Protein AF-A0A6P8HTB5-F1 (afdb_monomer)

pLDDT: mean 75.71, std 20.83, range [28.34, 97.19]

Radius of gyration: 64.55 Å; Cα contacts (8 Å, |Δi|>4): 66; chains: 1; bounding box: 137×114×209 Å

Foldseek 3Di:
DVVVVVVVVVVVVVVVVVVVVVVVVVVVVVVVVVVVVVVVVVVVVVVVVVVVVVVVVVVVVVVVVVVVVVVVVVVVVVVVPDDPDDDDDPPQDPVNVVVVVVVVVVVVVVVVCVQCDDPVRDGPVVVVVVVVVVVVVVVVVVVVVVVVVVVVVVLVVCVVVVVVPVVVVSVVVVVVVVVVVVVVVVVVVVVVVVVVVVVVVVVVVVVVVVVVVVVVVVVLVVVCVVDVVSVVVCCCVPPNDPDDDDDPSVVVVVVVVVVVVVVVVVVVVVVVVVVVVVVVVVVVVVVVVVVVVVVVVVVVVVVVVVVVVVVVVVVVVVVVVVVVVVVVVVVVVVVVVVVVVVVVVVVVVVVVVVVVVVVVVVVVVVVVVVVVVVVVVVVVVVVVVVVVVVVVVVVVVVVVVPDDDDDDDDDDDDDDDDDDDDDDDDDDDDDDDDDDDDDDDDDDDDDDDDDDDDDDDDDDDDDDDDDDDDDPPAWDAQPAPRDTDGPVCNVVCNVVPDHD

Mean predicted aligned error: 24.78 Å

Structure (mmCIF, N/CA/C/O backbone):
data_AF-A0A6P8HTB5-F1
#
_entry.id   AF-A0A6P8HTB5-F1
#
loop_
_atom_site.group_PDB
_atom_site.id
_atom_site.type_symbol
_atom_site.label_atom_id
_atom_site.label_alt_id
_atom_site.label_comp_id
_atom_site.label_asym_id
_atom_site.label_entity_id
_atom_site.label_seq_id
_atom_site.pdbx_PDB_ins_code
_atom_site.Cartn_x
_atom_site.Cartn_y
_atom_site.Cartn_z
_atom_site.occupancy
_atom_site.B_iso_or_equiv
_atom_site.auth_seq_id
_atom_site.auth_comp_id
_atom_site.auth_asym_id
_atom_site.auth_atom_id
_atom_site.pdbx_PDB_model_num
ATOM 1 N N . MET A 1 1 ? -8.796 -58.895 24.365 1.00 49.88 1 MET A N 1
ATOM 2 C CA . MET A 1 1 ? -9.941 -58.092 23.856 1.00 49.88 1 MET A CA 1
ATOM 3 C C . MET A 1 1 ? -9.930 -56.651 24.366 1.00 49.88 1 MET A C 1
ATOM 5 O O . MET A 1 1 ? -10.328 -55.785 23.601 1.00 49.88 1 MET A O 1
ATOM 9 N N . ALA A 1 2 ? -9.498 -56.367 25.604 1.00 51.06 2 ALA A N 1
ATOM 10 C CA . ALA A 1 2 ? -9.446 -54.993 26.121 1.00 51.06 2 ALA A CA 1
ATOM 11 C C . ALA A 1 2 ? -8.513 -54.073 25.302 1.00 51.06 2 ALA A C 1
ATOM 13 O O . ALA A 1 2 ? -8.910 -52.976 24.918 1.00 51.06 2 ALA A O 1
ATOM 14 N N . ASP A 1 3 ? -7.327 -54.565 24.939 1.00 49.94 3 ASP A N 1
ATOM 15 C CA . ASP A 1 3 ? -6.252 -53.774 24.310 1.00 49.94 3 ASP A CA 1
ATOM 16 C C . ASP A 1 3 ? -6.638 -53.219 22.930 1.00 49.94 3 ASP A C 1
ATOM 18 O O . ASP A 1 3 ? -6.261 -52.109 22.559 1.00 49.94 3 ASP A O 1
ATOM 22 N N . SER A 1 4 ? -7.476 -53.954 22.192 1.00 54.59 4 SER A N 1
ATOM 23 C CA . SER A 1 4 ? -7.986 -53.528 20.885 1.00 54.59 4 SER A CA 1
ATOM 24 C C . SER A 1 4 ? -8.902 -52.302 20.985 1.00 54.59 4 SER A C 1
ATOM 26 O O . SER A 1 4 ? -8.835 -51.436 20.116 1.00 54.59 4 SER A O 1
ATOM 28 N N . LYS A 1 5 ? -9.701 -52.165 22.056 1.00 54.41 5 LYS A N 1
ATOM 29 C CA . LYS A 1 5 ? -10.539 -50.969 22.264 1.00 54.41 5 LYS A CA 1
ATOM 30 C C . LYS A 1 5 ? -9.710 -49.741 22.651 1.00 54.41 5 LYS A C 1
ATOM 32 O O . LYS A 1 5 ? -10.044 -48.633 22.249 1.00 54.41 5 LYS A O 1
ATOM 37 N N . ILE A 1 6 ? -8.613 -49.939 23.383 1.00 58.75 6 ILE A N 1
ATOM 38 C CA . ILE A 1 6 ? -7.694 -48.858 23.772 1.00 58.75 6 ILE A CA 1
ATOM 39 C C . ILE A 1 6 ? -6.962 -48.308 22.535 1.00 58.75 6 ILE A C 1
ATOM 41 O O . ILE A 1 6 ? -6.887 -47.094 22.355 1.00 58.75 6 ILE A O 1
ATOM 45 N N . LEU A 1 7 ? -6.500 -49.189 21.639 1.00 56.78 7 LEU A N 1
ATOM 46 C CA . LEU A 1 7 ? -5.864 -48.810 20.369 1.00 56.78 7 LEU A CA 1
ATOM 47 C C . LEU A 1 7 ? -6.809 -48.075 19.402 1.00 56.78 7 LEU A C 1
ATOM 49 O O . LEU A 1 7 ? -6.389 -47.106 18.770 1.00 56.78 7 LEU A O 1
ATOM 53 N N . VAL A 1 8 ? -8.080 -48.485 19.311 1.00 61.34 8 VAL A N 1
ATOM 54 C CA . VAL A 1 8 ? -9.087 -47.782 18.491 1.00 61.34 8 VAL A CA 1
ATOM 55 C C . VAL A 1 8 ? -9.356 -46.378 19.042 1.00 61.34 8 VAL A C 1
ATOM 57 O O . VAL A 1 8 ? -9.240 -45.409 18.291 1.00 61.34 8 VAL A O 1
ATOM 60 N N . ASN A 1 9 ? -9.581 -46.238 20.355 1.00 65.88 9 ASN A N 1
ATOM 61 C CA . ASN A 1 9 ? -9.759 -44.926 20.988 1.00 65.88 9 ASN A CA 1
ATOM 62 C C . ASN A 1 9 ? -8.540 -44.006 20.786 1.00 65.88 9 ASN A C 1
ATOM 64 O O . ASN A 1 9 ? -8.706 -42.808 20.567 1.00 65.88 9 ASN A O 1
ATOM 68 N N . ALA A 1 10 ? -7.314 -44.541 20.823 1.00 68.81 10 ALA A N 1
ATOM 69 C CA . ALA A 1 10 ? -6.103 -43.760 20.566 1.00 68.81 10 ALA A CA 1
ATOM 70 C C . ALA A 1 10 ? -6.024 -43.251 19.112 1.00 68.81 10 ALA A C 1
ATOM 72 O O . ALA A 1 10 ? -5.598 -42.118 18.874 1.00 68.81 10 ALA A O 1
ATOM 73 N N . HIS A 1 11 ? -6.462 -44.051 18.134 1.00 73.25 11 HIS A N 1
ATOM 74 C CA . HIS A 1 11 ? -6.537 -43.624 16.734 1.00 73.25 11 HIS A CA 1
ATOM 75 C C . HIS A 1 11 ? -7.609 -42.554 16.501 1.00 73.25 11 HIS A C 1
ATOM 77 O O . HIS A 1 11 ? -7.339 -41.566 15.816 1.00 73.25 11 HIS A O 1
ATOM 83 N N . GLU A 1 12 ? -8.795 -42.710 17.091 1.00 77.62 12 GLU A N 1
ATOM 84 C CA . GLU A 1 12 ? -9.867 -41.711 17.004 1.00 77.62 12 GLU A CA 1
ATOM 85 C C . GLU A 1 12 ? -9.472 -40.395 17.685 1.00 77.62 12 GLU A C 1
ATOM 87 O O . GLU A 1 12 ? -9.664 -39.326 17.107 1.00 77.62 12 GLU A O 1
ATOM 92 N N . PHE A 1 13 ? -8.820 -40.460 18.851 1.00 80.00 13 PHE A N 1
ATOM 93 C CA . PHE A 1 13 ? -8.307 -39.284 19.555 1.00 80.00 13 PHE A CA 1
ATOM 94 C C . PHE A 1 13 ? -7.234 -38.538 18.747 1.00 80.00 13 PHE A C 1
ATOM 96 O O . PHE A 1 13 ? -7.299 -37.316 18.612 1.00 80.00 13 PHE A O 1
ATOM 103 N N . ASN A 1 14 ? -6.277 -39.256 18.148 1.00 78.56 14 ASN A N 1
ATOM 104 C CA . ASN A 1 14 ? -5.261 -38.648 17.281 1.00 78.56 14 ASN A CA 1
ATOM 105 C C . ASN A 1 14 ? -5.871 -38.029 16.014 1.00 78.56 14 ASN A C 1
ATOM 107 O O . ASN A 1 14 ? -5.457 -36.944 15.601 1.00 78.56 14 ASN A O 1
ATOM 111 N N . ARG A 1 15 ? -6.882 -38.675 15.421 1.00 83.00 15 ARG A N 1
ATOM 112 C CA . ARG A 1 15 ? -7.617 -38.143 14.267 1.00 83.00 15 ARG A CA 1
ATOM 113 C C . ARG A 1 15 ? -8.370 -36.861 14.632 1.00 83.00 15 ARG A C 1
ATOM 115 O O . ARG A 1 15 ? -8.203 -35.862 13.940 1.00 83.00 15 ARG A O 1
ATOM 122 N N . LEU A 1 16 ? -9.112 -36.861 15.743 1.00 85.38 16 LEU A N 1
ATOM 123 C CA . LEU A 1 16 ? -9.828 -35.686 16.247 1.00 85.38 16 LEU A CA 1
ATOM 124 C C . LEU A 1 16 ? -8.866 -34.527 16.549 1.00 85.38 16 LEU A C 1
ATOM 126 O O . LEU A 1 16 ? -9.105 -33.403 16.116 1.00 85.38 16 LEU A O 1
ATOM 130 N N . ARG A 1 17 ? -7.741 -34.808 17.220 1.00 84.69 17 ARG A N 1
ATOM 131 C CA . ARG A 1 17 ? -6.677 -33.828 17.485 1.00 84.69 17 ARG A CA 1
ATOM 132 C C . ARG A 1 17 ? -6.125 -33.218 16.192 1.00 84.69 17 ARG A C 1
ATOM 134 O O . ARG A 1 17 ? -5.922 -32.009 16.147 1.00 84.69 17 ARG A O 1
ATOM 141 N N . SER A 1 18 ? -5.898 -34.027 15.156 1.00 83.38 18 SER A N 1
ATOM 142 C CA . SER A 1 18 ? -5.412 -33.544 13.856 1.00 83.38 18 SER A CA 1
ATOM 143 C C . SER A 1 18 ? -6.437 -32.632 13.165 1.00 83.38 18 SER A C 1
ATOM 145 O O . SER A 1 18 ? -6.086 -31.554 12.691 1.00 83.38 18 SER A O 1
ATOM 147 N N . THR A 1 19 ? -7.724 -33.000 13.192 1.00 88.38 19 THR A N 1
ATOM 148 C CA . THR A 1 19 ? -8.816 -32.164 12.663 1.00 88.38 19 THR A CA 1
ATOM 149 C C . THR A 1 19 ? -8.955 -30.841 13.422 1.00 88.38 19 THR A C 1
ATOM 151 O O . THR A 1 19 ? -9.080 -29.795 12.795 1.00 88.38 19 THR A O 1
ATOM 154 N N . VAL A 1 20 ? -8.876 -30.851 14.757 1.00 86.69 20 VAL A N 1
ATOM 155 C CA . VAL A 1 20 ? -8.917 -29.620 15.572 1.00 86.69 20 VAL A CA 1
ATOM 156 C C . VAL A 1 20 ? -7.721 -28.711 15.273 1.00 86.69 20 VAL A C 1
ATOM 158 O O . VAL A 1 20 ? -7.890 -27.498 15.181 1.00 86.69 20 VAL A O 1
ATOM 161 N N . TYR A 1 21 ? -6.528 -29.278 15.070 1.00 89.56 21 TYR A N 1
ATOM 162 C CA . TYR A 1 21 ? -5.336 -28.505 14.710 1.00 89.56 21 TYR A CA 1
ATOM 163 C C . TYR A 1 21 ? -5.472 -27.843 13.328 1.00 89.56 21 TYR A C 1
ATOM 165 O O . TYR A 1 21 ? -5.152 -26.666 13.178 1.00 89.56 21 TYR A O 1
ATOM 173 N N . PHE A 1 22 ? -6.019 -28.566 12.345 1.00 91.06 22 PHE A N 1
ATOM 174 C CA . PHE A 1 22 ? -6.317 -28.024 11.016 1.00 91.06 22 PHE A CA 1
ATOM 175 C C . PHE A 1 22 ? -7.330 -26.868 11.080 1.00 91.06 22 PHE A C 1
ATOM 177 O O . PHE A 1 22 ? -7.068 -25.797 10.540 1.00 91.06 22 PHE A O 1
ATOM 184 N N . LEU A 1 23 ? -8.438 -27.039 11.811 1.00 87.31 23 LEU A N 1
ATOM 185 C CA . LEU A 1 23 ? -9.464 -25.999 11.976 1.00 87.31 23 LEU A CA 1
ATOM 186 C C . LEU A 1 23 ? -8.935 -24.750 12.706 1.00 87.31 23 LEU A C 1
ATOM 188 O O . LEU A 1 23 ? -9.328 -23.631 12.379 1.00 87.31 23 LEU A O 1
ATOM 192 N N . LEU A 1 24 ? -8.021 -24.914 13.669 1.00 87.12 24 LEU A N 1
ATOM 193 C CA . LEU A 1 24 ? -7.330 -23.792 14.316 1.00 87.12 24 LEU A CA 1
ATOM 194 C C . LEU A 1 24 ? -6.431 -23.031 13.332 1.00 87.12 24 LEU A C 1
ATOM 196 O O . LEU A 1 24 ? -6.457 -21.801 13.310 1.00 87.12 24 LEU A O 1
ATOM 200 N N . GLN A 1 25 ? -5.679 -23.746 12.493 1.00 88.38 25 GLN A N 1
ATOM 201 C CA . GLN A 1 25 ? -4.820 -23.146 11.472 1.00 88.38 25 GLN A CA 1
ATOM 202 C C . GLN A 1 25 ? -5.636 -22.419 10.386 1.00 88.38 25 GLN A C 1
ATOM 204 O O . GLN A 1 25 ? -5.267 -21.324 9.959 1.00 88.38 25 GLN A O 1
ATOM 209 N N . GLU A 1 26 ? -6.770 -22.990 9.975 1.00 88.75 26 GLU A N 1
ATOM 210 C CA . GLU A 1 26 ? -7.710 -22.374 9.034 1.00 88.75 26 GLU A CA 1
ATOM 211 C C . GLU A 1 26 ? -8.347 -21.104 9.619 1.00 88.75 26 GLU A C 1
ATOM 213 O O . GLU A 1 26 ? -8.333 -20.055 8.970 1.00 88.75 26 GLU A O 1
ATOM 218 N N . LYS A 1 27 ? -8.808 -21.147 10.880 1.00 88.56 27 LYS A N 1
ATOM 219 C CA . LYS A 1 27 ? -9.298 -19.963 11.605 1.00 88.56 27 LYS A CA 1
ATOM 220 C C . LYS A 1 27 ? -8.243 -18.854 11.642 1.00 88.56 27 LYS A C 1
ATOM 222 O O . LYS A 1 27 ? -8.558 -17.712 11.320 1.00 88.56 27 LYS A O 1
ATOM 227 N N . GLN A 1 28 ? -6.993 -19.188 11.963 1.00 87.38 28 GLN A N 1
ATOM 228 C CA . GLN A 1 28 ? -5.903 -18.213 12.037 1.00 87.38 28 GLN A CA 1
ATOM 229 C C . GLN A 1 28 ? -5.576 -17.597 10.661 1.00 87.38 28 GLN A C 1
ATOM 231 O O . GLN A 1 28 ? -5.303 -16.398 10.567 1.00 87.38 28 GLN A O 1
ATOM 236 N N . GLN A 1 29 ? -5.673 -18.367 9.567 1.00 86.69 29 GLN A N 1
ATOM 237 C CA . GLN A 1 29 ? -5.592 -17.814 8.207 1.00 86.69 29 GLN A CA 1
ATOM 238 C C . GLN A 1 29 ? -6.768 -16.888 7.868 1.00 86.69 29 GLN A C 1
ATOM 240 O O . GLN A 1 29 ? -6.566 -15.886 7.182 1.00 86.69 29 GLN A O 1
ATOM 245 N N . LEU A 1 30 ? -7.989 -17.210 8.303 1.00 88.06 30 LEU A N 1
ATOM 246 C CA . LEU A 1 30 ? -9.165 -16.365 8.076 1.00 88.06 30 LEU A CA 1
ATOM 247 C C . LEU A 1 30 ? -9.078 -15.051 8.864 1.00 88.06 30 LEU A C 1
ATOM 249 O O . LEU A 1 30 ? -9.349 -13.998 8.296 1.00 88.06 30 LEU A O 1
ATOM 253 N N . GLU A 1 31 ? -8.609 -15.088 10.112 1.00 86.50 31 GLU A N 1
ATOM 254 C CA . GLU A 1 31 ? -8.319 -13.891 10.916 1.00 86.50 31 GLU A CA 1
ATOM 255 C C . GLU A 1 31 ? -7.233 -13.024 10.257 1.00 86.50 31 GLU A C 1
ATOM 257 O O . GLU A 1 31 ? -7.410 -11.817 10.114 1.00 86.50 31 GLU A O 1
ATOM 262 N N . SER A 1 32 ? -6.166 -13.642 9.739 1.00 84.06 32 SER A N 1
ATOM 263 C CA . SER A 1 32 ? -5.114 -12.936 8.987 1.00 84.06 32 SER A CA 1
ATOM 264 C C . SER A 1 32 ? -5.655 -12.256 7.718 1.00 84.06 32 SER A C 1
ATOM 266 O O . SER A 1 32 ? -5.299 -11.117 7.414 1.00 84.06 32 SER A O 1
ATOM 268 N N . LYS A 1 33 ? -6.547 -12.932 6.978 1.00 86.44 33 LYS A N 1
ATOM 269 C CA . LYS A 1 33 ? -7.219 -12.370 5.792 1.00 86.44 33 LYS A CA 1
ATOM 270 C C . LYS A 1 33 ? -8.163 -11.225 6.165 1.00 86.44 33 LYS A C 1
ATOM 272 O O . LYS A 1 33 ? -8.203 -10.235 5.441 1.00 86.44 33 LYS A O 1
ATOM 277 N N . LEU A 1 34 ? -8.888 -11.340 7.280 1.00 89.94 34 LEU A N 1
ATOM 278 C CA . LEU A 1 34 ? -9.788 -10.296 7.773 1.00 89.94 34 LEU A CA 1
ATOM 279 C C . LEU A 1 34 ? -9.015 -9.018 8.123 1.00 89.94 34 LEU A C 1
ATOM 281 O O . LEU A 1 34 ? -9.394 -7.951 7.653 1.00 89.94 34 LEU A O 1
ATOM 285 N N . ILE A 1 35 ? -7.889 -9.139 8.838 1.00 88.75 35 ILE A N 1
ATOM 286 C CA . ILE A 1 35 ? -6.984 -8.014 9.132 1.00 88.75 35 ILE A CA 1
ATOM 287 C C . ILE A 1 35 ? -6.494 -7.360 7.831 1.00 88.75 35 ILE A C 1
ATOM 289 O O . ILE A 1 35 ? -6.536 -6.139 7.702 1.00 88.75 35 ILE A O 1
ATOM 293 N N . GLY A 1 36 ? -6.092 -8.157 6.833 1.00 86.50 36 GLY A N 1
ATOM 294 C CA . GLY A 1 36 ? -5.683 -7.642 5.521 1.00 86.50 36 GLY A CA 1
ATOM 295 C C . GLY A 1 36 ? -6.788 -6.866 4.791 1.00 86.50 36 GLY A C 1
ATOM 296 O O . GLY A 1 36 ? -6.518 -5.814 4.217 1.00 86.50 36 GLY A O 1
ATOM 297 N N . VAL A 1 37 ? -8.038 -7.340 4.850 1.00 87.75 37 VAL A N 1
ATOM 298 C CA . VAL A 1 37 ? -9.202 -6.608 4.314 1.00 87.75 37 VAL A CA 1
ATOM 299 C C . VAL A 1 37 ? -9.423 -5.301 5.076 1.00 87.75 37 VAL A C 1
ATOM 301 O O . VAL A 1 37 ? -9.649 -4.277 4.442 1.00 87.75 37 VAL A O 1
ATOM 304 N N . GLN A 1 38 ? -9.289 -5.310 6.402 1.00 85.56 38 GLN A N 1
ATOM 305 C CA . GLN A 1 38 ? -9.463 -4.125 7.246 1.00 85.56 38 GLN A CA 1
ATOM 306 C C . GLN A 1 38 ? -8.421 -3.038 6.937 1.00 85.56 38 GLN A C 1
ATOM 308 O O . GLN A 1 38 ? -8.785 -1.887 6.723 1.00 85.56 38 GLN A O 1
ATOM 313 N N . VAL A 1 39 ? -7.146 -3.412 6.776 1.00 91.81 39 VAL A N 1
ATOM 314 C CA . VAL A 1 39 ? -6.078 -2.487 6.349 1.00 91.81 39 VAL A CA 1
ATOM 315 C C . VAL A 1 39 ? -6.355 -1.898 4.960 1.00 91.81 39 VAL A C 1
ATOM 317 O O . VAL A 1 39 ? -6.102 -0.715 4.734 1.00 91.81 39 VAL A O 1
ATOM 320 N N . LEU A 1 40 ? -6.893 -2.688 4.024 1.00 87.19 40 LEU A N 1
ATOM 321 C CA . LEU A 1 40 ? -7.284 -2.189 2.700 1.00 87.19 40 LEU A CA 1
ATOM 322 C C . LEU A 1 40 ? -8.493 -1.240 2.765 1.00 87.19 40 LEU A C 1
ATOM 324 O O . LEU A 1 40 ? -8.536 -0.275 2.003 1.00 87.19 40 LEU A O 1
ATOM 328 N N . THR A 1 41 ? -9.444 -1.470 3.676 1.00 89.75 41 THR A N 1
ATOM 329 C CA . THR A 1 41 ? -10.557 -0.544 3.942 1.00 89.75 41 THR A CA 1
ATOM 330 C C . THR A 1 41 ? -10.044 0.782 4.507 1.00 89.75 41 THR A C 1
ATOM 332 O O . THR A 1 41 ? -10.338 1.827 3.936 1.00 89.75 41 THR A O 1
ATOM 335 N N . ASP A 1 42 ? -9.177 0.754 5.523 1.00 89.81 42 ASP A N 1
ATOM 336 C CA . ASP A 1 42 ? -8.569 1.963 6.098 1.00 89.81 42 ASP A CA 1
ATOM 337 C C . ASP A 1 42 ? -7.759 2.769 5.064 1.00 89.81 42 ASP A C 1
ATOM 339 O O . ASP A 1 42 ? -7.715 4.000 5.110 1.00 89.81 42 ASP A O 1
ATOM 343 N N . GLN A 1 43 ? -7.080 2.091 4.131 1.00 87.06 43 GLN A N 1
ATOM 344 C CA . GLN A 1 43 ? -6.361 2.745 3.032 1.00 87.06 43 GLN A CA 1
ATOM 345 C C . GLN A 1 43 ? -7.315 3.379 2.013 1.00 87.06 43 GLN A C 1
ATOM 347 O O . GLN A 1 43 ? -7.029 4.474 1.519 1.00 87.06 43 GLN A O 1
ATOM 352 N N . LEU A 1 44 ? -8.440 2.722 1.711 1.00 88.94 44 LEU A N 1
ATOM 353 C CA . LEU A 1 44 ? -9.472 3.257 0.826 1.00 88.94 44 LEU A CA 1
ATOM 354 C C . LEU A 1 44 ? -10.115 4.512 1.430 1.00 88.94 44 LEU A C 1
ATOM 356 O O . LEU A 1 44 ? -10.162 5.535 0.753 1.00 88.94 44 LEU A O 1
ATOM 360 N N . ASP A 1 45 ? -10.504 4.476 2.706 1.00 91.44 45 ASP A N 1
ATOM 361 C CA . ASP A 1 45 ? -11.127 5.609 3.404 1.00 91.44 45 ASP A CA 1
ATOM 362 C C . ASP A 1 45 ? -10.207 6.843 3.436 1.00 91.44 45 ASP A C 1
ATOM 364 O O . ASP A 1 45 ? -10.642 7.963 3.152 1.00 91.44 45 ASP A O 1
ATOM 368 N N . ARG A 1 46 ? -8.901 6.649 3.687 1.00 91.25 46 ARG A N 1
ATOM 369 C CA . ARG A 1 46 ? -7.898 7.729 3.588 1.00 91.25 46 ARG A CA 1
ATOM 370 C C . ARG A 1 46 ? -7.816 8.303 2.172 1.00 91.25 46 ARG A C 1
ATOM 372 O O . ARG A 1 46 ? -7.733 9.518 2.010 1.00 91.25 46 ARG A O 1
ATOM 379 N N . LYS A 1 47 ? -7.853 7.450 1.141 1.00 90.12 47 LYS A N 1
ATOM 380 C CA . LYS A 1 47 ? -7.806 7.889 -0.263 1.00 90.12 47 LYS A CA 1
ATOM 381 C C . LYS A 1 47 ? -9.090 8.580 -0.711 1.00 90.12 47 LYS A C 1
ATOM 383 O O . LYS A 1 47 ? -9.018 9.508 -1.516 1.00 90.12 47 LYS A O 1
ATOM 388 N N . GLU A 1 48 ? -10.245 8.202 -0.173 1.00 90.94 48 GLU A N 1
ATOM 389 C CA . GLU A 1 48 ? -11.477 8.955 -0.385 1.00 90.94 48 GLU A CA 1
ATOM 390 C C . GLU A 1 48 ? -11.397 10.362 0.213 1.00 90.94 48 GLU A C 1
ATOM 392 O O . GLU A 1 48 ? -11.810 11.317 -0.448 1.00 90.94 48 GLU A O 1
ATOM 397 N N . GLU A 1 49 ? -10.852 10.511 1.424 1.00 92.38 49 GLU A N 1
ATOM 398 C CA . GLU A 1 49 ? -10.695 11.822 2.062 1.00 92.38 49 GLU A CA 1
ATOM 399 C C . GLU A 1 49 ? -9.685 12.707 1.309 1.00 92.38 49 GLU A C 1
ATOM 401 O O . GLU A 1 49 ? -10.009 13.853 0.989 1.00 92.38 49 GLU A O 1
ATOM 406 N N . ASP A 1 50 ? -8.535 12.160 0.884 1.00 88.75 50 ASP A N 1
ATOM 407 C CA . ASP A 1 50 ? -7.601 12.833 -0.039 1.00 88.75 50 ASP A CA 1
ATOM 408 C C . ASP A 1 50 ? -8.343 13.365 -1.285 1.00 88.75 50 ASP A C 1
ATOM 410 O O . ASP A 1 50 ? -8.183 14.522 -1.690 1.00 88.75 50 ASP A O 1
ATOM 414 N N . CYS A 1 51 ? -9.206 12.539 -1.890 1.00 88.38 51 CYS A N 1
ATOM 415 C CA . CYS A 1 51 ? -10.006 12.924 -3.051 1.00 88.38 51 CYS A CA 1
ATOM 416 C C . CYS A 1 51 ? -11.068 13.995 -2.743 1.00 88.38 51 CYS A C 1
ATOM 418 O O . CYS A 1 51 ? -11.353 14.819 -3.619 1.00 88.38 51 CYS A O 1
ATOM 420 N N . ARG A 1 52 ? -11.657 14.024 -1.540 1.00 92.69 52 ARG A N 1
ATOM 421 C CA . ARG A 1 52 ? -12.583 15.093 -1.111 1.00 92.69 52 ARG A CA 1
ATOM 422 C C . ARG A 1 52 ? -11.840 16.420 -0.952 1.00 92.69 52 ARG A C 1
ATOM 424 O O . ARG A 1 52 ? -12.283 17.426 -1.507 1.00 92.69 52 ARG A O 1
ATOM 431 N N . ILE A 1 53 ? -10.678 16.407 -0.296 1.00 92.19 53 ILE A N 1
ATOM 432 C CA . ILE A 1 53 ? -9.818 17.587 -0.110 1.00 92.19 53 ILE A CA 1
ATOM 433 C C . ILE A 1 53 ? -9.357 18.144 -1.465 1.00 92.19 53 ILE A C 1
ATOM 435 O O . ILE A 1 53 ? -9.426 19.352 -1.698 1.00 92.19 53 ILE A O 1
ATOM 439 N N . LEU A 1 54 ? -8.929 17.279 -2.392 1.00 89.38 54 LEU A N 1
ATOM 440 C CA . LEU A 1 54 ? -8.533 17.698 -3.740 1.00 89.38 54 LEU A CA 1
ATOM 441 C C . LEU A 1 54 ? -9.707 18.290 -4.534 1.00 89.38 54 LEU A C 1
ATOM 443 O O . LEU A 1 54 ? -9.535 19.333 -5.163 1.00 89.38 54 LEU A O 1
ATOM 447 N N . LYS A 1 55 ? -10.909 17.700 -4.462 1.00 90.50 55 LYS A N 1
ATOM 448 C CA . LYS A 1 55 ? -12.118 18.273 -5.085 1.00 90.50 55 LYS A CA 1
ATOM 449 C C . LYS A 1 55 ? -12.456 19.658 -4.530 1.00 90.50 55 LYS A C 1
ATOM 451 O O . LYS A 1 55 ? -12.792 20.543 -5.312 1.00 90.50 55 LYS A O 1
ATOM 456 N N . PHE A 1 56 ? -12.324 19.865 -3.219 1.00 90.00 56 PHE A N 1
ATOM 457 C CA . PHE A 1 56 ? -12.539 21.176 -2.604 1.00 90.00 56 PHE A CA 1
ATOM 458 C C . PHE A 1 56 ? -11.532 22.219 -3.120 1.00 90.00 56 PHE A C 1
ATOM 460 O O . PHE A 1 56 ? -11.932 23.302 -3.540 1.00 90.00 56 PHE A O 1
ATOM 467 N N . LYS A 1 57 ? -10.239 21.868 -3.191 1.00 90.00 57 LYS A N 1
ATOM 468 C CA . LYS A 1 57 ? -9.196 22.748 -3.755 1.00 90.00 57 LYS A CA 1
ATOM 469 C C . LYS A 1 57 ? -9.439 23.088 -5.229 1.00 90.00 57 LYS A C 1
ATOM 471 O O . LYS A 1 57 ? -9.224 24.227 -5.629 1.00 90.00 57 LYS A O 1
ATOM 476 N N . VAL A 1 58 ? -9.912 22.135 -6.037 1.00 91.31 58 VAL A N 1
ATOM 477 C CA . VAL A 1 58 ? -10.287 22.396 -7.441 1.00 91.31 58 VAL A CA 1
ATOM 478 C C . VAL A 1 58 ? -11.426 23.416 -7.520 1.00 91.31 58 VAL A C 1
ATOM 480 O O . VAL A 1 58 ? -11.289 24.401 -8.239 1.00 91.31 58 VAL A O 1
ATOM 483 N N . GLN A 1 59 ? -12.490 23.253 -6.727 1.00 89.62 59 GLN A N 1
ATOM 484 C CA . GLN A 1 59 ? -13.600 24.217 -6.673 1.00 89.62 59 GLN A CA 1
ATOM 485 C C . GLN A 1 59 ? -13.146 25.611 -6.206 1.00 89.62 59 GLN A C 1
ATOM 487 O O . GLN A 1 59 ? -13.592 26.628 -6.739 1.00 89.62 59 GLN A O 1
ATOM 492 N N . GLU A 1 60 ? -12.227 25.684 -5.240 1.00 90.25 60 GLU A N 1
ATOM 493 C CA . GLU A 1 60 ? -11.631 26.947 -4.800 1.00 90.25 60 GLU A CA 1
ATOM 494 C C . GLU A 1 60 ? -10.845 27.630 -5.934 1.00 90.25 60 GLU A C 1
ATOM 496 O O . GLU A 1 60 ? -11.033 28.825 -6.189 1.00 90.25 60 GLU A O 1
ATOM 501 N N . PHE A 1 61 ? -10.030 26.877 -6.681 1.00 90.75 61 PHE A N 1
ATOM 502 C CA . PHE A 1 61 ? -9.310 27.402 -7.842 1.00 90.75 61 PHE A CA 1
ATOM 503 C C . PHE A 1 61 ? -10.238 27.814 -8.994 1.00 90.75 61 PHE A C 1
ATOM 505 O O . PHE A 1 61 ? -9.987 28.850 -9.605 1.00 90.75 61 PHE A O 1
ATOM 512 N N . GLU A 1 62 ? -11.332 27.094 -9.259 1.00 89.62 62 GLU A N 1
ATOM 513 C CA . GLU A 1 62 ? -12.357 27.486 -10.244 1.00 89.62 62 GLU A CA 1
ATOM 514 C C . GLU A 1 62 ? -13.013 28.832 -9.884 1.00 89.62 62 GLU A C 1
ATOM 516 O O . GLU A 1 62 ? -13.208 29.693 -10.750 1.00 89.62 62 GLU A O 1
ATOM 521 N N . VAL A 1 63 ? -13.296 29.068 -8.597 1.00 87.81 63 VAL A N 1
ATOM 522 C CA . VAL A 1 63 ? -13.817 30.355 -8.103 1.00 87.81 63 VAL A CA 1
ATOM 523 C C . VAL A 1 63 ? -12.773 31.470 -8.234 1.00 87.81 63 VAL A C 1
ATOM 525 O O . VAL A 1 63 ? -13.120 32.593 -8.616 1.00 87.81 63 VAL A O 1
ATOM 528 N N . LEU A 1 64 ? -11.499 31.193 -7.945 1.00 87.31 64 LEU A N 1
ATOM 529 C CA . LEU A 1 64 ? -10.410 32.164 -8.101 1.00 87.31 64 LEU A CA 1
ATOM 530 C C . LEU A 1 64 ? -10.148 32.511 -9.575 1.00 87.31 64 LEU A C 1
ATOM 532 O O . LEU A 1 64 ? -10.016 33.695 -9.894 1.00 87.31 64 LEU A O 1
ATOM 536 N N . LEU A 1 65 ? -10.165 31.523 -10.475 1.00 88.19 65 LEU A N 1
ATOM 537 C CA . LEU A 1 65 ? -10.108 31.710 -11.929 1.00 88.19 65 LEU A CA 1
ATOM 538 C C . LEU A 1 65 ? -11.273 32.572 -12.415 1.00 88.19 65 LEU A C 1
ATOM 540 O O . LEU A 1 65 ? -11.043 33.626 -13.002 1.00 88.19 65 LEU A O 1
ATOM 544 N N . SER A 1 66 ? -12.507 32.211 -12.056 1.00 86.50 66 SER A N 1
ATOM 545 C CA . SER A 1 66 ? -13.708 32.978 -12.416 1.00 86.50 66 SER A CA 1
ATOM 546 C C . SER A 1 66 ? -13.630 34.437 -11.942 1.00 86.50 66 SER A C 1
ATOM 548 O O . SER A 1 66 ? -14.080 35.355 -12.633 1.00 86.50 66 SER A O 1
ATOM 550 N N . ARG A 1 67 ? -13.040 34.697 -10.766 1.00 85.38 67 ARG A N 1
ATOM 551 C CA . ARG A 1 67 ? -12.792 36.061 -10.262 1.00 85.38 67 ARG A CA 1
ATOM 552 C C . ARG A 1 67 ? -11.698 36.783 -11.051 1.00 85.38 67 ARG A C 1
ATOM 554 O O . ARG A 1 67 ? -11.868 37.965 -11.352 1.00 85.38 67 ARG A O 1
ATOM 561 N N . ALA A 1 68 ? -10.605 36.102 -11.392 1.00 82.81 68 ALA A N 1
ATOM 562 C CA . ALA A 1 68 ? -9.519 36.659 -12.194 1.00 82.81 68 ALA A CA 1
ATOM 563 C C . ALA A 1 68 ? -9.992 37.020 -13.612 1.00 82.81 68 ALA A C 1
ATOM 565 O O . ALA A 1 68 ? -9.749 38.135 -14.069 1.00 82.81 68 ALA A O 1
ATOM 566 N N . GLU A 1 69 ? -10.750 36.141 -14.268 1.00 83.44 69 GLU A N 1
ATOM 567 C CA . GLU A 1 69 ? -11.357 36.374 -15.583 1.00 83.44 69 GLU A CA 1
ATOM 568 C C . GLU A 1 69 ? -12.332 37.554 -15.563 1.00 83.44 69 GLU A C 1
ATOM 570 O O . GLU A 1 69 ? -12.218 38.464 -16.387 1.00 83.44 69 GLU A O 1
ATOM 575 N N . ASN A 1 70 ? -13.232 37.617 -14.572 1.00 80.00 70 ASN A N 1
ATOM 576 C CA . ASN A 1 70 ? -14.113 38.773 -14.386 1.00 80.00 70 ASN A CA 1
ATOM 577 C C . ASN A 1 70 ? -13.320 40.069 -14.155 1.00 80.00 70 ASN A C 1
ATOM 579 O O . ASN A 1 70 ? -13.693 41.126 -14.671 1.00 80.00 70 ASN A O 1
ATOM 583 N N . ARG A 1 71 ? -12.208 40.013 -13.411 1.00 79.06 71 ARG A N 1
ATOM 584 C CA . ARG A 1 71 ? -11.353 41.181 -13.178 1.00 79.06 71 ARG A CA 1
ATOM 585 C C . ARG A 1 71 ? -10.634 41.628 -14.451 1.00 79.06 71 ARG A C 1
ATOM 587 O O . ARG A 1 71 ? -10.580 42.829 -14.710 1.00 79.06 71 ARG A O 1
ATOM 594 N N . ILE A 1 72 ? -10.141 40.690 -15.259 1.00 75.81 72 ILE A N 1
ATOM 595 C CA . ILE A 1 72 ? -9.559 40.960 -16.580 1.00 75.81 72 ILE A CA 1
ATOM 596 C C . ILE A 1 72 ? -10.616 41.598 -17.489 1.00 75.81 72 ILE A C 1
ATOM 598 O O . ILE A 1 72 ? -10.373 42.674 -18.028 1.00 75.81 72 ILE A O 1
ATOM 602 N N . ALA A 1 73 ? -11.817 41.021 -17.584 1.00 73.88 73 ALA A N 1
ATOM 603 C CA . ALA A 1 73 ? -12.910 41.559 -18.395 1.00 73.88 73 ALA A CA 1
ATOM 604 C C . ALA A 1 73 ? -13.305 42.994 -17.990 1.00 73.88 73 ALA A C 1
ATOM 606 O O . ALA A 1 73 ? -13.494 43.847 -18.859 1.00 73.88 73 ALA A O 1
ATOM 607 N N . GLN A 1 74 ? -13.361 43.296 -16.686 1.00 71.75 74 GLN A N 1
ATOM 608 C CA . GLN A 1 74 ? -13.592 44.658 -16.182 1.00 71.75 74 GLN A CA 1
ATOM 609 C C . GLN A 1 74 ? -12.481 45.634 -16.593 1.00 71.75 74 GLN A C 1
ATOM 611 O O . GLN A 1 74 ? -12.781 46.741 -17.041 1.00 71.75 74 GLN A O 1
ATOM 616 N N . LEU A 1 75 ? -11.210 45.239 -16.470 1.00 66.19 75 LEU A N 1
ATOM 617 C CA . LEU A 1 75 ? -10.067 46.072 -16.863 1.00 66.19 75 LEU A CA 1
ATOM 618 C C . LEU A 1 75 ? -10.040 46.306 -18.385 1.00 66.19 75 LEU A C 1
ATOM 620 O O . LEU A 1 75 ? -9.816 47.430 -18.837 1.00 66.19 75 LEU A O 1
ATOM 624 N N . THR A 1 76 ? -10.366 45.286 -19.182 1.00 66.31 76 THR A N 1
ATOM 625 C CA . THR A 1 76 ? -10.518 45.403 -20.639 1.00 66.31 76 THR A CA 1
ATOM 626 C C . THR A 1 76 ? -11.676 46.332 -21.019 1.00 66.31 76 THR A C 1
ATOM 628 O O . THR A 1 76 ? -11.525 47.149 -21.927 1.00 66.31 76 THR A O 1
ATOM 631 N N . GLN A 1 77 ? -12.809 46.290 -20.307 1.00 60.06 77 GLN A N 1
ATOM 632 C CA . GLN A 1 77 ? -13.921 47.225 -20.531 1.00 60.06 77 GLN A CA 1
ATOM 633 C C . GLN A 1 77 ? -13.604 48.663 -20.090 1.00 60.06 77 GLN A C 1
ATOM 635 O O . GLN A 1 77 ? -14.012 49.601 -20.778 1.00 60.06 77 GLN A O 1
ATOM 640 N N . GLN A 1 78 ? -12.856 48.861 -18.998 1.00 56.53 78 GLN A N 1
ATOM 641 C CA . GLN A 1 78 ? -12.390 50.193 -18.585 1.00 56.53 78 GLN A CA 1
ATOM 642 C C . GLN A 1 78 ? -11.452 50.812 -19.632 1.00 56.53 78 GLN A C 1
ATOM 644 O O . GLN A 1 78 ? -11.620 51.980 -19.974 1.00 56.53 78 GLN A O 1
ATOM 649 N N . ASN A 1 79 ? -10.562 50.017 -20.235 1.00 50.31 79 ASN A N 1
ATOM 650 C CA . ASN A 1 79 ? -9.723 50.455 -21.358 1.00 50.31 79 ASN A CA 1
ATOM 651 C C . ASN A 1 79 ? -10.510 50.668 -22.673 1.00 50.31 79 ASN A C 1
ATOM 653 O O . ASN A 1 79 ? -10.019 51.328 -23.587 1.00 50.31 79 ASN A O 1
ATOM 657 N N . GLY A 1 80 ? -11.732 50.134 -22.785 1.00 47.34 80 GLY A N 1
ATOM 658 C CA . GLY A 1 80 ? -12.571 50.238 -23.983 1.00 47.34 80 GLY A CA 1
ATOM 659 C C . GLY A 1 80 ? -13.307 51.574 -24.146 1.00 47.34 80 GLY A C 1
ATOM 660 O O . GLY A 1 80 ? -13.670 51.937 -25.265 1.00 47.34 80 GLY A O 1
ATOM 661 N N . LYS A 1 81 ? -13.517 52.342 -23.067 1.00 41.78 81 LYS A N 1
ATOM 662 C CA . LYS A 1 81 ? -14.214 53.645 -23.115 1.00 41.78 81 LYS A CA 1
ATOM 663 C C . LYS A 1 81 ? -13.247 54.824 -23.201 1.00 41.78 81 LYS A C 1
ATOM 665 O O . LYS A 1 81 ? -13.275 55.740 -22.387 1.00 41.78 81 LYS A O 1
ATOM 670 N N . GLY A 1 82 ? -12.467 54.805 -24.279 1.00 45.06 82 GLY A N 1
ATOM 671 C CA . GLY A 1 82 ? -11.711 55.951 -24.769 1.00 45.06 82 GLY A CA 1
ATOM 672 C C . GLY A 1 82 ? -10.241 55.956 -24.373 1.00 45.06 82 GLY A C 1
ATOM 673 O O . GLY A 1 82 ? -9.876 56.606 -23.408 1.00 45.06 82 GLY A O 1
ATOM 674 N N . PHE A 1 83 ? -9.396 55.357 -25.216 1.00 37.12 83 PHE A N 1
ATOM 675 C CA . PHE A 1 83 ? -8.203 56.035 -25.739 1.00 37.12 83 PHE A CA 1
ATOM 676 C C . PHE A 1 83 ? -7.777 55.393 -27.070 1.00 37.12 83 PHE A C 1
ATOM 678 O O . PHE A 1 83 ? -7.310 54.259 -27.121 1.00 37.12 83 PHE A O 1
ATOM 685 N N . GLN A 1 84 ? -7.953 56.128 -28.173 1.00 43.00 84 GLN A N 1
ATOM 686 C CA . GLN A 1 84 ? -7.263 55.825 -29.429 1.00 43.00 84 GLN A CA 1
ATOM 687 C C . GLN A 1 84 ? -5.816 56.339 -29.361 1.00 43.00 84 GLN A C 1
ATOM 689 O O . GLN A 1 84 ? -5.548 57.342 -28.702 1.00 43.00 84 GLN A O 1
ATOM 694 N N . LYS A 1 85 ? -4.934 55.699 -30.144 1.00 37.78 85 LYS A N 1
ATOM 695 C CA . LYS A 1 85 ? -3.461 55.821 -30.156 1.00 37.78 85 LYS A CA 1
ATOM 696 C C . LYS A 1 85 ? -2.778 55.219 -28.926 1.00 37.78 85 LYS A C 1
ATOM 698 O O . LYS A 1 85 ? -3.114 55.513 -27.787 1.00 37.78 85 LYS A O 1
ATOM 703 N N . GLY A 1 86 ? -1.782 54.374 -29.198 1.00 50.44 86 GLY A N 1
ATOM 704 C CA . GLY A 1 86 ? -1.015 53.679 -28.172 1.00 50.44 86 GLY A CA 1
ATOM 705 C C . GLY A 1 86 ? -0.260 54.654 -27.276 1.00 50.44 86 GLY A C 1
ATOM 706 O O . GLY A 1 86 ? 0.584 55.414 -27.750 1.00 50.44 86 GLY A O 1
ATOM 707 N N . VAL A 1 87 ? -0.548 54.591 -25.979 1.00 36.28 87 VAL A N 1
ATOM 708 C CA . VAL A 1 87 ? 0.201 55.273 -24.927 1.00 36.28 87 VAL A CA 1
ATOM 709 C C . VAL A 1 87 ? 0.466 54.267 -23.815 1.00 36.28 87 VAL A C 1
ATOM 711 O O . VAL A 1 87 ? -0.425 53.544 -23.377 1.00 36.28 87 VAL A O 1
ATOM 714 N N . VAL A 1 88 ? 1.730 54.226 -23.399 1.00 44.03 88 VAL A N 1
ATOM 715 C CA . VAL A 1 88 ? 2.251 53.492 -22.242 1.00 44.03 88 VAL A CA 1
ATOM 716 C C . VAL A 1 88 ? 1.371 53.730 -21.011 1.00 44.03 88 VAL A C 1
ATOM 718 O O . VAL A 1 88 ? 1.045 54.877 -20.710 1.00 44.03 88 VAL A O 1
ATOM 721 N N . THR A 1 89 ? 1.038 52.666 -20.275 1.00 42.88 89 THR A N 1
ATOM 722 C CA . THR A 1 89 ? 0.286 52.734 -19.013 1.00 42.88 89 THR A CA 1
ATOM 723 C C . THR A 1 89 ? 0.886 53.794 -18.074 1.00 42.88 89 THR A C 1
ATOM 725 O O . THR A 1 89 ? 2.057 53.658 -17.695 1.00 42.88 89 THR A O 1
ATOM 728 N N . PRO A 1 90 ? 0.140 54.845 -17.677 1.00 44.56 90 PRO A N 1
ATOM 729 C CA . PRO A 1 90 ? 0.682 55.897 -16.823 1.00 44.56 90 PRO A CA 1
ATOM 730 C C . PRO A 1 90 ? 1.139 55.325 -15.476 1.00 44.56 90 PRO A C 1
ATOM 732 O O . PRO A 1 90 ? 0.361 54.680 -14.779 1.00 44.56 90 PRO A O 1
ATOM 735 N N . GLY A 1 91 ? 2.405 55.554 -15.121 1.00 51.00 91 GLY A N 1
ATOM 736 C CA . GLY A 1 91 ? 3.021 55.076 -13.874 1.00 51.00 91 GLY A CA 1
ATOM 737 C C . GLY A 1 91 ? 4.111 54.014 -14.056 1.00 51.00 91 GLY A C 1
ATOM 738 O O . GLY A 1 91 ? 4.976 53.889 -13.194 1.00 51.00 91 GLY A O 1
ATOM 739 N N . VAL A 1 92 ? 4.156 53.305 -15.190 1.00 50.62 92 VAL A N 1
ATOM 740 C CA . VAL A 1 92 ? 5.233 52.341 -15.483 1.00 50.62 92 VAL A CA 1
ATOM 741 C C . VAL A 1 92 ? 6.301 53.029 -16.331 1.00 50.62 92 VAL A C 1
ATOM 743 O O . VAL A 1 92 ? 6.052 53.405 -17.476 1.00 50.62 92 VAL A O 1
ATOM 746 N N . SER A 1 93 ? 7.508 53.216 -15.785 1.00 59.03 93 SER A N 1
ATOM 747 C CA . SER A 1 93 ? 8.600 53.818 -16.564 1.00 59.03 93 SER A CA 1
ATOM 748 C C . SER A 1 93 ? 8.922 52.958 -17.792 1.00 59.03 93 SER A C 1
ATOM 750 O O . SER A 1 93 ? 8.903 51.729 -17.714 1.00 59.03 93 SER A O 1
ATOM 752 N N . LYS A 1 94 ? 9.284 53.581 -18.923 1.00 63.97 94 LYS A N 1
ATOM 753 C CA . LYS A 1 94 ? 9.658 52.836 -20.140 1.00 63.97 94 LYS A CA 1
ATOM 754 C C . LYS A 1 94 ? 10.770 51.809 -19.867 1.00 63.97 94 LYS A C 1
ATOM 756 O O . LYS A 1 94 ? 10.698 50.696 -20.366 1.00 63.97 94 LYS A O 1
ATOM 761 N N . LYS A 1 95 ? 11.734 52.137 -18.995 1.00 69.31 95 LYS A N 1
ATOM 762 C CA . LYS A 1 95 ? 12.774 51.198 -18.538 1.00 69.31 95 LYS A CA 1
ATOM 763 C C . LYS A 1 95 ? 12.197 49.966 -17.835 1.00 69.31 95 LYS A C 1
ATOM 765 O O . LYS A 1 95 ? 12.683 48.870 -18.082 1.00 69.31 95 LYS A O 1
ATOM 770 N N . LEU A 1 96 ? 11.183 50.136 -16.983 1.00 70.50 96 LEU A N 1
ATOM 771 C CA . LEU A 1 96 ? 10.518 49.032 -16.288 1.00 70.50 96 LEU A CA 1
ATOM 772 C C . LEU A 1 96 ? 9.709 48.169 -17.268 1.00 70.50 96 LEU A C 1
ATOM 774 O O . LEU A 1 96 ? 9.803 46.950 -17.202 1.00 70.50 96 LEU A O 1
ATOM 778 N N . LEU A 1 97 ? 9.011 48.775 -18.235 1.00 73.69 97 LEU A N 1
ATOM 779 C CA . LEU A 1 97 ? 8.322 48.037 -19.300 1.00 73.69 97 LEU A CA 1
ATOM 780 C C . LEU A 1 97 ? 9.307 47.253 -20.189 1.00 73.69 97 LEU A C 1
ATOM 782 O O . LEU A 1 97 ? 9.097 46.068 -20.441 1.00 73.69 97 LEU A O 1
ATOM 786 N N . ASP A 1 98 ? 10.411 47.876 -20.605 1.00 72.62 98 ASP A N 1
ATOM 787 C CA . ASP A 1 98 ? 11.477 47.240 -21.391 1.00 72.62 98 ASP A CA 1
ATOM 788 C C . ASP A 1 98 ? 12.240 46.170 -20.574 1.00 72.62 98 ASP A C 1
ATOM 790 O O . ASP A 1 98 ? 12.861 45.279 -21.157 1.00 72.62 98 ASP A O 1
ATOM 794 N N . SER A 1 99 ? 12.238 46.251 -19.237 1.00 76.88 99 SER A N 1
ATOM 795 C CA . SER A 1 99 ? 12.801 45.230 -18.337 1.00 76.88 99 SER A CA 1
ATOM 796 C C . SER A 1 99 ? 11.855 44.040 -18.215 1.00 76.88 99 SER A C 1
ATOM 798 O O . SER A 1 99 ? 12.230 42.932 -18.586 1.00 76.88 99 SER A O 1
ATOM 800 N N . LEU A 1 100 ? 10.598 44.288 -17.831 1.00 76.12 100 LEU A N 1
ATOM 801 C CA . LEU A 1 100 ? 9.553 43.270 -17.710 1.00 76.12 100 LEU A CA 1
ATOM 802 C C . LEU A 1 100 ? 9.313 42.537 -19.033 1.00 76.12 100 LEU A C 1
ATOM 804 O O . LEU A 1 100 ? 9.102 41.332 -19.034 1.00 76.12 100 LEU A O 1
ATOM 808 N N . THR A 1 101 ? 9.401 43.224 -20.175 1.00 76.94 101 THR A N 1
ATOM 809 C CA . THR A 1 101 ? 9.281 42.582 -21.496 1.00 76.94 101 THR A CA 1
ATOM 810 C C . THR A 1 101 ? 10.441 41.617 -21.756 1.00 76.94 101 THR A C 1
ATOM 812 O O . THR A 1 101 ? 10.217 40.518 -22.266 1.00 76.94 101 THR A O 1
ATOM 815 N N . ARG A 1 102 ? 11.672 41.989 -21.366 1.00 84.00 102 ARG A N 1
ATOM 816 C CA . ARG A 1 102 ? 12.870 41.136 -21.473 1.00 84.00 102 ARG A CA 1
ATOM 817 C C . ARG A 1 102 ? 12.854 39.970 -20.488 1.00 84.00 102 ARG A C 1
ATOM 819 O O . ARG A 1 102 ? 13.256 38.870 -20.854 1.00 84.00 102 ARG A O 1
ATOM 826 N N . GLU A 1 103 ? 12.359 40.174 -19.274 1.00 81.19 103 GLU A N 1
ATOM 827 C CA . GLU A 1 103 ? 12.136 39.093 -18.310 1.00 81.19 103 GLU A CA 1
ATOM 828 C C . GLU A 1 103 ? 11.034 38.149 -18.784 1.00 81.19 103 GLU A C 1
ATOM 830 O O . GLU A 1 103 ? 11.231 36.943 -18.757 1.00 81.19 103 GLU A O 1
ATOM 835 N N . ASN A 1 104 ? 9.926 38.660 -19.327 1.00 80.00 104 ASN A N 1
ATOM 836 C CA . ASN A 1 104 ? 8.860 37.828 -19.884 1.00 80.00 104 ASN A CA 1
ATOM 837 C C . ASN A 1 104 ? 9.336 37.025 -21.110 1.00 80.00 104 ASN A C 1
ATOM 839 O O . ASN A 1 104 ? 8.962 35.866 -21.252 1.00 80.00 104 ASN A O 1
ATOM 843 N N . THR A 1 105 ? 10.215 37.577 -21.962 1.00 81.56 105 THR A N 1
ATOM 844 C CA . THR A 1 105 ? 10.849 36.789 -23.042 1.00 81.56 105 THR A CA 1
ATOM 845 C C . THR A 1 105 ? 11.833 35.754 -22.504 1.00 81.56 105 THR A C 1
ATOM 847 O O . THR A 1 105 ? 11.789 34.616 -22.959 1.00 81.56 105 THR A O 1
ATOM 850 N N . LYS A 1 106 ? 12.665 36.088 -21.507 1.00 79.25 106 LYS A N 1
ATOM 851 C CA . LYS A 1 106 ? 13.525 35.100 -20.829 1.00 79.25 106 LYS A CA 1
ATOM 852 C C . LYS A 1 106 ? 12.717 33.980 -20.174 1.00 79.25 106 LYS A C 1
ATOM 854 O O . LYS A 1 106 ? 13.084 32.825 -20.324 1.00 79.25 106 LYS A O 1
ATOM 859 N N . LEU A 1 107 ? 11.624 34.307 -19.488 1.00 77.06 107 LEU A N 1
ATOM 860 C CA . LEU A 1 107 ? 10.738 33.342 -18.840 1.00 77.06 107 LEU A CA 1
ATOM 861 C C . LEU A 1 107 ? 9.995 32.483 -19.861 1.00 77.06 107 LEU A C 1
ATOM 863 O O . LEU A 1 107 ? 9.872 31.289 -19.637 1.00 77.06 107 LEU A O 1
ATOM 867 N N . LYS A 1 108 ? 9.563 33.037 -21.002 1.00 79.62 108 LYS A N 1
ATOM 868 C CA . LYS A 1 108 ? 8.999 32.237 -22.101 1.00 79.62 108 LYS A CA 1
ATOM 869 C C . LYS A 1 108 ? 10.022 31.276 -22.695 1.00 79.62 108 LYS A C 1
ATOM 871 O O . LYS A 1 108 ? 9.705 30.105 -22.826 1.00 79.62 108 LYS A O 1
ATOM 876 N N . LEU A 1 109 ? 11.242 31.737 -22.972 1.00 73.94 109 LEU A N 1
ATOM 877 C CA . LEU A 1 109 ? 12.324 30.878 -23.470 1.00 73.94 109 LEU A CA 1
ATOM 878 C C . LEU A 1 109 ? 12.744 29.821 -22.436 1.00 73.94 109 LEU A C 1
ATOM 880 O O . LEU A 1 109 ? 13.036 28.692 -22.807 1.00 73.94 109 LEU A O 1
ATOM 884 N N . ALA A 1 110 ? 12.743 30.154 -21.142 1.00 69.25 110 ALA A N 1
ATOM 885 C CA . ALA A 1 110 ? 13.006 29.200 -20.067 1.00 69.25 110 ALA A CA 1
ATOM 886 C C . ALA A 1 110 ? 11.863 28.186 -19.905 1.00 69.25 110 ALA A C 1
ATOM 888 O O . ALA A 1 110 ? 12.129 27.005 -19.725 1.00 69.25 110 ALA A O 1
ATOM 889 N N . LEU A 1 111 ? 10.602 28.615 -20.018 1.00 69.88 111 LEU A N 1
ATOM 890 C CA . LEU A 1 111 ? 9.430 27.740 -19.975 1.00 69.88 111 LEU A CA 1
ATOM 891 C C . LEU A 1 111 ? 9.392 26.807 -21.192 1.00 69.88 111 LEU A C 1
ATOM 893 O O . LEU A 1 111 ? 9.148 25.620 -21.039 1.00 69.88 111 LEU A O 1
ATOM 897 N N . GLU A 1 112 ? 9.688 27.320 -22.385 1.00 68.44 112 GLU A N 1
ATOM 898 C CA . GLU A 1 112 ? 9.815 26.543 -23.622 1.00 68.44 112 GLU A CA 1
ATOM 899 C C . GLU A 1 112 ? 11.000 25.569 -23.555 1.00 68.44 112 GLU A C 1
ATOM 901 O O . GLU A 1 112 ? 10.883 24.425 -23.989 1.00 68.44 112 GLU A O 1
ATOM 906 N N . HIS A 1 113 ? 12.115 25.969 -22.934 1.00 63.25 113 HIS A N 1
ATOM 907 C CA . HIS A 1 113 ? 13.221 25.061 -22.641 1.00 63.25 113 HIS A CA 1
ATOM 908 C C . HIS A 1 113 ? 12.812 23.977 -21.637 1.00 63.25 113 HIS A C 1
ATOM 910 O O . HIS A 1 113 ? 13.143 22.825 -21.866 1.00 63.25 113 HIS A O 1
ATOM 916 N N . VAL A 1 114 ? 12.088 24.302 -20.561 1.00 60.69 114 VAL A N 1
ATOM 917 C CA . VAL A 1 114 ? 11.633 23.334 -19.540 1.00 60.69 114 VAL A CA 1
ATOM 918 C C . VAL A 1 114 ? 10.573 22.371 -20.086 1.00 60.69 114 VAL A C 1
ATOM 920 O O . VAL A 1 114 ? 10.624 21.185 -19.777 1.00 60.69 114 VAL A O 1
ATOM 923 N N . LEU A 1 115 ? 9.643 22.855 -20.915 1.00 60.22 115 LEU A N 1
ATOM 924 C CA . LEU A 1 115 ? 8.592 22.040 -21.535 1.00 60.22 115 LEU A CA 1
ATOM 925 C C . LEU A 1 115 ? 9.137 21.093 -22.609 1.00 60.22 115 LEU A C 1
ATOM 927 O O . LEU A 1 115 ? 8.648 19.976 -22.725 1.00 60.22 115 LEU A O 1
ATOM 931 N N . ASN A 1 116 ? 10.148 21.519 -23.374 1.00 55.91 116 ASN A N 1
ATOM 932 C CA . ASN A 1 116 ? 10.757 20.681 -24.409 1.00 55.91 116 ASN A CA 1
ATOM 933 C C . ASN A 1 116 ? 11.954 19.859 -23.899 1.00 55.91 116 ASN A C 1
ATOM 935 O O . ASN A 1 116 ? 12.349 18.904 -24.563 1.00 55.91 116 ASN A O 1
ATOM 939 N N . LYS A 1 117 ? 12.575 20.247 -22.773 1.00 53.88 117 LYS A N 1
ATOM 940 C CA . LYS A 1 117 ? 13.754 19.600 -22.173 1.00 53.88 117 LYS A CA 1
ATOM 941 C C . LYS A 1 117 ? 13.793 19.777 -20.649 1.00 53.88 117 LYS A C 1
ATOM 943 O O . LYS A 1 117 ? 14.161 20.832 -20.125 1.00 53.88 117 LYS A O 1
ATOM 948 N N . THR A 1 118 ? 13.586 18.678 -19.927 1.00 50.66 118 THR A N 1
ATOM 949 C CA . THR A 1 118 ? 14.142 18.523 -18.571 1.00 50.66 118 THR A CA 1
ATOM 950 C C . THR A 1 118 ? 15.679 18.670 -18.608 1.00 50.66 118 THR A C 1
ATOM 952 O O . THR A 1 118 ? 16.274 18.615 -19.691 1.00 50.66 118 THR A O 1
ATOM 955 N N . PRO A 1 119 ? 16.383 18.830 -17.465 1.00 52.12 119 PRO A N 1
ATOM 956 C CA . PRO A 1 119 ? 17.832 19.095 -17.441 1.00 52.12 119 PRO A CA 1
ATOM 957 C C . PRO A 1 119 ? 18.744 18.060 -18.131 1.00 52.12 119 PRO A C 1
ATOM 959 O O . PRO A 1 119 ? 19.943 18.300 -18.238 1.00 52.12 119 PRO A O 1
ATOM 962 N N . LYS A 1 120 ? 18.201 16.927 -18.603 1.00 52.03 120 LYS A N 1
ATOM 963 C CA . LYS A 1 120 ? 18.916 15.886 -19.363 1.00 52.03 120 LYS A CA 1
ATOM 964 C C . LYS A 1 120 ? 18.557 15.828 -20.856 1.00 52.03 120 LYS A C 1
ATOM 966 O O . LYS A 1 120 ? 19.088 14.989 -21.572 1.00 52.03 120 LYS A O 1
ATOM 971 N N . GLY A 1 121 ? 17.710 16.736 -21.348 1.00 52.34 121 GLY A N 1
ATOM 972 C CA . GLY A 1 121 ? 17.423 16.886 -22.780 1.00 52.34 121 GLY A CA 1
ATOM 973 C C . GLY A 1 121 ? 16.603 15.758 -23.412 1.00 52.34 121 GLY A C 1
ATOM 974 O O . GLY A 1 121 ? 16.640 15.623 -24.633 1.00 52.34 121 GLY A O 1
ATOM 975 N N . ILE A 1 122 ? 15.894 14.976 -22.595 1.00 56.12 122 ILE A N 1
ATOM 976 C CA . ILE A 1 122 ? 15.026 13.875 -23.025 1.00 56.12 122 ILE A CA 1
ATOM 977 C C . ILE A 1 122 ? 13.725 14.457 -23.587 1.00 56.12 122 ILE A C 1
ATOM 979 O O . ILE A 1 122 ? 13.118 15.338 -22.974 1.00 56.12 122 ILE A O 1
ATOM 983 N N . ASP A 1 123 ? 13.322 13.974 -24.762 1.00 57.06 123 ASP A N 1
ATOM 984 C CA . ASP A 1 123 ? 12.056 14.334 -25.396 1.00 57.06 123 ASP A CA 1
ATOM 985 C C . ASP A 1 123 ? 10.907 13.592 -24.702 1.00 57.06 123 ASP A C 1
ATOM 987 O O . ASP A 1 123 ? 10.746 12.376 -24.843 1.00 57.06 123 ASP A O 1
ATOM 991 N N . LEU A 1 124 ? 10.101 14.344 -23.951 1.00 58.56 124 LEU A N 1
ATOM 992 C CA . LEU A 1 124 ? 8.960 13.819 -23.204 1.00 58.56 124 LEU A CA 1
ATOM 993 C C . LEU A 1 124 ? 7.920 13.143 -24.112 1.00 58.56 124 LEU A C 1
ATOM 995 O O . LEU A 1 124 ? 7.156 12.318 -23.618 1.00 58.56 124 LEU A O 1
ATOM 999 N N . ALA A 1 125 ? 7.860 13.447 -25.413 1.00 56.72 125 ALA A N 1
ATOM 1000 C CA . ALA A 1 125 ? 6.954 12.753 -26.328 1.00 56.72 125 ALA A CA 1
ATOM 1001 C C . ALA A 1 125 ? 7.396 11.303 -26.593 1.00 56.72 125 ALA A C 1
ATOM 1003 O O . ALA A 1 125 ? 6.546 10.420 -26.707 1.00 56.72 125 ALA A O 1
ATOM 1004 N N . VAL A 1 126 ? 8.709 11.054 -26.648 1.00 61.66 126 VAL A N 1
ATOM 1005 C CA . VAL A 1 126 ? 9.283 9.713 -26.842 1.00 61.66 126 VAL A CA 1
ATOM 1006 C C . VAL A 1 126 ? 9.196 8.911 -25.547 1.00 61.66 126 VAL A C 1
ATOM 1008 O O . VAL A 1 126 ? 8.676 7.802 -25.557 1.00 61.66 126 VAL A O 1
ATOM 1011 N N . GLU A 1 127 ? 9.587 9.502 -24.414 1.00 63.94 127 GLU A N 1
ATOM 1012 C CA . GLU A 1 127 ? 9.518 8.821 -23.113 1.00 63.94 127 GLU A CA 1
ATOM 1013 C C . GLU A 1 127 ? 8.072 8.449 -22.736 1.00 63.94 127 GLU A C 1
ATOM 1015 O O . GLU A 1 127 ? 7.831 7.343 -22.262 1.00 63.94 127 GLU A O 1
ATOM 1020 N N . ASN A 1 128 ? 7.080 9.305 -23.021 1.00 66.31 128 ASN A N 1
ATOM 1021 C CA . ASN A 1 128 ? 5.670 8.943 -22.829 1.00 66.31 128 ASN A CA 1
ATOM 1022 C C . ASN A 1 128 ? 5.194 7.828 -23.777 1.00 66.31 128 ASN A C 1
ATOM 1024 O O . ASN A 1 128 ? 4.295 7.081 -23.395 1.00 66.31 128 ASN A O 1
ATOM 1028 N N . HIS A 1 129 ? 5.759 7.693 -24.982 1.00 72.06 129 HIS A N 1
ATOM 1029 C CA . HIS A 1 129 ? 5.425 6.589 -25.886 1.00 72.06 129 HIS A CA 1
ATOM 1030 C C . HIS A 1 129 ? 6.038 5.270 -25.401 1.00 72.06 129 HIS A C 1
ATOM 1032 O O . HIS A 1 129 ? 5.311 4.287 -25.277 1.00 72.06 129 HIS A O 1
ATOM 1038 N N . ASP A 1 130 ? 7.322 5.268 -25.036 1.00 73.94 130 ASP A N 1
ATOM 1039 C CA . ASP A 1 130 ? 8.012 4.089 -24.502 1.00 73.94 130 ASP A CA 1
ATOM 1040 C C . ASP A 1 130 ? 7.384 3.631 -23.171 1.00 73.94 130 ASP A C 1
ATOM 1042 O O . ASP A 1 130 ? 7.150 2.439 -22.957 1.00 73.94 130 ASP A O 1
ATOM 1046 N N . LEU A 1 131 ? 7.033 4.574 -22.284 1.00 75.75 131 LEU A N 1
ATOM 1047 C CA . LEU A 1 131 ? 6.276 4.292 -21.059 1.00 75.75 131 LEU A CA 1
ATOM 1048 C C . LEU A 1 131 ? 4.877 3.743 -21.365 1.00 75.75 131 LEU A C 1
ATOM 1050 O O . LEU A 1 131 ? 4.434 2.824 -20.679 1.00 75.75 131 LEU A O 1
ATOM 1054 N N . HIS A 1 132 ? 4.178 4.267 -22.377 1.00 77.06 132 HIS A N 1
ATOM 1055 C CA . HIS A 1 132 ? 2.865 3.754 -22.769 1.00 77.06 132 HIS A CA 1
ATOM 1056 C C . HIS A 1 132 ? 2.949 2.311 -23.278 1.00 77.06 132 HIS A C 1
ATOM 1058 O O . HIS A 1 132 ? 2.165 1.468 -22.843 1.00 77.06 132 HIS A O 1
ATOM 1064 N N . ASP A 1 133 ? 3.929 2.009 -24.128 1.00 83.81 133 ASP A N 1
ATOM 1065 C CA . ASP A 1 133 ? 4.135 0.675 -24.690 1.00 83.81 133 ASP A CA 1
ATOM 1066 C C . ASP A 1 133 ? 4.553 -0.330 -23.600 1.00 83.81 133 ASP A C 1
ATOM 1068 O O . ASP A 1 133 ? 4.018 -1.440 -23.547 1.00 83.81 133 ASP A O 1
ATOM 1072 N N . MET A 1 134 ? 5.412 0.073 -22.652 1.00 85.12 134 MET A N 1
ATOM 1073 C CA . MET A 1 134 ? 5.735 -0.738 -21.469 1.00 85.12 134 MET A CA 1
ATOM 1074 C C . MET A 1 134 ? 4.519 -0.971 -20.560 1.00 85.12 134 MET A C 1
ATOM 1076 O O . MET A 1 134 ? 4.301 -2.097 -20.113 1.00 85.12 134 MET A O 1
ATOM 1080 N N . VAL A 1 135 ? 3.697 0.053 -20.303 1.00 78.12 135 VAL A N 1
ATOM 1081 C CA . VAL A 1 135 ? 2.464 -0.078 -19.503 1.00 78.12 135 VAL A CA 1
ATOM 1082 C C . VAL A 1 135 ? 1.443 -0.983 -20.199 1.00 78.12 135 VAL A C 1
ATOM 1084 O O . VAL A 1 135 ? 0.778 -1.777 -19.533 1.00 78.12 135 VAL A O 1
ATOM 1087 N N . MET A 1 136 ? 1.330 -0.913 -21.526 1.00 86.62 136 MET A N 1
ATOM 1088 C CA . MET A 1 136 ? 0.469 -1.803 -22.306 1.00 86.62 136 MET A CA 1
ATOM 1089 C C . MET A 1 136 ? 0.969 -3.253 -22.266 1.00 86.62 136 MET A C 1
ATOM 1091 O O . MET A 1 136 ? 0.170 -4.148 -21.996 1.00 86.62 136 MET A O 1
ATOM 1095 N N . ALA A 1 137 ? 2.276 -3.490 -22.414 1.00 86.50 137 ALA A N 1
ATOM 1096 C CA . ALA A 1 137 ? 2.863 -4.823 -22.268 1.00 86.50 137 ALA A CA 1
ATOM 1097 C C . ALA A 1 137 ? 2.638 -5.408 -20.859 1.00 86.50 137 ALA A C 1
ATOM 1099 O O . ALA A 1 137 ? 2.142 -6.527 -20.726 1.00 86.50 137 ALA A O 1
ATOM 1100 N N . GLN A 1 138 ? 2.901 -4.632 -19.801 1.00 83.44 138 GLN A N 1
ATOM 1101 C CA . GLN A 1 138 ? 2.658 -5.050 -18.412 1.00 83.44 138 GLN A CA 1
ATOM 1102 C C . GLN A 1 138 ? 1.176 -5.329 -18.130 1.00 83.44 138 GLN A C 1
ATOM 1104 O O . GLN A 1 138 ? 0.841 -6.245 -17.379 1.00 83.44 138 GLN A O 1
ATOM 1109 N N . LYS A 1 139 ? 0.265 -4.561 -18.736 1.00 87.19 139 LYS A N 1
ATOM 1110 C CA . LYS A 1 139 ? -1.180 -4.783 -18.631 1.00 87.19 139 LYS A CA 1
ATOM 1111 C C . LYS A 1 139 ? -1.606 -6.090 -19.306 1.00 87.19 139 LYS A C 1
ATOM 1113 O O . LYS A 1 139 ? -2.416 -6.819 -18.732 1.00 87.19 139 LYS A O 1
ATOM 1118 N N . ASP A 1 140 ? -1.060 -6.398 -20.479 1.00 89.38 140 ASP A N 1
ATOM 1119 C CA . ASP A 1 140 ? -1.339 -7.649 -21.188 1.00 89.38 140 ASP A CA 1
ATOM 1120 C C . ASP A 1 140 ? -0.760 -8.866 -20.441 1.00 89.38 140 ASP A C 1
ATOM 1122 O O . ASP A 1 140 ? -1.426 -9.901 -20.346 1.00 89.38 140 ASP A O 1
ATOM 1126 N N . GLU A 1 141 ? 0.422 -8.738 -19.828 1.00 89.12 141 GLU A N 1
ATOM 1127 C CA . GLU A 1 141 ? 0.989 -9.751 -18.923 1.00 89.12 141 GLU A CA 1
ATOM 1128 C C . GLU A 1 141 ? 0.115 -9.964 -17.675 1.00 89.12 141 GLU A C 1
ATOM 1130 O O . GLU A 1 141 ? -0.227 -11.104 -17.347 1.00 89.12 141 GLU A O 1
ATOM 1135 N N . LEU A 1 142 ? -0.318 -8.889 -17.005 1.00 89.62 142 LEU A N 1
ATOM 1136 C CA . LEU A 1 142 ? -1.216 -8.962 -15.844 1.00 89.62 142 LEU A CA 1
ATOM 1137 C C . LEU A 1 142 ? -2.548 -9.646 -16.181 1.00 89.62 142 LEU A C 1
ATOM 1139 O O . LEU A 1 142 ? -3.049 -10.448 -15.391 1.00 89.62 142 LEU A O 1
ATOM 1143 N N . GLU A 1 143 ? -3.116 -9.366 -17.352 1.00 92.12 143 GLU A N 1
ATOM 1144 C CA . GLU A 1 143 ? -4.358 -9.981 -17.821 1.00 92.12 143 GLU A CA 1
ATOM 1145 C C . GLU A 1 143 ? -4.176 -11.475 -18.163 1.00 92.12 143 GLU A C 1
ATOM 1147 O O . GLU A 1 143 ? -5.065 -12.285 -17.883 1.00 92.12 143 GLU A O 1
ATOM 1152 N N . GLN A 1 144 ? -3.018 -11.882 -18.700 1.00 89.62 144 GLN A N 1
ATOM 1153 C CA . GLN A 1 144 ? -2.678 -13.303 -18.878 1.00 89.62 144 GLN A CA 1
ATOM 1154 C C . GLN A 1 144 ? -2.521 -14.026 -17.532 1.00 89.62 144 GLN A C 1
ATOM 1156 O O . GLN A 1 144 ? -3.122 -15.085 -17.328 1.00 89.62 144 GLN A O 1
ATOM 1161 N N . VAL A 1 145 ? -1.779 -13.441 -16.585 1.00 89.38 145 VAL A 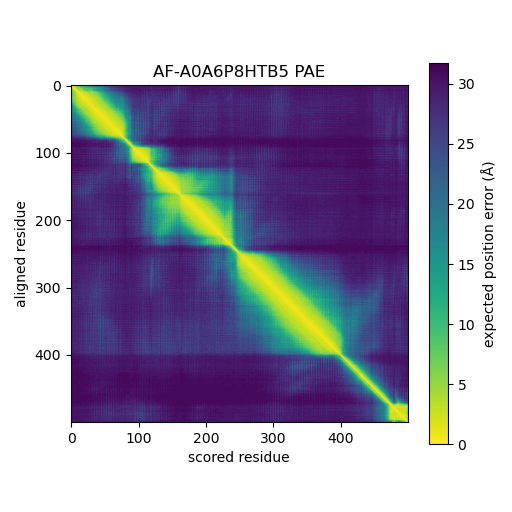N 1
ATOM 1162 C CA . VAL A 1 145 ? -1.596 -13.998 -15.231 1.00 89.38 145 VAL A CA 1
ATOM 1163 C C . VAL A 1 145 ? -2.935 -14.110 -14.497 1.00 89.38 145 VAL A C 1
ATOM 1165 O O . VAL A 1 145 ? -3.197 -15.115 -13.832 1.00 89.38 145 VAL A O 1
ATOM 1168 N N . ARG A 1 146 ? -3.823 -13.121 -14.654 1.00 92.94 146 ARG A N 1
ATOM 1169 C CA . ARG A 1 146 ? -5.173 -13.151 -14.084 1.00 92.94 146 ARG A CA 1
ATOM 1170 C C . ARG A 1 146 ? -5.993 -14.329 -14.612 1.00 92.94 146 ARG A C 1
ATOM 1172 O O . ARG A 1 146 ? -6.579 -15.050 -13.803 1.00 92.94 146 ARG A O 1
ATOM 1179 N N . LYS A 1 147 ? -6.007 -14.549 -15.931 1.00 90.25 147 LYS A N 1
ATOM 1180 C CA . LYS A 1 147 ? -6.710 -15.685 -16.556 1.00 90.25 147 LYS A CA 1
ATOM 1181 C C . LYS A 1 147 ? -6.176 -17.021 -16.049 1.00 90.25 147 LYS A C 1
ATOM 1183 O O . LYS A 1 147 ? -6.961 -17.835 -15.571 1.00 90.25 147 LYS A O 1
ATOM 1188 N N . ALA A 1 148 ? -4.855 -17.197 -16.026 1.00 85.75 148 ALA A N 1
ATOM 1189 C CA . ALA A 1 148 ? -4.227 -18.399 -15.474 1.00 85.75 148 ALA A CA 1
ATOM 1190 C C . ALA A 1 148 ? -4.609 -18.634 -13.995 1.00 85.75 148 ALA A C 1
ATOM 1192 O O . ALA A 1 148 ? -4.898 -19.761 -13.590 1.00 85.75 148 ALA A O 1
ATOM 1193 N N . ALA A 1 149 ? -4.687 -17.576 -13.180 1.00 87.94 149 ALA A N 1
ATOM 1194 C CA . ALA A 1 149 ? -5.124 -17.676 -11.787 1.00 87.94 149 ALA A CA 1
ATOM 1195 C C . ALA A 1 149 ? -6.621 -18.024 -11.639 1.00 87.94 149 ALA A C 1
ATOM 1197 O O . ALA A 1 149 ? -6.999 -18.746 -10.713 1.00 87.94 149 ALA A O 1
ATOM 1198 N N . GLU A 1 150 ? -7.492 -17.532 -12.523 1.00 89.75 150 GLU A N 1
ATOM 1199 C CA . GLU A 1 150 ? -8.923 -17.872 -12.542 1.00 89.75 150 GLU A CA 1
ATOM 1200 C C . GLU A 1 150 ? -9.165 -19.321 -13.011 1.00 89.75 150 GLU A C 1
ATOM 1202 O O . GLU A 1 150 ? -10.012 -20.021 -12.440 1.00 89.75 150 GLU A O 1
ATOM 1207 N N . GLU A 1 151 ? -8.358 -19.825 -13.947 1.00 83.56 151 GLU A N 1
ATOM 1208 C CA . GLU A 1 151 ? -8.342 -21.237 -14.342 1.00 83.56 151 GLU A CA 1
ATOM 1209 C C . GLU A 1 151 ? -7.845 -22.146 -13.210 1.00 83.56 151 GLU A C 1
ATOM 1211 O O . GLU A 1 151 ? -8.528 -23.111 -12.867 1.00 83.56 151 GLU A O 1
ATOM 1216 N N . LEU A 1 152 ? -6.737 -21.801 -12.541 1.00 84.56 152 LEU A N 1
ATOM 1217 C CA . LEU A 1 152 ? -6.223 -22.542 -11.378 1.00 84.56 152 LEU A CA 1
ATOM 1218 C C . LEU A 1 152 ? -7.216 -22.574 -10.204 1.00 84.56 152 LEU A C 1
ATOM 1220 O O . LEU A 1 152 ? -7.395 -23.616 -9.575 1.00 84.56 152 LEU A O 1
ATOM 1224 N N . ARG A 1 153 ? -7.928 -21.473 -9.924 1.00 87.38 153 ARG A N 1
ATOM 1225 C CA . ARG A 1 153 ? -9.018 -21.456 -8.921 1.00 87.38 153 ARG A CA 1
ATOM 1226 C C . ARG A 1 153 ? -10.205 -22.330 -9.321 1.00 87.38 153 ARG A C 1
ATOM 1228 O O . ARG A 1 153 ? -10.937 -22.813 -8.459 1.00 87.38 153 ARG A O 1
ATOM 1235 N N . SER A 1 154 ? -10.439 -22.505 -10.615 1.00 83.62 154 SER A N 1
ATOM 1236 C CA . SER A 1 154 ? -11.495 -23.387 -11.121 1.00 83.62 154 SER A CA 1
ATOM 1237 C C . SER A 1 154 ? -11.048 -24.853 -11.080 1.00 83.62 154 SER A C 1
ATOM 1239 O O . SER A 1 154 ? -11.844 -25.720 -10.738 1.00 83.62 154 SER A O 1
ATOM 1241 N N . ALA A 1 155 ? -9.759 -25.130 -11.303 1.00 78.88 155 ALA A N 1
ATOM 1242 C CA . ALA A 1 155 ? -9.139 -26.433 -11.060 1.00 78.88 155 ALA A CA 1
ATOM 1243 C C . ALA A 1 155 ? -9.227 -26.857 -9.590 1.00 78.88 155 ALA A C 1
ATOM 1245 O O . ALA A 1 155 ? -9.709 -27.948 -9.299 1.00 78.88 155 ALA A O 1
ATOM 1246 N N . LEU A 1 156 ? -8.839 -25.976 -8.663 1.00 82.88 156 LEU A N 1
ATOM 1247 C CA . LEU A 1 156 ? -8.924 -26.233 -7.222 1.00 82.88 156 LEU A CA 1
ATOM 1248 C C . LEU A 1 156 ? -10.359 -26.557 -6.786 1.00 82.88 156 LEU A C 1
ATOM 1250 O O . LEU A 1 156 ? -10.578 -27.594 -6.169 1.00 82.88 156 LEU A O 1
ATOM 1254 N N . ARG A 1 157 ? -11.351 -25.763 -7.212 1.00 85.06 157 ARG A N 1
ATOM 1255 C CA . ARG A 1 157 ? -12.769 -26.043 -6.919 1.00 85.06 157 ARG A CA 1
ATOM 1256 C C . ARG A 1 157 ? -13.263 -27.364 -7.518 1.00 85.06 157 ARG A C 1
ATOM 1258 O O . ARG A 1 157 ? -14.080 -28.040 -6.895 1.00 85.06 157 ARG A O 1
ATOM 1265 N N . ALA A 1 158 ? -12.762 -27.772 -8.686 1.00 80.62 158 ALA A N 1
ATOM 1266 C CA . ALA A 1 158 ? -13.065 -29.084 -9.265 1.00 80.62 158 ALA A CA 1
ATOM 1267 C C . ALA A 1 158 ? -12.426 -30.247 -8.476 1.00 80.62 158 ALA A C 1
ATOM 1269 O O . ALA A 1 158 ? -13.017 -31.322 -8.408 1.00 80.62 158 ALA A O 1
ATOM 1270 N N . VAL A 1 159 ? -11.261 -30.043 -7.844 1.00 81.00 159 VAL A N 1
ATOM 1271 C CA . VAL A 1 159 ? -10.656 -31.015 -6.910 1.00 81.00 159 VAL A CA 1
ATOM 1272 C C . VAL A 1 159 ? -11.451 -31.086 -5.604 1.00 81.00 159 VAL A C 1
ATOM 1274 O O . VAL A 1 159 ? -11.821 -32.177 -5.183 1.00 81.00 159 VAL A O 1
ATOM 1277 N N . GLU A 1 160 ? -11.760 -29.939 -4.994 1.00 80.75 160 GLU A N 1
ATOM 1278 C CA . GLU A 1 160 ? -12.506 -29.826 -3.726 1.00 80.75 160 GLU A CA 1
ATOM 1279 C C . GLU A 1 160 ? -13.922 -30.424 -3.803 1.00 80.75 160 GLU A C 1
ATOM 1281 O O . GLU A 1 160 ? -14.442 -30.915 -2.805 1.00 80.75 160 GLU A O 1
ATOM 1286 N N . SER A 1 161 ? -14.539 -30.405 -4.988 1.00 86.81 161 SER A N 1
ATOM 1287 C CA . SER A 1 161 ? -15.862 -30.991 -5.259 1.00 86.81 161 SER A CA 1
ATOM 1288 C C . SER A 1 161 ? -15.822 -32.413 -5.839 1.00 86.81 161 SER A C 1
ATOM 1290 O O . SER A 1 161 ? -16.856 -32.924 -6.267 1.00 86.81 161 SER A O 1
ATOM 1292 N N . GLU A 1 162 ? -14.643 -33.046 -5.894 1.00 85.00 162 GLU A N 1
ATOM 1293 C CA . GLU A 1 162 ? -14.404 -34.368 -6.504 1.00 85.00 162 GLU A CA 1
ATOM 1294 C C . GLU A 1 162 ? -14.908 -34.494 -7.968 1.00 85.00 162 GLU A C 1
ATOM 1296 O O . GLU A 1 162 ? -15.169 -35.589 -8.478 1.00 85.00 162 GLU A O 1
ATOM 1301 N N . ASN A 1 163 ? -15.012 -33.376 -8.699 1.00 83.12 163 ASN A N 1
ATOM 1302 C CA . ASN A 1 163 ? -15.552 -33.309 -10.060 1.00 83.12 163 ASN A CA 1
ATOM 1303 C C . ASN A 1 163 ? -14.544 -33.822 -11.112 1.00 83.12 163 ASN A C 1
ATOM 1305 O O . ASN A 1 163 ? -13.951 -33.072 -11.895 1.00 83.12 163 ASN A O 1
ATOM 1309 N N . THR A 1 164 ? -14.372 -35.148 -11.168 1.00 83.38 164 THR A N 1
ATOM 1310 C CA . THR A 1 164 ? -13.410 -35.825 -12.067 1.00 83.38 164 THR A CA 1
ATOM 1311 C C . THR A 1 164 ? -13.645 -35.581 -13.565 1.00 83.38 164 THR A C 1
ATOM 1313 O O . THR A 1 164 ? -12.765 -35.871 -14.383 1.00 83.38 164 THR A O 1
ATOM 1316 N N . THR A 1 165 ? -14.828 -35.100 -13.950 1.00 84.69 165 THR A N 1
ATOM 1317 C CA . THR A 1 165 ? -15.187 -34.727 -15.326 1.00 84.69 165 THR A CA 1
ATOM 1318 C C . THR A 1 165 ? -14.572 -33.393 -15.729 1.00 84.69 165 THR A C 1
ATOM 1320 O O . THR A 1 165 ? -13.937 -33.302 -16.780 1.00 84.69 165 THR A O 1
ATOM 1323 N N . GLU A 1 166 ? -14.699 -32.375 -14.880 1.00 80.31 166 GLU A N 1
ATOM 1324 C CA . GLU A 1 166 ? -14.136 -31.046 -15.126 1.00 80.31 166 GLU A CA 1
ATOM 1325 C C . GLU A 1 166 ? -12.604 -31.067 -15.058 1.00 80.31 166 GLU A C 1
ATOM 1327 O O . GLU A 1 166 ? -11.936 -30.511 -15.935 1.00 80.31 166 GLU A O 1
ATOM 1332 N N . LEU A 1 167 ? -12.048 -31.831 -14.108 1.00 82.25 167 LEU A N 1
ATOM 1333 C CA . LEU A 1 167 ? -10.606 -32.040 -13.982 1.00 82.25 167 LEU A CA 1
ATOM 1334 C C . LEU A 1 167 ? -10.002 -32.712 -15.230 1.00 82.25 167 LEU A C 1
ATOM 1336 O O . LEU A 1 167 ? -8.985 -32.258 -15.754 1.00 82.25 167 LEU A O 1
ATOM 1340 N N . ARG A 1 168 ? -10.657 -33.750 -15.777 1.00 83.75 168 ARG A N 1
ATOM 1341 C CA . ARG A 1 168 ? -10.239 -34.373 -17.050 1.00 83.75 168 ARG A CA 1
ATOM 1342 C C . ARG A 1 168 ? -10.325 -33.405 -18.229 1.00 83.75 168 ARG A C 1
ATOM 1344 O O . ARG A 1 168 ? -9.444 -33.426 -19.085 1.00 83.75 168 ARG A O 1
ATOM 1351 N N . GLY A 1 169 ? -11.345 -32.547 -18.260 1.00 86.62 169 GLY A N 1
ATOM 1352 C CA . GLY A 1 169 ? -11.476 -31.494 -19.267 1.00 86.62 169 GLY A CA 1
ATOM 1353 C C . GLY A 1 169 ? -10.318 -30.491 -19.230 1.00 86.62 169 GLY A C 1
ATOM 1354 O O . GLY A 1 169 ? -9.785 -30.138 -20.280 1.00 86.62 169 GLY A O 1
ATOM 1355 N N . GLN A 1 170 ? -9.889 -30.069 -18.039 1.00 83.69 170 GLN A N 1
ATOM 1356 C CA . GLN A 1 170 ? -8.734 -29.178 -17.866 1.00 83.69 170 GLN A CA 1
ATOM 1357 C C . GLN A 1 170 ? -7.416 -29.851 -18.261 1.00 83.69 170 GLN A C 1
ATOM 1359 O O . GLN A 1 170 ? -6.663 -29.278 -19.044 1.00 83.69 170 GLN A O 1
ATOM 1364 N N . VAL A 1 171 ? -7.165 -31.085 -17.804 1.00 84.50 171 VAL A N 1
ATOM 1365 C CA . VAL A 1 171 ? -5.963 -31.852 -18.184 1.00 84.50 171 VAL A CA 1
ATOM 1366 C C . VAL A 1 171 ? -5.874 -32.015 -19.706 1.00 84.50 171 VAL A C 1
ATOM 1368 O O . VAL A 1 171 ? -4.801 -31.823 -20.277 1.00 84.50 171 VAL A O 1
ATOM 1371 N N . ALA A 1 172 ? -6.990 -32.295 -20.387 1.00 86.38 172 ALA A N 1
ATOM 1372 C CA . ALA A 1 172 ? -7.025 -32.388 -21.846 1.00 86.38 172 ALA A CA 1
ATOM 1373 C C . ALA A 1 172 ? -6.695 -31.051 -22.541 1.00 86.38 172 ALA A C 1
ATOM 1375 O O . ALA A 1 172 ? -5.937 -31.054 -23.513 1.00 86.38 172 ALA A O 1
ATOM 1376 N N . ARG A 1 173 ? -7.206 -29.913 -22.040 1.00 87.81 173 ARG A N 1
ATOM 1377 C CA . ARG A 1 173 ? -6.882 -28.577 -22.583 1.00 87.81 173 ARG A CA 1
ATOM 1378 C C . ARG A 1 173 ? -5.411 -28.217 -22.388 1.00 87.81 173 ARG A C 1
ATOM 1380 O O . ARG A 1 173 ? -4.740 -27.927 -23.372 1.00 87.81 173 ARG A O 1
ATOM 1387 N N . LEU A 1 174 ? -4.891 -28.339 -21.166 1.00 86.25 174 LEU A N 1
ATOM 1388 C CA . LEU A 1 174 ? -3.484 -28.057 -20.857 1.00 86.25 174 LEU A CA 1
ATOM 1389 C C . LEU A 1 174 ? -2.529 -28.961 -21.656 1.00 86.25 174 LEU A C 1
ATOM 1391 O O . LEU A 1 174 ? -1.491 -28.508 -22.129 1.00 86.25 174 LEU A O 1
ATOM 1395 N N . THR A 1 175 ? -2.903 -30.225 -21.887 1.00 88.44 175 THR A N 1
ATOM 1396 C CA . THR A 1 175 ? -2.146 -31.132 -22.769 1.00 88.44 175 THR A CA 1
ATOM 1397 C C . THR A 1 175 ? -2.165 -30.648 -24.225 1.00 88.44 175 THR A C 1
ATOM 1399 O O . THR A 1 175 ? -1.135 -30.658 -24.901 1.00 88.44 175 THR A O 1
ATOM 1402 N N . ALA A 1 176 ? -3.316 -30.192 -24.730 1.00 90.62 176 ALA A N 1
ATOM 1403 C CA . ALA A 1 176 ? -3.422 -29.648 -26.084 1.00 90.62 176 ALA A CA 1
ATOM 1404 C C . ALA A 1 176 ? -2.582 -28.368 -26.256 1.00 90.62 176 ALA A C 1
ATOM 1406 O O . ALA A 1 176 ? -1.880 -28.235 -27.259 1.00 90.62 176 ALA A O 1
ATOM 1407 N N . GLU A 1 177 ? -2.589 -27.474 -25.267 1.00 89.94 177 GLU A N 1
ATOM 1408 C CA . GLU A 1 177 ? -1.764 -26.262 -25.251 1.00 89.94 177 GLU A CA 1
ATOM 1409 C C . GLU A 1 177 ? -0.272 -26.585 -25.197 1.00 89.94 177 GLU A C 1
ATOM 1411 O O . GLU A 1 177 ? 0.473 -26.087 -26.041 1.00 89.94 177 GLU A O 1
ATOM 1416 N N . LEU A 1 178 ? 0.156 -27.488 -24.306 1.00 89.62 178 LEU A N 1
ATOM 1417 C CA . LEU A 1 178 ? 1.546 -27.943 -24.210 1.00 89.62 178 LEU A CA 1
ATOM 1418 C C . LEU A 1 178 ? 2.045 -28.526 -25.541 1.00 89.62 178 LEU A C 1
ATOM 1420 O O . LEU A 1 178 ? 3.082 -28.116 -26.054 1.00 89.62 178 LEU A O 1
ATOM 1424 N N . THR A 1 179 ? 1.277 -29.415 -26.179 1.00 91.44 179 THR A N 1
ATOM 1425 C CA . THR A 1 179 ? 1.678 -29.957 -27.494 1.00 91.44 179 THR A CA 1
ATOM 1426 C C . THR A 1 179 ? 1.689 -28.900 -28.603 1.00 91.44 179 THR A C 1
ATOM 1428 O O . THR A 1 179 ? 2.325 -29.104 -29.639 1.00 91.44 179 THR A O 1
ATOM 1431 N N . ASN A 1 180 ? 0.969 -27.784 -28.449 1.00 92.69 180 ASN A N 1
ATOM 1432 C CA . ASN A 1 180 ? 0.965 -26.685 -29.411 1.00 92.69 180 ASN A CA 1
ATOM 1433 C C . ASN A 1 180 ? 2.162 -25.743 -29.199 1.00 92.69 180 ASN A C 1
ATOM 1435 O O . ASN A 1 180 ? 2.826 -25.370 -30.169 1.00 92.69 180 ASN A O 1
ATOM 1439 N N . THR A 1 181 ? 2.495 -25.417 -27.947 1.00 89.88 181 THR A N 1
ATOM 1440 C CA . THR A 1 181 ? 3.689 -24.631 -27.606 1.00 89.88 181 THR A CA 1
ATOM 1441 C C . THR A 1 181 ? 4.969 -25.398 -27.937 1.00 89.88 181 THR A C 1
ATOM 1443 O O . THR A 1 181 ? 5.857 -24.819 -28.555 1.00 89.88 181 THR A O 1
ATOM 1446 N N . GLU A 1 182 ? 5.035 -26.709 -27.681 1.00 90.19 182 GLU A N 1
ATOM 1447 C CA . GLU A 1 182 ? 6.145 -27.571 -28.114 1.00 90.19 182 GLU A CA 1
ATOM 1448 C C . GLU A 1 182 ? 6.336 -27.584 -29.639 1.00 90.19 182 GLU A C 1
ATOM 1450 O O . GLU A 1 182 ? 7.466 -27.510 -30.127 1.00 90.19 182 GLU A O 1
ATOM 1455 N N . ARG A 1 183 ? 5.244 -27.668 -30.416 1.00 92.56 183 ARG A N 1
ATOM 1456 C CA . ARG A 1 183 ? 5.303 -27.603 -31.889 1.00 92.56 183 ARG A CA 1
ATOM 1457 C C . ARG A 1 183 ? 5.783 -26.236 -32.374 1.00 92.56 183 ARG A C 1
ATOM 1459 O O . ARG A 1 183 ? 6.633 -26.176 -33.260 1.00 92.56 183 ARG A O 1
ATOM 1466 N N . SER A 1 184 ? 5.282 -25.157 -31.773 1.00 93.06 184 SER A N 1
ATOM 1467 C CA . SER A 1 184 ? 5.708 -23.783 -32.064 1.00 93.06 184 SER A CA 1
ATOM 1468 C C . SER A 1 184 ? 7.190 -23.564 -31.736 1.00 93.06 184 SER A C 1
ATOM 1470 O O . SER A 1 184 ? 7.932 -23.018 -32.552 1.00 93.06 184 SER A O 1
ATOM 1472 N N . LEU A 1 185 ? 7.654 -24.065 -30.586 1.00 91.88 185 LEU A N 1
ATOM 1473 C CA . LEU A 1 185 ? 9.052 -23.988 -30.163 1.00 91.88 185 LEU A CA 1
ATOM 1474 C C . LEU A 1 185 ? 9.973 -24.749 -31.125 1.00 91.88 185 LEU A C 1
ATOM 1476 O O . LEU A 1 185 ? 10.962 -24.182 -31.579 1.00 91.88 185 LEU A O 1
ATOM 1480 N N . LYS A 1 186 ? 9.615 -25.982 -31.512 1.00 94.06 186 LYS A N 1
ATOM 1481 C CA . LYS A 1 186 ? 10.366 -26.769 -32.508 1.00 94.06 186 LYS A CA 1
ATOM 1482 C C . LYS A 1 186 ? 10.431 -26.069 -33.869 1.00 94.06 186 LYS A C 1
ATOM 1484 O O . LYS A 1 186 ? 11.494 -26.030 -34.478 1.00 94.06 186 LYS A O 1
ATOM 1489 N N . ALA A 1 187 ? 9.333 -25.467 -34.331 1.00 91.44 187 ALA A N 1
ATOM 1490 C CA . ALA A 1 187 ? 9.323 -24.703 -35.580 1.00 91.44 187 ALA A CA 1
ATOM 1491 C C . ALA A 1 187 ? 10.241 -23.465 -35.515 1.00 91.44 187 ALA A C 1
ATOM 1493 O O . ALA A 1 187 ? 11.009 -23.219 -36.445 1.00 91.44 187 ALA A O 1
ATOM 1494 N N . LYS A 1 188 ? 10.214 -22.719 -34.400 1.00 92.00 188 LYS A N 1
ATOM 1495 C CA . LYS A 1 188 ? 11.122 -21.583 -34.165 1.00 92.00 188 LYS A CA 1
ATOM 1496 C C . LYS A 1 188 ? 12.585 -22.021 -34.065 1.00 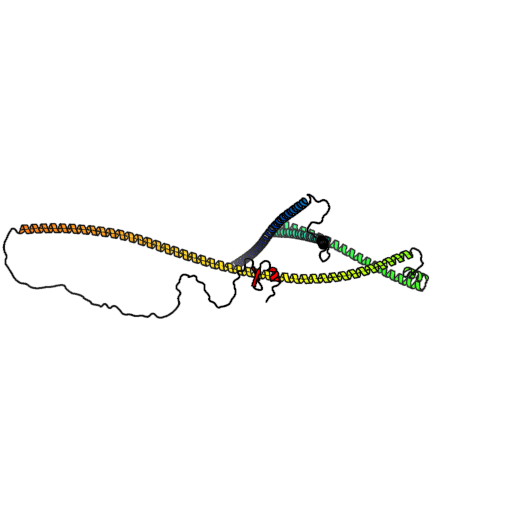92.00 188 LYS A C 1
ATOM 1498 O O . LYS A 1 188 ? 13.441 -21.348 -34.626 1.00 92.00 188 LYS A O 1
ATOM 1503 N N . GLN A 1 189 ? 12.868 -23.146 -33.410 1.00 93.38 189 GLN A N 1
ATOM 1504 C CA . GLN A 1 189 ? 14.215 -23.708 -33.315 1.00 93.38 189 GLN A CA 1
ATOM 1505 C C . GLN A 1 189 ? 14.781 -24.028 -34.707 1.00 93.38 189 GLN A C 1
ATOM 1507 O O . GLN A 1 189 ? 15.847 -23.526 -35.049 1.00 93.38 189 GLN A O 1
ATOM 1512 N N . VAL A 1 190 ? 14.038 -24.770 -35.538 1.00 94.56 190 VAL A N 1
ATOM 1513 C CA . VAL A 1 190 ? 14.451 -25.106 -36.915 1.00 94.56 190 VAL A CA 1
ATOM 1514 C C . VAL A 1 190 ? 14.666 -23.846 -37.765 1.00 94.56 190 VAL A C 1
ATOM 1516 O O . VAL A 1 190 ? 15.603 -23.789 -38.560 1.00 94.56 190 VAL A O 1
ATOM 1519 N N . TYR A 1 191 ? 13.843 -22.807 -37.583 1.00 93.88 191 TYR A N 1
ATOM 1520 C CA . TYR A 1 191 ? 14.047 -21.519 -38.252 1.00 93.88 191 TYR A CA 1
ATOM 1521 C C . TYR A 1 191 ? 15.347 -20.828 -37.805 1.00 93.88 191 TYR A C 1
ATOM 1523 O O . TYR A 1 191 ? 16.121 -20.379 -38.650 1.00 93.88 191 TYR A O 1
ATOM 1531 N N . CYS A 1 192 ? 15.626 -20.776 -36.500 1.00 90.44 192 CYS A N 1
ATOM 1532 C CA . CYS A 1 192 ? 16.876 -20.218 -35.977 1.00 90.44 192 CYS A CA 1
ATOM 1533 C C . CYS A 1 192 ? 18.105 -20.995 -36.475 1.00 90.44 192 CYS A C 1
ATOM 1535 O O . CYS A 1 192 ? 19.071 -20.376 -36.912 1.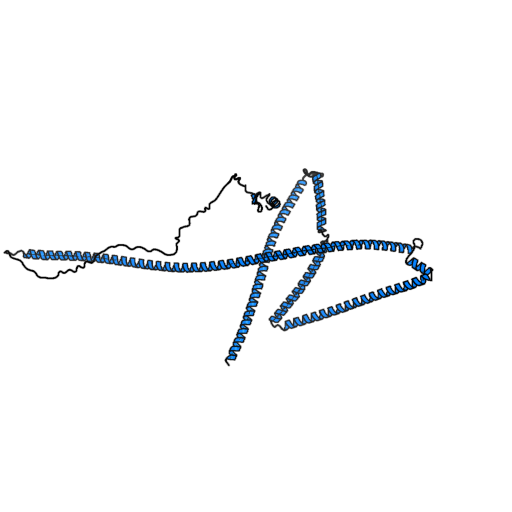00 90.44 192 CYS A O 1
ATOM 1537 N N . GLU A 1 193 ? 18.055 -22.330 -36.476 1.00 93.31 193 GLU A N 1
ATOM 1538 C CA . GLU A 1 193 ? 19.112 -23.192 -37.024 1.00 93.31 193 GLU A CA 1
ATOM 1539 C C . GLU A 1 193 ? 19.350 -22.907 -38.518 1.00 93.31 193 GLU A C 1
ATOM 1541 O O . GLU A 1 193 ? 20.495 -22.743 -38.940 1.00 93.31 193 GLU A O 1
ATOM 1546 N N . ALA A 1 194 ? 18.289 -22.752 -39.318 1.00 93.56 194 ALA A N 1
ATOM 1547 C CA . ALA A 1 194 ? 18.404 -22.387 -40.731 1.00 93.56 194 ALA A CA 1
ATOM 1548 C C . ALA A 1 194 ? 19.052 -21.002 -40.942 1.00 93.56 194 ALA A C 1
ATOM 1550 O O . ALA A 1 194 ? 19.916 -20.855 -41.808 1.00 93.56 194 ALA A O 1
ATOM 1551 N N . VAL A 1 195 ? 18.684 -20.000 -40.134 1.00 91.25 195 VAL A N 1
ATOM 1552 C CA . VAL A 1 195 ? 19.271 -18.648 -40.195 1.00 91.25 195 VAL A CA 1
ATOM 1553 C C . VAL A 1 195 ? 20.746 -18.650 -39.777 1.00 91.25 195 VAL A C 1
ATOM 1555 O O . VAL A 1 195 ? 21.555 -17.974 -40.414 1.00 91.25 195 VAL A O 1
ATOM 1558 N N . VAL A 1 196 ? 21.122 -19.419 -38.749 1.00 93.19 196 VAL A N 1
ATOM 1559 C CA . VAL A 1 196 ? 22.525 -19.575 -38.322 1.00 93.19 196 VAL A CA 1
ATOM 1560 C C . VAL A 1 196 ? 23.352 -20.241 -39.423 1.00 93.19 196 VAL A C 1
ATOM 1562 O O . VAL A 1 196 ? 24.375 -19.684 -39.822 1.00 93.19 196 VAL A O 1
ATOM 1565 N N . ASN A 1 197 ? 22.873 -21.354 -39.986 1.00 94.00 197 ASN A N 1
ATOM 1566 C CA . ASN A 1 197 ? 23.551 -22.066 -41.074 1.00 94.00 197 ASN A CA 1
ATOM 1567 C C . ASN A 1 197 ? 23.764 -21.170 -42.309 1.00 94.00 197 ASN A C 1
ATOM 1569 O O . ASN A 1 197 ? 24.844 -21.169 -42.902 1.00 94.00 197 ASN A O 1
ATOM 1573 N N . GLU A 1 198 ? 22.769 -20.361 -42.687 1.00 92.31 198 GLU A N 1
ATOM 1574 C CA . GLU A 1 198 ? 22.906 -19.416 -43.802 1.00 92.31 198 GLU A CA 1
ATOM 1575 C C . GLU A 1 198 ? 23.891 -18.278 -43.477 1.00 92.31 198 GLU A C 1
ATOM 1577 O O . GLU A 1 198 ? 24.679 -17.872 -44.333 1.00 92.31 198 GLU A O 1
ATOM 1582 N N . ASN A 1 199 ? 23.928 -17.801 -42.228 1.00 91.69 199 ASN A N 1
ATOM 1583 C CA . ASN A 1 199 ? 24.906 -16.807 -41.779 1.00 91.69 199 ASN A CA 1
ATOM 1584 C C . ASN A 1 199 ? 26.349 -17.345 -41.854 1.00 91.69 199 ASN A C 1
ATOM 1586 O O . ASN A 1 199 ? 27.249 -16.647 -42.326 1.00 91.69 199 ASN A O 1
ATOM 1590 N N . GLU A 1 200 ? 26.574 -18.595 -41.442 1.00 94.62 200 GLU A N 1
ATOM 1591 C CA . GLU A 1 200 ? 27.869 -19.279 -41.552 1.00 94.62 200 GLU A CA 1
ATOM 1592 C C . GLU A 1 200 ? 28.275 -19.532 -43.010 1.00 94.62 200 GLU A C 1
ATOM 1594 O O . GLU A 1 200 ? 29.432 -19.298 -43.386 1.00 94.62 200 GLU A O 1
ATOM 1599 N N . ARG A 1 201 ? 27.318 -19.920 -43.865 1.00 96.12 201 ARG A N 1
ATOM 1600 C CA . ARG A 1 201 ? 27.528 -20.076 -45.311 1.00 96.12 201 ARG A CA 1
ATOM 1601 C C . ARG A 1 201 ? 27.950 -18.756 -45.960 1.00 96.12 201 ARG A C 1
ATOM 1603 O O . ARG A 1 201 ? 28.909 -18.732 -46.734 1.00 96.12 201 ARG A O 1
ATOM 1610 N N . LEU A 1 202 ? 27.279 -17.652 -45.624 1.00 92.19 202 LEU A N 1
ATOM 1611 C CA . LEU A 1 202 ? 27.610 -16.316 -46.127 1.00 92.19 202 LEU A CA 1
ATOM 1612 C C . LEU A 1 202 ? 28.977 -15.832 -45.621 1.00 92.19 202 LEU A C 1
ATOM 1614 O O . LEU A 1 202 ? 29.764 -15.327 -46.421 1.00 92.19 202 LEU A O 1
ATOM 1618 N N . LYS A 1 203 ? 29.311 -16.047 -44.341 1.00 93.38 203 LYS A N 1
ATOM 1619 C CA . LYS A 1 203 ? 30.654 -15.768 -43.795 1.00 93.38 203 LYS A CA 1
ATOM 1620 C C . LYS A 1 203 ? 31.744 -16.529 -44.552 1.00 93.38 203 LYS A C 1
ATOM 1622 O O . LYS A 1 203 ? 32.700 -15.911 -45.016 1.00 93.38 203 LYS A O 1
ATOM 1627 N N . SER A 1 204 ? 31.569 -17.836 -44.747 1.00 94.75 204 SER A N 1
ATOM 1628 C CA . SER A 1 204 ? 32.512 -18.672 -45.505 1.00 94.75 204 SER A CA 1
ATOM 1629 C C . SER A 1 204 ? 32.653 -18.200 -46.956 1.00 94.75 204 SER A C 1
ATOM 1631 O O . SER A 1 204 ? 33.763 -18.119 -47.477 1.00 94.75 204 SER A O 1
ATOM 1633 N N . SER A 1 205 ? 31.543 -17.815 -47.598 1.00 93.56 205 SER A N 1
ATOM 1634 C CA . SER A 1 205 ? 31.544 -17.262 -48.957 1.00 93.56 205 SER A CA 1
ATOM 1635 C C . SER A 1 205 ? 32.301 -15.933 -49.052 1.00 93.56 205 SER A C 1
ATOM 1637 O O . SER A 1 205 ? 33.038 -15.718 -50.013 1.00 93.56 205 SER A O 1
ATOM 1639 N N . ILE A 1 206 ? 32.138 -15.036 -48.075 1.00 91.12 206 ILE A N 1
ATOM 1640 C CA . ILE A 1 206 ? 32.865 -13.760 -48.015 1.00 91.12 206 ILE A CA 1
ATOM 1641 C C . ILE A 1 206 ? 34.365 -14.007 -47.831 1.00 91.12 206 ILE A C 1
ATOM 1643 O O . ILE A 1 206 ? 35.177 -13.377 -48.511 1.00 91.12 206 ILE A O 1
ATOM 1647 N N . GLU A 1 207 ? 34.748 -14.932 -46.949 1.00 91.44 207 GLU A N 1
ATOM 1648 C CA . GLU A 1 207 ? 36.160 -15.221 -46.688 1.00 91.44 207 GLU A CA 1
ATOM 1649 C C . GLU A 1 207 ? 36.839 -15.911 -47.881 1.00 91.44 207 GLU A C 1
ATOM 1651 O O . GLU A 1 207 ? 37.971 -15.566 -48.228 1.00 91.44 207 GLU A O 1
ATOM 1656 N N . ALA A 1 208 ? 36.117 -16.781 -48.597 1.00 92.31 208 ALA A N 1
ATOM 1657 C CA . ALA A 1 208 ? 36.569 -17.346 -49.866 1.00 92.31 208 ALA A CA 1
ATOM 1658 C C . ALA A 1 208 ? 36.868 -16.239 -50.895 1.00 92.31 208 ALA A C 1
ATOM 1660 O O . ALA A 1 208 ? 37.995 -16.163 -51.389 1.00 92.31 208 ALA A O 1
ATOM 1661 N N . VAL A 1 209 ? 35.922 -15.319 -51.136 1.00 89.25 209 VAL A N 1
ATOM 1662 C CA . VAL A 1 209 ? 36.091 -14.188 -52.073 1.00 89.25 209 VAL A CA 1
ATOM 1663 C C . VAL A 1 209 ? 37.254 -13.271 -51.670 1.00 89.25 209 VAL A C 1
ATOM 1665 O O . VAL A 1 209 ? 38.018 -12.832 -52.533 1.00 89.25 209 VAL A O 1
ATOM 1668 N N . LYS A 1 210 ? 37.454 -13.000 -50.371 1.00 90.06 210 LYS A N 1
ATOM 1669 C CA . LYS A 1 210 ? 38.640 -12.264 -49.892 1.00 90.06 210 LYS A CA 1
ATOM 1670 C C . LYS A 1 210 ? 39.935 -13.009 -50.218 1.00 90.06 210 LYS A C 1
ATOM 1672 O O . LYS A 1 210 ? 40.865 -12.394 -50.737 1.00 90.06 210 LYS A O 1
ATOM 1677 N N . SER A 1 211 ? 40.004 -14.309 -49.927 1.00 88.00 211 SER A N 1
ATOM 1678 C CA . SER A 1 211 ? 41.209 -15.124 -50.138 1.00 88.00 211 SER A CA 1
ATOM 1679 C C . SER A 1 211 ? 41.571 -15.255 -51.623 1.00 88.00 211 SER A C 1
ATOM 1681 O O . SER A 1 211 ? 42.744 -15.141 -51.997 1.00 88.00 211 SER A O 1
ATOM 1683 N N . GLU A 1 212 ? 40.561 -15.379 -52.488 1.00 90.00 212 GLU A N 1
ATOM 1684 C CA . GLU A 1 212 ? 40.729 -15.375 -53.935 1.00 90.00 212 GLU A CA 1
ATOM 1685 C C . GLU A 1 212 ? 41.236 -14.010 -54.409 1.00 90.00 212 GLU A C 1
ATOM 1687 O O . GLU A 1 212 ? 42.257 -13.947 -55.090 1.00 90.00 212 GLU A O 1
ATOM 1692 N N . ARG A 1 213 ? 40.612 -12.905 -53.975 1.00 84.62 213 ARG A N 1
ATOM 1693 C CA . ARG A 1 213 ? 41.054 -11.542 -54.314 1.00 84.62 213 ARG A CA 1
ATOM 1694 C C . ARG A 1 213 ? 42.497 -11.277 -53.879 1.00 84.62 213 ARG A C 1
ATOM 1696 O O . ARG A 1 213 ? 43.251 -10.671 -54.636 1.00 84.62 213 ARG A O 1
ATOM 1703 N N . ILE A 1 214 ? 42.905 -11.737 -52.694 1.00 84.50 214 ILE A N 1
ATOM 1704 C CA . ILE A 1 214 ? 44.296 -11.635 -52.215 1.00 84.50 214 ILE A CA 1
ATOM 1705 C C . ILE A 1 214 ? 45.241 -12.419 -53.136 1.00 84.50 214 ILE A C 1
ATOM 1707 O O . ILE A 1 214 ? 46.296 -11.908 -53.513 1.00 84.50 214 ILE A O 1
ATOM 1711 N N . THR A 1 215 ? 44.850 -13.625 -53.551 1.00 86.69 215 THR A N 1
ATOM 1712 C CA . THR A 1 215 ? 45.649 -14.483 -54.440 1.00 86.69 215 THR A CA 1
ATOM 1713 C C . THR A 1 215 ? 45.761 -13.894 -55.849 1.00 86.69 215 THR A C 1
ATOM 1715 O O . THR A 1 215 ? 46.865 -13.784 -56.383 1.00 86.69 215 THR A O 1
ATOM 1718 N N . GLN A 1 216 ? 44.651 -13.426 -56.426 1.00 84.12 216 GLN A N 1
ATOM 1719 C CA . GLN A 1 216 ? 44.623 -12.712 -57.704 1.00 84.12 216 GLN A CA 1
ATOM 1720 C C . GLN A 1 216 ? 45.500 -11.450 -57.651 1.00 84.12 216 GLN A C 1
ATOM 1722 O O . GLN A 1 216 ? 46.329 -11.246 -58.536 1.00 84.12 216 GLN A O 1
ATOM 1727 N N . LEU A 1 217 ? 45.408 -10.642 -56.586 1.00 82.12 217 LEU A N 1
ATOM 1728 C CA . LEU A 1 217 ? 46.273 -9.472 -56.390 1.00 82.12 217 LEU A CA 1
ATOM 1729 C C . LEU A 1 217 ? 47.755 -9.847 -56.249 1.00 82.12 217 LEU A C 1
ATOM 1731 O O . LEU A 1 217 ? 48.609 -9.127 -56.761 1.00 82.12 217 LEU A O 1
ATOM 1735 N N . ALA A 1 218 ? 48.084 -10.964 -55.595 1.00 83.81 218 ALA A N 1
ATOM 1736 C CA . ALA A 1 218 ? 49.460 -11.448 -55.497 1.00 83.81 218 ALA A CA 1
ATOM 1737 C C . ALA A 1 218 ? 50.015 -11.910 -56.858 1.00 83.81 218 ALA A C 1
ATOM 1739 O O . ALA A 1 218 ? 51.174 -11.631 -57.168 1.00 83.81 218 ALA A O 1
ATOM 1740 N N . ILE A 1 219 ? 49.198 -12.566 -57.690 1.00 84.00 219 ILE A N 1
ATOM 1741 C CA . ILE A 1 219 ? 49.558 -12.951 -59.066 1.00 84.00 219 ILE A CA 1
ATOM 1742 C C . ILE A 1 219 ? 49.754 -11.703 -59.934 1.00 84.00 219 ILE A C 1
ATOM 1744 O O . ILE A 1 219 ? 50.790 -11.565 -60.580 1.00 84.00 219 ILE A O 1
ATOM 1748 N N . LEU A 1 220 ? 48.809 -10.762 -59.896 1.00 79.19 220 LEU A N 1
ATOM 1749 C CA . LEU A 1 220 ? 48.879 -9.505 -60.643 1.00 79.19 220 LEU A CA 1
ATOM 1750 C C . LEU A 1 220 ? 50.103 -8.665 -60.240 1.00 79.19 220 LEU A C 1
ATOM 1752 O O . LEU A 1 220 ? 50.799 -8.154 -61.112 1.00 79.19 220 LEU A O 1
ATOM 1756 N N . LYS A 1 221 ? 50.440 -8.593 -58.943 1.00 80.69 221 LYS A N 1
ATOM 1757 C CA . LYS A 1 221 ? 51.669 -7.935 -58.460 1.00 80.69 221 LYS A CA 1
ATOM 1758 C C . LYS A 1 221 ? 52.956 -8.625 -58.923 1.00 80.69 221 LYS A C 1
ATOM 1760 O O . LYS A 1 221 ? 53.944 -7.935 -59.143 1.00 80.69 221 LYS A O 1
ATOM 1765 N N . LYS A 1 222 ? 52.968 -9.954 -59.087 1.00 82.88 222 LYS A N 1
ATOM 1766 C CA . LYS A 1 222 ? 54.112 -10.663 -59.690 1.00 82.88 222 LYS A CA 1
ATOM 1767 C C . LYS A 1 222 ? 54.235 -10.331 -61.176 1.00 82.88 222 LYS A C 1
ATOM 1769 O O . LYS A 1 222 ? 55.289 -9.873 -61.595 1.00 82.88 222 LYS A O 1
ATOM 1774 N N . LEU A 1 223 ? 53.142 -10.453 -61.932 1.00 80.25 223 LEU A N 1
ATOM 1775 C CA . LEU A 1 223 ? 53.103 -10.117 -63.361 1.00 80.25 223 LEU A CA 1
ATOM 1776 C C . LEU A 1 223 ? 53.463 -8.648 -63.636 1.00 80.25 223 LEU A C 1
ATOM 1778 O O . LEU A 1 223 ? 54.066 -8.356 -64.659 1.00 80.25 223 LEU A O 1
ATOM 1782 N N . ALA A 1 224 ? 53.155 -7.727 -62.723 1.00 76.56 224 ALA A N 1
ATOM 1783 C CA . ALA A 1 224 ? 53.579 -6.330 -62.809 1.00 76.56 224 ALA A CA 1
ATOM 1784 C C . ALA A 1 224 ? 55.103 -6.126 -62.712 1.00 76.56 224 ALA A C 1
ATOM 1786 O O . ALA A 1 224 ? 55.620 -5.165 -63.274 1.00 76.56 224 ALA A O 1
ATOM 1787 N N . ASN A 1 225 ? 55.842 -7.010 -62.037 1.00 75.06 225 ASN A N 1
ATOM 1788 C CA . ASN A 1 225 ? 57.305 -6.921 -62.020 1.00 75.06 225 ASN A CA 1
ATOM 1789 C C . ASN A 1 225 ? 57.907 -7.310 -63.380 1.00 75.06 225 ASN A C 1
ATOM 1791 O O . ASN A 1 225 ? 58.900 -6.715 -63.792 1.00 75.06 225 ASN A O 1
ATOM 1795 N N . ASP A 1 226 ? 57.280 -8.262 -64.077 1.00 81.50 226 ASP A N 1
ATOM 1796 C CA . ASP A 1 226 ? 57.739 -8.771 -65.375 1.00 81.50 226 ASP A CA 1
ATOM 1797 C C . ASP A 1 226 ? 57.208 -7.935 -66.561 1.00 81.50 226 ASP A C 1
ATOM 1799 O O . ASP A 1 226 ? 57.860 -7.833 -67.600 1.00 81.50 226 ASP A O 1
ATOM 1803 N N . TYR A 1 227 ? 56.036 -7.305 -66.408 1.00 79.31 227 TYR A N 1
ATOM 1804 C CA . TYR A 1 227 ? 55.353 -6.526 -67.444 1.00 79.31 227 TYR A CA 1
ATOM 1805 C C . TYR A 1 227 ? 55.002 -5.113 -66.942 1.00 79.31 227 TYR A C 1
ATOM 1807 O O . TYR A 1 227 ? 53.985 -4.935 -66.259 1.00 79.31 227 TYR A O 1
ATOM 1815 N N . PRO A 1 228 ? 55.759 -4.066 -67.332 1.00 74.25 228 PRO A N 1
ATOM 1816 C CA . PRO A 1 228 ? 55.543 -2.705 -66.832 1.00 74.25 228 PRO A CA 1
ATOM 1817 C C . PRO A 1 228 ? 54.181 -2.109 -67.222 1.00 74.25 228 PRO A C 1
ATOM 1819 O O . PRO A 1 228 ? 53.679 -1.245 -66.515 1.00 74.25 228 PRO A O 1
ATOM 1822 N N . VAL A 1 229 ? 53.528 -2.606 -68.279 1.00 73.31 229 VAL A N 1
ATOM 1823 C CA . VAL A 1 229 ? 52.151 -2.210 -68.637 1.00 73.31 229 VAL A CA 1
ATOM 1824 C C . VAL A 1 229 ? 51.132 -2.723 -67.608 1.00 73.31 229 VAL A C 1
ATOM 1826 O O . VAL A 1 229 ? 50.192 -2.013 -67.263 1.00 73.31 229 VAL A O 1
ATOM 1829 N N . ILE A 1 230 ? 51.326 -3.931 -67.063 1.00 70.00 230 ILE A N 1
ATOM 1830 C CA . ILE A 1 230 ? 50.477 -4.459 -65.981 1.00 70.00 230 ILE A CA 1
ATOM 1831 C C . ILE A 1 230 ? 50.740 -3.671 -64.696 1.00 70.00 230 ILE A C 1
ATOM 1833 O O . ILE A 1 230 ? 49.798 -3.353 -63.971 1.00 70.00 230 ILE A O 1
ATOM 1837 N N . LYS A 1 231 ? 51.998 -3.282 -64.453 1.00 70.19 231 LYS A N 1
ATOM 1838 C CA . LYS A 1 231 ? 52.358 -2.376 -63.359 1.00 70.19 231 LYS A CA 1
ATOM 1839 C C . LYS A 1 231 ? 51.657 -1.028 -63.477 1.00 70.19 231 LYS A C 1
ATOM 1841 O O . LYS A 1 231 ? 50.974 -0.655 -62.536 1.00 70.19 231 LYS A O 1
ATOM 1846 N N . GLU A 1 232 ? 51.718 -0.370 -64.635 1.00 65.19 232 GLU A N 1
ATOM 1847 C CA . GLU A 1 232 ? 50.982 0.874 -64.892 1.00 65.19 232 GLU A CA 1
ATOM 1848 C C . GLU A 1 232 ? 49.469 0.718 -64.713 1.00 65.19 232 GLU A C 1
ATOM 1850 O O . GLU A 1 232 ? 48.825 1.635 -64.219 1.00 65.19 232 GLU A O 1
ATOM 1855 N N . VAL A 1 233 ? 48.866 -0.408 -65.107 1.00 68.12 233 VAL A N 1
ATOM 1856 C CA . VAL A 1 233 ? 47.417 -0.617 -64.938 1.00 68.12 233 VAL A CA 1
ATOM 1857 C C . VAL A 1 233 ? 47.049 -0.823 -63.467 1.00 68.12 233 VAL A C 1
ATOM 1859 O O . VAL A 1 233 ? 46.060 -0.255 -63.008 1.00 68.12 233 VAL A O 1
ATOM 1862 N N . ILE A 1 234 ? 47.850 -1.570 -62.698 1.00 67.00 234 ILE A N 1
ATOM 1863 C CA . ILE A 1 234 ? 47.655 -1.711 -61.247 1.00 67.00 234 ILE A CA 1
ATOM 1864 C C . ILE A 1 234 ? 47.911 -0.373 -60.544 1.00 67.00 234 ILE A C 1
ATOM 1866 O O . ILE A 1 234 ? 47.105 0.042 -59.717 1.00 67.00 234 ILE A O 1
ATOM 1870 N N . GLU A 1 235 ? 48.981 0.336 -60.890 1.00 64.00 235 GLU A N 1
ATOM 1871 C CA . GLU A 1 235 ? 49.310 1.640 -60.314 1.00 64.00 235 GLU A CA 1
ATOM 1872 C C . GLU A 1 235 ? 48.284 2.708 -60.725 1.00 64.00 235 GLU A C 1
ATOM 1874 O O . GLU A 1 235 ? 47.884 3.485 -59.874 1.00 64.00 235 GLU A O 1
ATOM 1879 N N . ARG A 1 236 ? 47.704 2.704 -61.934 1.00 59.91 236 ARG A N 1
ATOM 1880 C CA . ARG A 1 236 ? 46.567 3.592 -62.265 1.00 59.91 236 ARG A CA 1
ATOM 1881 C C . ARG A 1 236 ? 45.282 3.222 -61.524 1.00 59.91 236 ARG A C 1
ATOM 1883 O O . ARG A 1 236 ? 44.544 4.122 -61.135 1.00 59.91 236 ARG A O 1
ATOM 1890 N N . ALA A 1 237 ? 45.006 1.932 -61.322 1.00 60.97 237 ALA A N 1
ATOM 1891 C CA . ALA A 1 237 ? 43.792 1.467 -60.644 1.00 60.97 237 ALA A CA 1
ATOM 1892 C C . ALA A 1 237 ? 43.846 1.593 -59.107 1.00 60.97 237 ALA A C 1
ATOM 1894 O O . ALA A 1 237 ? 42.797 1.615 -58.469 1.00 60.97 237 ALA A O 1
ATOM 1895 N N . TRP A 1 238 ? 45.043 1.670 -58.511 1.00 55.00 238 TRP A N 1
ATOM 1896 C CA . TRP A 1 238 ? 45.239 1.705 -57.052 1.00 55.00 238 TRP A CA 1
ATOM 1897 C C . TRP A 1 238 ? 46.038 2.922 -56.539 1.00 55.00 238 TRP A C 1
ATOM 1899 O O . TRP A 1 238 ? 46.000 3.206 -55.344 1.00 55.00 238 TRP A O 1
ATOM 1909 N N . CYS A 1 239 ? 46.749 3.646 -57.409 1.00 51.09 239 CYS A N 1
ATOM 1910 C CA . CYS A 1 239 ? 47.631 4.786 -57.105 1.00 51.09 239 CYS A CA 1
ATOM 1911 C C . CYS A 1 239 ? 47.626 5.842 -58.243 1.00 51.09 239 CYS A C 1
ATOM 1913 O O . CYS A 1 239 ? 48.680 6.308 -58.676 1.00 51.09 239 CYS A O 1
ATOM 1915 N N . GLY A 1 240 ? 46.446 6.195 -58.769 1.00 46.69 240 GLY A N 1
ATOM 1916 C CA . GLY A 1 240 ? 46.303 7.118 -59.903 1.00 46.69 240 GLY A CA 1
ATOM 1917 C C . GLY A 1 240 ? 46.932 8.508 -59.661 1.00 46.69 240 GLY A C 1
ATOM 1918 O O . GLY A 1 240 ? 46.500 9.191 -58.725 1.00 46.69 240 GLY A O 1
ATOM 1919 N N . PRO A 1 241 ? 47.896 8.958 -60.496 1.00 46.41 241 PRO A N 1
ATOM 1920 C CA . PRO A 1 241 ? 48.562 10.252 -60.343 1.00 46.41 241 PRO A CA 1
ATOM 1921 C C . PRO A 1 241 ? 47.632 11.473 -60.381 1.00 46.41 241 PRO A C 1
ATOM 1923 O O . PRO A 1 241 ? 46.437 11.411 -60.690 1.00 46.41 241 PRO A O 1
ATOM 1926 N N . GLU A 1 242 ? 48.199 12.622 -60.037 1.00 48.25 242 GLU A N 1
ATOM 1927 C CA . GLU A 1 242 ? 47.639 13.918 -60.406 1.00 48.25 242 GLU A CA 1
ATOM 1928 C C . GLU A 1 242 ? 47.868 14.167 -61.904 1.00 48.25 242 GLU A C 1
ATOM 1930 O O . GLU A 1 242 ? 48.917 13.825 -62.442 1.00 48.25 242 GLU A O 1
ATOM 1935 N N . ASP A 1 243 ? 46.838 14.730 -62.535 1.00 45.53 243 ASP A N 1
ATOM 1936 C CA . ASP A 1 243 ? 46.760 15.210 -63.917 1.00 45.53 243 ASP A CA 1
ATOM 1937 C C . ASP A 1 243 ? 46.830 14.188 -65.085 1.00 45.53 243 ASP A C 1
ATOM 1939 O O . ASP A 1 243 ? 47.706 13.338 -65.197 1.00 45.53 243 ASP A O 1
ATOM 1943 N N . ASN A 1 244 ? 45.874 14.346 -66.016 1.00 51.25 244 ASN A N 1
ATOM 1944 C CA . ASN A 1 244 ? 45.751 13.696 -67.335 1.00 51.25 244 ASN A CA 1
ATOM 1945 C C . ASN A 1 244 ? 45.510 12.168 -67.425 1.00 51.25 244 ASN A C 1
ATOM 1947 O O . ASN A 1 244 ? 46.339 11.442 -67.967 1.00 51.25 244 ASN A O 1
ATOM 1951 N N . VAL A 1 245 ? 44.285 11.714 -67.103 1.00 41.28 245 VAL A N 1
ATOM 1952 C CA . VAL A 1 245 ? 43.547 10.732 -67.943 1.00 41.28 245 VAL A CA 1
ATOM 1953 C C . VAL A 1 245 ? 42.046 11.072 -67.953 1.00 41.28 245 VAL A C 1
ATOM 1955 O O . VAL A 1 245 ? 41.477 11.423 -66.921 1.00 41.28 245 VAL A O 1
ATOM 1958 N N . ASP A 1 246 ? 41.429 10.952 -69.128 1.00 41.62 246 ASP A N 1
ATOM 1959 C CA . ASP A 1 246 ? 40.060 11.318 -69.516 1.00 41.62 246 ASP A CA 1
ATOM 1960 C C . ASP A 1 246 ? 38.922 11.179 -68.477 1.00 41.62 246 ASP A C 1
ATOM 1962 O O . ASP A 1 246 ? 38.743 10.148 -67.823 1.00 41.62 246 ASP A O 1
ATOM 1966 N N . GLY A 1 247 ? 38.065 12.212 -68.450 1.00 47.03 247 GLY A N 1
ATOM 1967 C CA . GLY A 1 247 ? 36.638 12.214 -68.075 1.00 47.03 247 GLY A CA 1
ATOM 1968 C C . GLY A 1 247 ? 36.188 11.363 -66.879 1.00 47.03 247 GLY A C 1
ATOM 1969 O O . GLY A 1 247 ? 35.911 11.885 -65.800 1.00 47.03 247 GLY A O 1
ATOM 1970 N N . GLN A 1 248 ? 36.061 10.052 -67.084 1.00 46.72 248 GLN A N 1
ATOM 1971 C CA . GLN A 1 248 ? 35.522 9.104 -66.102 1.00 46.72 248 GLN A CA 1
ATOM 1972 C C . GLN A 1 248 ? 36.457 8.866 -64.906 1.00 46.72 248 GLN A C 1
ATOM 1974 O O . GLN A 1 248 ? 35.975 8.599 -63.802 1.00 46.72 248 GLN A O 1
ATOM 1979 N N . ASN A 1 249 ? 37.777 8.997 -65.089 1.00 46.94 249 ASN A N 1
ATOM 1980 C CA . ASN A 1 249 ? 38.745 8.765 -64.012 1.00 46.94 249 ASN A CA 1
ATOM 1981 C C . ASN A 1 249 ? 38.823 9.960 -63.043 1.00 46.94 249 ASN A C 1
ATOM 1983 O O . ASN A 1 249 ? 38.933 9.779 -61.831 1.00 46.94 249 ASN A O 1
ATOM 1987 N N . GLY A 1 250 ? 38.670 11.187 -63.557 1.00 51.72 250 GLY A N 1
ATOM 1988 C CA . GLY A 1 250 ? 38.516 12.390 -62.731 1.00 51.72 250 GLY A CA 1
ATOM 1989 C C . GLY A 1 250 ? 37.237 12.363 -61.887 1.00 51.72 250 GLY A C 1
ATOM 1990 O O . GLY A 1 250 ? 37.255 12.779 -60.729 1.00 51.72 250 GLY A O 1
ATOM 1991 N N . GLN A 1 251 ? 36.153 11.798 -62.428 1.00 56.81 251 GLN A N 1
ATOM 1992 C CA . GLN A 1 251 ? 34.890 11.613 -61.710 1.00 56.81 251 GLN A CA 1
ATOM 1993 C C . GLN A 1 251 ? 35.040 10.611 -60.551 1.00 56.81 251 GLN A C 1
ATOM 1995 O O . GLN A 1 251 ? 34.700 10.946 -59.417 1.00 56.81 251 GLN A O 1
ATOM 2000 N N . HIS A 1 252 ? 35.682 9.459 -60.787 1.00 55.75 252 HIS A N 1
ATOM 2001 C CA . HIS A 1 252 ? 36.026 8.507 -59.721 1.00 55.75 252 HIS A CA 1
ATOM 2002 C C . HIS A 1 252 ? 36.990 9.105 -58.682 1.00 55.75 252 HIS A C 1
ATOM 2004 O O . HIS A 1 252 ? 36.811 8.879 -57.489 1.00 55.75 252 HIS A O 1
ATOM 2010 N N . LYS A 1 253 ? 37.986 9.911 -59.081 1.00 60.94 253 LYS A N 1
ATOM 2011 C CA . LYS A 1 253 ? 38.900 10.585 -58.135 1.00 60.94 253 LYS A CA 1
ATOM 2012 C C . LYS A 1 253 ? 38.172 11.622 -57.270 1.00 60.94 253 LYS A C 1
ATOM 2014 O O . LYS A 1 253 ? 38.449 11.718 -56.074 1.00 60.94 253 LYS A O 1
ATOM 2019 N N . ALA A 1 254 ? 37.214 12.356 -57.838 1.00 67.12 254 ALA A N 1
ATOM 2020 C CA . ALA A 1 254 ? 36.355 13.276 -57.095 1.00 67.12 254 ALA A CA 1
ATOM 2021 C C . ALA A 1 254 ? 35.422 12.535 -56.119 1.00 67.12 254 ALA A C 1
ATOM 2023 O O . ALA A 1 254 ? 35.252 12.977 -54.982 1.00 67.12 254 ALA A O 1
ATOM 2024 N N . GLU A 1 255 ? 34.868 11.388 -56.520 1.00 74.12 255 GLU A N 1
ATOM 2025 C CA . GLU A 1 255 ? 34.079 10.516 -55.643 1.00 74.12 255 GLU A CA 1
ATOM 2026 C C . GLU A 1 255 ? 34.933 9.905 -54.526 1.00 74.12 255 GLU A C 1
ATOM 2028 O O . GLU A 1 255 ? 34.539 9.975 -53.366 1.00 74.12 255 GLU A O 1
ATOM 2033 N N . ILE A 1 256 ? 36.142 9.416 -54.818 1.00 75.12 256 ILE A N 1
ATOM 2034 C CA . ILE A 1 256 ? 37.088 8.919 -53.806 1.00 75.12 256 ILE A CA 1
ATOM 2035 C C . ILE A 1 256 ? 37.455 10.032 -52.816 1.00 75.12 256 ILE A C 1
ATOM 2037 O O . ILE A 1 256 ? 37.359 9.810 -51.614 1.00 75.12 256 ILE A O 1
ATOM 2041 N N . MET A 1 257 ? 37.784 11.247 -53.268 1.00 74.56 257 MET A N 1
ATOM 2042 C CA . MET A 1 257 ? 38.024 12.388 -52.367 1.00 74.56 257 MET A CA 1
ATOM 2043 C C . MET A 1 257 ? 36.792 12.757 -51.528 1.00 74.56 257 MET A C 1
ATOM 2045 O O . MET A 1 257 ? 36.924 13.108 -50.356 1.00 74.56 257 MET A O 1
ATOM 2049 N N . LYS A 1 258 ? 35.585 12.657 -52.096 1.00 81.19 258 LYS A N 1
ATOM 2050 C CA . LYS A 1 258 ? 34.325 12.853 -51.365 1.00 81.19 258 LYS A CA 1
ATOM 2051 C C . LYS A 1 258 ? 34.111 11.758 -50.313 1.00 81.19 258 LYS A C 1
ATOM 2053 O O . LYS A 1 258 ? 33.661 12.066 -49.213 1.00 81.19 258 LYS A O 1
ATOM 2058 N N . HIS A 1 259 ? 34.471 10.510 -50.613 1.00 79.44 259 HIS A N 1
ATOM 2059 C CA . HIS A 1 259 ? 34.429 9.398 -49.665 1.00 79.44 259 HIS A CA 1
ATOM 2060 C C . HIS A 1 259 ? 35.498 9.516 -48.574 1.00 79.44 259 HIS A C 1
ATOM 2062 O O . HIS A 1 259 ? 35.164 9.292 -47.418 1.00 79.44 259 HIS A O 1
ATOM 2068 N N . VAL A 1 260 ? 36.729 9.935 -48.888 1.00 83.62 260 VAL A N 1
ATOM 2069 C CA . VAL A 1 260 ? 37.789 10.191 -47.893 1.00 83.62 260 VAL A CA 1
ATOM 2070 C C . VAL A 1 260 ? 37.358 11.287 -46.921 1.00 83.62 260 VAL A C 1
ATOM 2072 O O . VAL A 1 260 ? 37.315 11.035 -45.723 1.00 83.62 260 VAL A O 1
ATOM 2075 N N . LYS A 1 261 ? 36.890 12.440 -47.420 1.00 87.75 261 LYS A N 1
ATOM 2076 C CA . LYS A 1 261 ? 36.325 13.497 -46.560 1.00 87.75 261 LYS A CA 1
ATOM 2077 C C . LYS A 1 261 ? 35.143 13.009 -45.726 1.00 87.75 261 LYS A C 1
ATOM 2079 O O . LYS A 1 261 ? 34.979 13.429 -44.584 1.00 87.75 261 LYS A O 1
ATOM 2084 N N . LYS A 1 262 ? 34.312 12.112 -46.272 1.00 91.31 262 LYS A N 1
ATOM 2085 C CA . LYS A 1 262 ? 33.204 11.526 -45.513 1.00 91.31 262 LYS A CA 1
ATOM 2086 C C . LYS A 1 262 ? 33.681 10.537 -44.447 1.00 91.31 262 LYS A C 1
ATOM 2088 O O . LYS A 1 262 ? 33.052 10.472 -43.400 1.00 91.31 262 LYS A O 1
ATOM 2093 N N . ILE A 1 263 ? 34.774 9.811 -44.678 1.00 87.00 263 ILE A N 1
ATOM 2094 C CA . ILE A 1 263 ? 35.415 8.944 -43.680 1.00 87.00 263 ILE A CA 1
ATOM 2095 C C . ILE A 1 263 ? 36.018 9.789 -42.554 1.00 87.00 263 ILE A C 1
ATOM 2097 O O . ILE A 1 263 ? 35.745 9.491 -41.400 1.00 87.00 263 ILE A O 1
ATOM 2101 N N . GLU A 1 264 ? 36.738 10.869 -42.867 1.00 91.25 264 GLU A N 1
ATOM 2102 C CA . GLU A 1 264 ? 37.279 11.812 -41.871 1.00 91.25 264 GLU A CA 1
ATOM 2103 C C . GLU A 1 264 ? 36.160 12.435 -41.014 1.00 91.25 264 GLU A C 1
ATOM 2105 O O . GLU A 1 264 ? 36.249 12.493 -39.788 1.00 91.25 264 GLU A O 1
ATOM 2110 N N . GLU A 1 265 ? 35.055 12.848 -41.643 1.00 92.62 265 GLU A N 1
ATOM 2111 C CA . GLU A 1 265 ? 33.893 13.390 -40.932 1.00 92.62 265 GLU A CA 1
ATOM 2112 C C . GLU A 1 265 ? 33.180 12.328 -40.075 1.00 92.62 265 GLU A C 1
ATOM 2114 O O . GLU A 1 265 ? 32.762 12.625 -38.957 1.00 92.62 265 GLU A O 1
ATOM 2119 N N . LEU A 1 266 ? 33.079 11.081 -40.552 1.00 90.88 266 LEU A N 1
ATOM 2120 C CA . LEU A 1 266 ? 32.545 9.959 -39.770 1.00 90.88 266 LEU A CA 1
ATOM 2121 C C . LEU A 1 266 ? 33.468 9.567 -38.607 1.00 90.88 266 LEU A C 1
ATOM 2123 O O . LEU A 1 266 ? 32.964 9.215 -37.547 1.00 90.88 266 LEU A O 1
ATOM 2127 N N . GLN A 1 267 ? 34.791 9.657 -38.768 1.00 91.50 267 GLN A N 1
ATOM 2128 C CA . GLN A 1 267 ? 35.760 9.438 -37.689 1.00 91.50 267 GLN A CA 1
ATOM 2129 C C . GLN A 1 267 ? 35.606 10.498 -36.597 1.00 91.50 267 GLN A C 1
ATOM 2131 O O . GLN A 1 267 ? 35.470 10.145 -35.430 1.00 91.50 267 GLN A O 1
ATOM 2136 N N . LYS A 1 268 ? 35.498 11.778 -36.972 1.00 94.50 268 LYS A N 1
ATOM 2137 C CA . LYS A 1 268 ? 35.226 12.866 -36.022 1.00 94.50 268 LYS A CA 1
ATOM 2138 C C . LYS A 1 268 ? 33.889 12.686 -35.292 1.00 94.50 268 LYS A C 1
ATOM 2140 O O . LYS A 1 268 ? 33.821 12.883 -34.085 1.00 94.50 268 LYS A O 1
ATOM 2145 N N . GLN A 1 269 ? 32.837 12.265 -35.999 1.00 90.69 269 GLN A N 1
ATOM 2146 C CA . GLN A 1 269 ? 31.549 11.924 -35.377 1.00 90.69 269 GLN A CA 1
ATOM 2147 C C . GLN A 1 269 ? 31.651 10.713 -34.439 1.00 90.69 269 GLN A C 1
ATOM 2149 O O . GLN A 1 269 ? 30.933 10.648 -33.444 1.00 90.69 269 GLN A O 1
ATOM 2154 N N . LEU A 1 270 ? 32.532 9.753 -34.728 1.00 92.44 270 LEU A N 1
ATOM 2155 C CA . LEU A 1 270 ? 32.767 8.591 -33.873 1.00 92.44 270 LEU A CA 1
ATOM 2156 C C . LEU A 1 270 ? 33.511 8.988 -32.588 1.00 92.44 270 LEU A C 1
ATOM 2158 O O . LEU A 1 270 ? 33.056 8.613 -31.514 1.00 92.44 270 LEU A O 1
ATOM 2162 N N . GLU A 1 271 ? 34.546 9.829 -32.672 1.00 93.88 271 GLU A N 1
ATOM 2163 C CA . GLU A 1 271 ? 35.228 10.416 -31.503 1.00 93.88 271 GLU A CA 1
ATOM 2164 C C . GLU A 1 271 ? 34.274 11.260 -30.632 1.00 93.88 271 GLU A C 1
ATOM 2166 O O . GLU A 1 271 ? 34.279 11.157 -29.403 1.00 93.88 271 GLU A O 1
ATOM 2171 N N 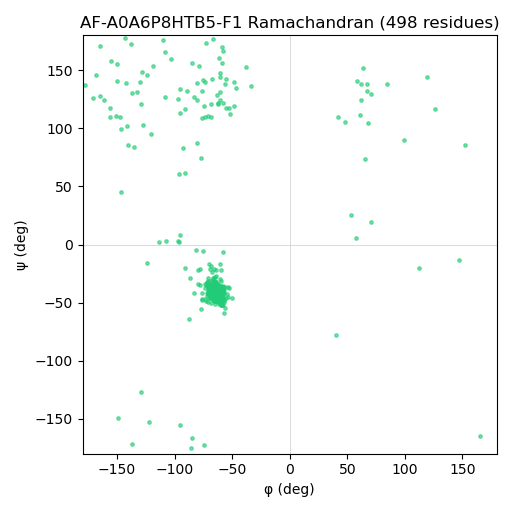. GLU A 1 272 ? 33.412 12.073 -31.254 1.00 94.38 272 GLU A N 1
ATOM 2172 C CA . GLU A 1 272 ? 32.388 12.859 -30.550 1.00 94.38 272 GLU A CA 1
ATOM 2173 C C . GLU A 1 272 ? 31.359 11.954 -29.842 1.00 94.38 272 GLU A C 1
ATOM 2175 O O . GLU A 1 272 ? 31.002 12.215 -28.690 1.00 94.38 272 GLU A O 1
ATOM 2180 N N . ASN A 1 273 ? 30.941 10.853 -30.479 1.00 91.50 273 ASN A N 1
ATOM 2181 C CA . ASN A 1 273 ? 30.045 9.857 -29.882 1.00 91.50 273 ASN A CA 1
ATOM 2182 C C . ASN A 1 273 ? 30.708 9.048 -28.755 1.00 91.50 273 ASN A C 1
ATOM 2184 O O . ASN A 1 273 ? 30.058 8.781 -27.745 1.00 91.50 273 ASN A O 1
ATOM 2188 N N . GLU A 1 274 ? 31.982 8.665 -28.883 1.00 94.75 274 GLU A N 1
ATOM 2189 C CA . GLU A 1 274 ? 32.724 7.972 -27.820 1.00 94.75 274 GLU A CA 1
ATOM 2190 C C . GLU A 1 274 ? 32.875 8.855 -26.579 1.00 94.75 274 GLU A C 1
ATOM 2192 O O . GLU A 1 274 ? 32.649 8.394 -25.457 1.00 94.75 274 GLU A O 1
ATOM 2197 N N . LYS A 1 275 ? 33.161 10.148 -26.772 1.00 94.88 275 LYS A N 1
ATOM 2198 C CA . LYS A 1 275 ? 33.189 11.118 -25.675 1.00 94.88 275 LYS A CA 1
ATOM 2199 C C . LYS A 1 275 ? 31.817 11.260 -25.008 1.00 94.88 275 LYS A C 1
ATOM 2201 O O . LYS A 1 275 ? 31.724 11.163 -23.787 1.00 94.88 275 LYS A O 1
ATOM 2206 N N . TYR A 1 276 ? 30.754 11.426 -25.799 1.00 95.25 276 TYR A N 1
ATOM 2207 C CA . TYR A 1 276 ? 29.385 11.532 -25.283 1.00 95.25 276 TYR A CA 1
ATOM 2208 C C . TYR A 1 276 ? 28.943 10.268 -24.523 1.00 95.25 276 TYR A C 1
ATOM 2210 O O . TYR A 1 276 ? 28.296 10.365 -23.480 1.00 95.25 276 TYR A O 1
ATOM 2218 N N . LYS A 1 277 ? 29.354 9.080 -24.986 1.00 94.12 277 LYS A N 1
ATOM 2219 C CA . LYS A 1 277 ? 29.153 7.806 -24.280 1.00 94.12 277 LYS A CA 1
ATOM 2220 C C . LYS A 1 277 ? 29.862 7.784 -22.922 1.00 94.12 277 LYS A C 1
ATOM 2222 O O . LYS A 1 277 ? 29.251 7.358 -21.948 1.00 94.12 277 LYS A O 1
ATOM 2227 N N . GLY A 1 278 ? 31.099 8.275 -22.836 1.00 95.25 278 GLY A N 1
ATOM 2228 C CA . GLY A 1 278 ? 31.819 8.397 -21.563 1.00 95.25 278 GLY A CA 1
ATOM 2229 C C . GLY A 1 278 ? 31.139 9.357 -20.578 1.00 95.25 278 GLY A C 1
ATOM 2230 O O . GLY A 1 278 ? 31.009 9.046 -19.395 1.00 95.25 278 GLY A O 1
ATOM 2231 N N . ASP A 1 279 ? 30.636 10.496 -21.062 1.00 95.50 279 ASP A N 1
ATOM 2232 C CA . ASP A 1 279 ? 29.866 11.443 -20.242 1.00 95.50 279 ASP A CA 1
ATOM 2233 C C . ASP A 1 279 ? 28.546 10.817 -19.734 1.00 95.50 279 ASP A C 1
ATOM 2235 O O . ASP A 1 279 ? 28.195 10.971 -18.561 1.00 95.50 279 ASP A O 1
ATOM 2239 N N . LEU A 1 280 ? 27.853 10.040 -20.578 1.00 94.50 280 LEU A N 1
ATOM 2240 C CA . LEU A 1 280 ? 26.669 9.250 -20.208 1.00 94.50 280 LEU A CA 1
ATOM 2241 C C . LEU A 1 280 ? 26.974 8.169 -19.161 1.00 94.50 280 LEU A C 1
ATOM 2243 O O . LEU A 1 280 ? 26.224 8.033 -18.196 1.00 94.50 280 LEU A O 1
ATOM 2247 N N . GLU A 1 281 ? 28.062 7.412 -19.317 1.00 95.06 281 GLU A N 1
ATOM 2248 C CA . GLU A 1 281 ? 28.474 6.370 -18.363 1.00 95.06 281 GLU A CA 1
ATOM 2249 C C . GLU A 1 281 ? 28.783 6.965 -16.979 1.00 95.06 281 GLU A C 1
ATOM 2251 O O . GLU A 1 281 ? 28.321 6.437 -15.964 1.00 95.06 281 GLU A O 1
ATOM 2256 N N . ASN A 1 282 ? 29.461 8.117 -16.933 1.00 96.25 282 ASN A N 1
ATOM 2257 C CA . ASN A 1 282 ? 29.692 8.870 -15.697 1.00 96.25 282 ASN A CA 1
ATOM 2258 C C . ASN A 1 282 ? 28.383 9.347 -15.045 1.00 96.25 282 ASN A C 1
ATOM 2260 O O . ASN A 1 282 ? 28.239 9.307 -13.823 1.00 96.25 282 ASN A O 1
ATOM 2264 N N . GLU A 1 283 ? 27.412 9.801 -15.837 1.00 95.31 283 GLU A N 1
ATOM 2265 C CA . GLU A 1 283 ? 26.128 10.281 -15.321 1.00 95.31 283 GLU A CA 1
ATOM 2266 C C . GLU A 1 283 ? 25.221 9.134 -14.833 1.00 95.31 283 GLU A C 1
ATOM 2268 O O . GLU A 1 283 ? 24.531 9.278 -13.822 1.00 95.31 283 GLU A O 1
ATOM 2273 N N . VAL A 1 284 ? 25.277 7.966 -15.482 1.00 94.44 284 VAL A N 1
ATOM 2274 C CA . VAL A 1 284 ? 24.649 6.724 -14.998 1.00 94.44 284 VAL A CA 1
ATOM 2275 C C . VAL A 1 284 ? 25.276 6.271 -13.677 1.00 94.44 284 VAL A C 1
ATOM 2277 O O . VAL A 1 284 ? 24.550 5.831 -12.785 1.00 94.44 284 VAL A O 1
ATOM 2280 N N . GLN A 1 285 ? 26.595 6.401 -13.515 1.00 95.31 285 GLN A N 1
ATOM 2281 C CA . GLN A 1 285 ? 27.273 6.043 -12.268 1.00 95.31 285 GLN A CA 1
ATOM 2282 C C . GLN A 1 285 ? 26.835 6.939 -11.096 1.00 95.31 285 GLN A C 1
ATOM 2284 O O . GLN A 1 285 ? 26.428 6.414 -10.060 1.00 95.31 285 GLN A O 1
ATOM 2289 N N . LYS A 1 286 ? 26.784 8.267 -11.282 1.00 94.44 286 LYS A N 1
ATOM 2290 C CA . LYS A 1 286 ? 26.249 9.194 -10.262 1.00 94.44 286 LYS A CA 1
ATOM 2291 C C . LYS A 1 286 ? 24.794 8.894 -9.897 1.00 94.44 286 LYS A C 1
ATOM 2293 O O . LYS A 1 286 ? 24.424 8.962 -8.728 1.00 94.44 286 LYS A O 1
ATOM 2298 N N . 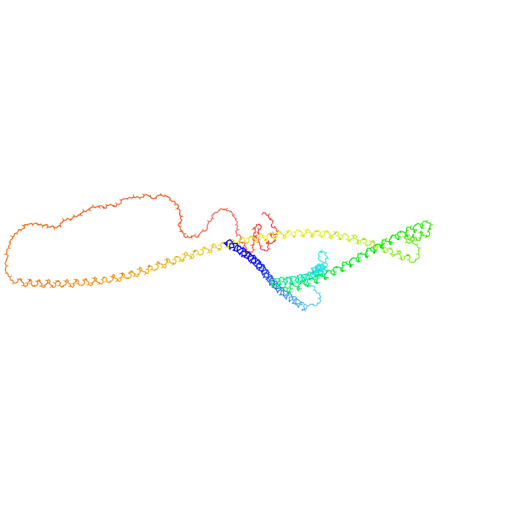LEU A 1 287 ? 23.958 8.557 -10.886 1.00 93.50 287 LEU A N 1
ATOM 2299 C CA . LEU A 1 287 ? 22.572 8.158 -10.627 1.00 93.50 287 LEU A CA 1
ATOM 2300 C C . LEU A 1 287 ? 22.510 6.892 -9.765 1.00 93.50 287 LEU A C 1
ATOM 2302 O O . LEU A 1 287 ? 21.737 6.859 -8.814 1.00 93.50 287 LEU A O 1
ATOM 2306 N N . ARG A 1 288 ? 23.333 5.872 -10.045 1.00 95.12 288 ARG A N 1
ATOM 2307 C CA . ARG A 1 288 ? 23.397 4.643 -9.231 1.00 95.12 288 ARG A CA 1
ATOM 2308 C C . ARG A 1 288 ? 23.800 4.924 -7.785 1.00 95.12 288 ARG A C 1
ATOM 2310 O O . ARG A 1 288 ? 23.192 4.365 -6.879 1.00 95.12 288 ARG A O 1
ATOM 2317 N N . GLU A 1 289 ? 24.777 5.800 -7.574 1.00 94.50 289 GLU A N 1
ATOM 2318 C CA . GLU A 1 289 ? 25.205 6.234 -6.238 1.00 94.50 289 GLU A CA 1
ATOM 2319 C C . GLU A 1 289 ? 24.078 6.980 -5.505 1.00 94.50 289 GLU A C 1
ATOM 2321 O O . GLU A 1 289 ? 23.761 6.648 -4.365 1.00 94.50 289 GLU A O 1
ATOM 2326 N N . SER A 1 290 ? 23.384 7.900 -6.185 1.00 94.56 290 SER A N 1
ATOM 2327 C CA . SER A 1 290 ? 22.211 8.591 -5.630 1.00 94.56 290 SER A CA 1
ATOM 2328 C C . SER A 1 290 ? 21.052 7.640 -5.297 1.00 94.56 290 SER A C 1
ATOM 2330 O O . SER A 1 290 ? 20.384 7.836 -4.285 1.00 94.56 290 SER A O 1
ATOM 2332 N N . TYR A 1 291 ? 20.806 6.615 -6.120 1.00 91.81 291 TYR A N 1
ATOM 2333 C CA . TYR A 1 291 ? 19.789 5.593 -5.849 1.00 91.81 291 TYR A CA 1
ATOM 2334 C C . TYR A 1 291 ? 20.164 4.696 -4.665 1.00 91.81 291 TYR A C 1
ATOM 2336 O O . TYR A 1 291 ? 19.276 4.296 -3.916 1.00 91.81 291 TYR A O 1
ATOM 2344 N N . ALA A 1 292 ? 21.452 4.392 -4.474 1.00 94.75 292 ALA A N 1
ATOM 2345 C CA . ALA A 1 292 ? 21.918 3.621 -3.324 1.00 94.75 292 ALA A CA 1
ATOM 2346 C C . ALA A 1 292 ? 21.693 4.382 -2.006 1.00 94.75 292 ALA A C 1
ATOM 2348 O O . ALA A 1 292 ? 21.155 3.805 -1.065 1.00 94.75 292 ALA A O 1
ATOM 2349 N N . ILE A 1 293 ? 22.016 5.682 -1.974 1.00 94.75 293 ILE A N 1
ATOM 2350 C CA . ILE A 1 293 ? 21.758 6.557 -0.817 1.00 94.75 293 ILE A CA 1
ATOM 2351 C C . ILE A 1 293 ? 20.253 6.616 -0.515 1.00 94.75 293 ILE A C 1
ATOM 2353 O O . ILE A 1 293 ? 19.843 6.347 0.611 1.00 94.75 293 ILE A O 1
ATOM 2357 N N . LEU A 1 294 ? 19.416 6.874 -1.527 1.00 93.31 294 LEU A N 1
ATOM 2358 C CA . LEU A 1 294 ? 17.961 6.953 -1.351 1.00 93.31 294 LEU A CA 1
ATOM 2359 C C . LEU A 1 294 ? 17.349 5.624 -0.863 1.00 93.31 294 LEU A C 1
ATOM 2361 O O . LEU A 1 294 ? 16.417 5.626 -0.060 1.00 93.31 294 LEU A O 1
ATOM 2365 N N . ALA A 1 295 ? 17.871 4.481 -1.319 1.00 93.75 295 ALA A N 1
ATOM 2366 C CA . ALA A 1 295 ? 17.440 3.170 -0.838 1.00 93.75 295 ALA A CA 1
ATOM 2367 C C . ALA A 1 295 ? 17.820 2.939 0.637 1.00 93.75 295 ALA A C 1
ATOM 2369 O O . ALA A 1 295 ? 17.031 2.370 1.392 1.00 93.75 295 ALA A O 1
ATOM 2370 N N . GLU A 1 296 ? 18.996 3.403 1.066 1.00 93.94 296 GLU A N 1
ATOM 2371 C CA . GLU A 1 296 ? 19.423 3.334 2.466 1.00 93.94 296 GLU A CA 1
ATOM 2372 C C . GLU A 1 296 ? 18.572 4.249 3.365 1.00 93.94 296 GLU A C 1
ATOM 2374 O O . GLU A 1 296 ? 18.104 3.806 4.415 1.00 93.94 296 GLU A O 1
ATOM 2379 N N . GLU A 1 297 ? 18.267 5.473 2.922 1.00 93.81 297 GLU A N 1
ATOM 2380 C CA . GLU A 1 297 ? 17.333 6.387 3.600 1.00 93.81 297 GLU A CA 1
ATOM 2381 C C . GLU A 1 297 ? 15.930 5.772 3.744 1.00 93.81 297 GLU A C 1
ATOM 2383 O O . GLU A 1 297 ? 15.347 5.805 4.831 1.00 93.81 297 GLU A O 1
ATOM 2388 N N . MET A 1 298 ? 15.400 5.139 2.688 1.00 92.12 298 MET A N 1
ATOM 2389 C CA . MET A 1 298 ? 14.121 4.420 2.752 1.00 92.12 298 MET A CA 1
ATOM 2390 C C . MET A 1 298 ? 14.142 3.272 3.770 1.00 92.12 298 MET A C 1
ATOM 2392 O O . MET A 1 298 ? 13.182 3.113 4.525 1.00 92.12 298 MET A O 1
ATOM 2396 N N . HIS A 1 299 ? 15.225 2.491 3.832 1.00 93.12 299 HIS A N 1
ATOM 2397 C CA . HIS A 1 299 ? 15.368 1.419 4.822 1.00 93.12 299 HIS A CA 1
ATOM 2398 C C . HIS A 1 299 ? 15.461 1.946 6.262 1.00 93.12 299 HIS A C 1
ATOM 2400 O O . HIS A 1 299 ? 14.894 1.336 7.171 1.00 93.12 299 HIS A O 1
ATOM 2406 N N . GLN A 1 300 ? 16.128 3.082 6.485 1.00 93.56 300 GLN A N 1
ATOM 2407 C CA . GLN A 1 300 ? 16.161 3.729 7.800 1.00 93.56 300 GLN A CA 1
ATOM 2408 C C . GLN A 1 300 ? 14.773 4.239 8.213 1.00 93.56 300 GLN A C 1
ATOM 2410 O O . GLN A 1 300 ? 14.375 4.060 9.365 1.00 93.56 300 GLN A O 1
ATOM 2415 N N . LEU A 1 301 ? 14.014 4.823 7.280 1.00 93.44 301 LEU A N 1
ATOM 2416 C CA . LEU A 1 301 ? 12.671 5.340 7.544 1.00 93.44 301 LEU A CA 1
ATOM 2417 C C . LEU A 1 301 ? 11.657 4.216 7.837 1.00 93.44 301 LEU A C 1
ATOM 2419 O O . LEU A 1 301 ? 10.840 4.353 8.747 1.00 93.44 301 LEU A O 1
ATOM 2423 N N . ASP A 1 302 ? 11.747 3.084 7.129 1.00 91.56 302 ASP A N 1
ATOM 2424 C CA . ASP A 1 302 ? 10.954 1.874 7.402 1.00 91.56 302 ASP A CA 1
ATOM 2425 C C . ASP A 1 302 ? 11.262 1.302 8.798 1.00 91.56 302 ASP A C 1
ATOM 2427 O O . ASP A 1 302 ? 10.353 1.050 9.592 1.00 91.56 302 ASP A O 1
ATOM 2431 N N . ALA A 1 303 ? 12.547 1.204 9.161 1.00 93.31 303 ALA A N 1
ATOM 2432 C CA . ALA A 1 303 ? 12.966 0.757 10.490 1.00 93.31 303 ALA A CA 1
ATOM 2433 C C . ALA A 1 303 ? 12.468 1.686 11.617 1.00 93.31 303 ALA A C 1
ATOM 2435 O O . ALA A 1 303 ? 11.999 1.202 12.650 1.00 93.31 303 ALA A O 1
ATOM 2436 N N . GLN A 1 304 ? 12.515 3.010 11.417 1.00 92.62 304 GLN A N 1
ATOM 2437 C CA . GLN A 1 304 ? 11.963 3.990 12.362 1.00 92.62 304 GLN A CA 1
ATOM 2438 C C . GLN A 1 304 ? 10.436 3.888 12.475 1.00 92.62 304 GLN A C 1
ATOM 2440 O O . GLN A 1 304 ? 9.901 3.891 13.584 1.00 92.62 304 GLN A O 1
ATOM 2445 N N . SER A 1 305 ? 9.730 3.764 11.346 1.00 90.56 305 SER A N 1
ATOM 2446 C CA . SER A 1 305 ? 8.271 3.619 11.325 1.00 90.56 305 SER A CA 1
ATOM 2447 C C . SER A 1 305 ? 7.824 2.350 12.051 1.00 90.56 305 SER A C 1
ATOM 2449 O O . SER A 1 305 ? 6.883 2.393 12.844 1.00 90.56 305 SER A O 1
ATOM 2451 N N . LYS A 1 306 ? 8.546 1.242 11.852 1.00 94.50 306 LYS A N 1
ATOM 2452 C CA . LYS A 1 306 ? 8.291 -0.021 12.541 1.00 94.50 306 LYS A CA 1
ATOM 2453 C C . LYS A 1 306 ? 8.521 0.078 14.050 1.00 94.50 306 LYS A C 1
ATOM 2455 O O . LYS A 1 306 ? 7.641 -0.309 14.808 1.00 94.50 306 LYS A O 1
ATOM 2460 N N . ALA A 1 307 ? 9.638 0.663 14.488 1.00 93.69 307 ALA A N 1
ATOM 2461 C CA . ALA A 1 307 ? 9.912 0.863 15.914 1.00 93.69 307 ALA A CA 1
ATOM 2462 C C . ALA A 1 307 ? 8.854 1.752 16.601 1.00 93.69 307 ALA A C 1
ATOM 2464 O O . ALA A 1 307 ? 8.469 1.496 17.740 1.00 93.69 307 ALA A O 1
ATOM 2465 N N . MET A 1 308 ? 8.344 2.771 15.899 1.00 93.06 308 MET A N 1
ATOM 2466 C CA . MET A 1 308 ? 7.243 3.607 16.388 1.00 93.06 308 MET A CA 1
ATOM 2467 C C . MET A 1 308 ? 5.925 2.824 16.492 1.00 93.06 308 MET A C 1
ATOM 2469 O O . MET A 1 308 ? 5.196 2.979 17.471 1.00 93.06 308 MET A O 1
ATOM 2473 N N . LEU A 1 309 ? 5.623 1.964 15.512 1.00 93.56 309 LEU A N 1
ATOM 2474 C CA . LEU A 1 309 ? 4.438 1.105 15.536 1.00 93.56 309 LEU A CA 1
ATOM 2475 C C . LEU A 1 309 ? 4.499 0.080 16.677 1.00 93.56 309 LEU A C 1
ATOM 2477 O O . LEU A 1 309 ? 3.512 -0.076 17.392 1.00 93.56 309 LEU A O 1
ATOM 2481 N N . ASP A 1 310 ? 5.649 -0.567 16.879 1.00 93.38 310 ASP A N 1
ATOM 2482 C CA . ASP A 1 310 ? 5.867 -1.517 17.975 1.00 93.38 310 ASP A CA 1
ATOM 2483 C C . ASP A 1 310 ? 5.657 -0.826 19.343 1.00 93.38 310 ASP A C 1
ATOM 2485 O O . ASP A 1 310 ? 4.937 -1.349 20.194 1.00 93.38 310 ASP A O 1
ATOM 2489 N N . GLY A 1 311 ? 6.155 0.407 19.517 1.00 94.00 311 GLY A N 1
ATOM 2490 C CA . GLY A 1 311 ? 5.901 1.218 20.717 1.00 94.00 311 GLY A CA 1
ATOM 2491 C C . GLY A 1 311 ? 4.418 1.551 20.946 1.00 94.00 311 GLY A C 1
ATOM 2492 O O . GLY A 1 311 ? 3.923 1.430 22.067 1.00 94.00 311 GLY A O 1
ATOM 2493 N N . PHE A 1 312 ? 3.669 1.900 19.892 1.00 91.50 312 PHE A N 1
ATOM 2494 C CA . PHE A 1 312 ? 2.218 2.104 20.001 1.00 91.50 312 PHE A CA 1
ATOM 2495 C C . PHE A 1 312 ? 1.452 0.811 20.318 1.00 91.50 312 PHE A C 1
ATOM 2497 O O . PHE A 1 312 ? 0.389 0.873 20.939 1.00 91.50 312 PHE A O 1
ATOM 2504 N N . ILE A 1 313 ? 1.952 -0.358 19.908 1.00 92.75 313 ILE A N 1
ATOM 2505 C CA . ILE A 1 313 ? 1.355 -1.653 20.261 1.00 92.75 313 ILE A CA 1
ATOM 2506 C C . ILE A 1 313 ? 1.555 -1.934 21.758 1.00 92.75 313 ILE A C 1
ATOM 2508 O O . ILE A 1 313 ? 0.585 -2.276 22.436 1.00 92.75 313 ILE A O 1
ATOM 2512 N N . GLU A 1 314 ? 2.762 -1.721 22.291 1.00 94.44 314 GLU A N 1
ATOM 2513 C CA . GLU A 1 314 ? 3.047 -1.872 23.727 1.00 94.44 314 GLU A CA 1
ATOM 2514 C C . GLU A 1 314 ? 2.191 -0.930 24.593 1.00 94.44 314 GLU A C 1
ATOM 2516 O O . GLU A 1 314 ? 1.603 -1.366 25.587 1.00 94.44 314 GLU A O 1
ATOM 2521 N N . GLU A 1 315 ? 2.049 0.341 24.199 1.00 93.75 315 GLU A N 1
ATOM 2522 C CA . GLU A 1 315 ? 1.203 1.307 24.913 1.00 93.75 315 GLU A CA 1
ATOM 2523 C C . GLU A 1 315 ? -0.286 0.913 24.879 1.00 93.75 315 GLU A C 1
ATOM 2525 O O . GLU A 1 315 ? -0.976 1.002 25.898 1.00 93.75 315 GLU A O 1
ATOM 2530 N N . ASN A 1 316 ? -0.783 0.396 23.748 1.00 90.44 316 ASN A N 1
ATOM 2531 C CA . ASN A 1 316 ? -2.160 -0.094 23.639 1.00 90.44 316 ASN A CA 1
ATOM 2532 C C . ASN A 1 316 ? -2.428 -1.338 24.499 1.00 90.44 316 ASN A C 1
ATOM 2534 O O . ASN A 1 316 ? -3.490 -1.422 25.116 1.00 90.44 316 ASN A O 1
ATOM 2538 N N . GLU A 1 317 ? -1.508 -2.306 24.559 1.00 94.94 317 GLU A N 1
ATOM 2539 C CA . GLU A 1 317 ? -1.668 -3.465 25.451 1.00 94.94 317 GLU A CA 1
ATOM 2540 C C . GLU A 1 317 ? -1.641 -3.039 26.924 1.00 94.94 317 GLU A C 1
ATOM 2542 O O . GLU A 1 317 ? -2.498 -3.465 27.701 1.00 94.94 317 GLU A O 1
ATOM 2547 N N . LYS A 1 318 ? -0.758 -2.103 27.295 1.00 94.38 318 LYS A N 1
ATOM 2548 C CA . LYS A 1 318 ? -0.735 -1.538 28.648 1.00 94.38 318 LYS A CA 1
ATOM 2549 C C . LYS A 1 318 ? -2.059 -0.854 29.012 1.00 94.38 318 LYS A C 1
ATOM 2551 O O . LYS A 1 318 ? -2.609 -1.124 30.078 1.00 94.38 318 LYS A O 1
ATOM 2556 N N . LEU A 1 319 ? -2.615 -0.032 28.118 1.00 92.25 319 LEU A N 1
ATOM 2557 C CA . LEU A 1 319 ? -3.919 0.613 28.321 1.00 92.25 319 LEU A CA 1
ATOM 2558 C C . LEU A 1 319 ? -5.074 -0.401 28.419 1.00 92.25 319 LEU A C 1
ATOM 2560 O O . LEU A 1 319 ? -6.007 -0.188 29.194 1.00 92.25 319 LEU A O 1
ATOM 2564 N N . LYS A 1 320 ? -5.027 -1.522 27.683 1.00 93.62 320 LYS A N 1
ATOM 2565 C CA . LYS A 1 320 ? -6.017 -2.609 27.816 1.00 93.62 320 LYS A CA 1
ATOM 2566 C C . LYS A 1 320 ? -5.947 -3.294 29.178 1.00 93.62 320 LYS A C 1
ATOM 2568 O O . LYS A 1 320 ? -6.995 -3.650 29.719 1.00 93.62 320 LYS A O 1
ATOM 2573 N N . ASP A 1 321 ? -4.749 -3.500 29.718 1.00 95.50 321 ASP A N 1
ATOM 2574 C CA . ASP A 1 321 ? -4.569 -4.094 31.043 1.00 95.50 321 ASP A CA 1
ATOM 2575 C C . ASP A 1 321 ? -4.996 -3.118 32.157 1.00 95.50 321 ASP A C 1
ATOM 2577 O O . ASP A 1 321 ? -5.764 -3.519 33.033 1.00 95.50 321 ASP A O 1
ATOM 2581 N N . GLU A 1 322 ? -4.647 -1.827 32.063 1.00 93.88 322 GLU A N 1
ATOM 2582 C CA . GLU A 1 322 ? -5.144 -0.772 32.971 1.00 93.88 322 GLU A CA 1
ATOM 2583 C C . GLU A 1 322 ? -6.688 -0.678 32.948 1.00 93.88 322 GLU A C 1
ATOM 2585 O O . GLU A 1 322 ? -7.337 -0.603 33.995 1.00 93.88 322 GLU A O 1
ATOM 2590 N N . MET A 1 323 ? -7.310 -0.773 31.765 1.00 92.75 323 MET A N 1
ATOM 2591 C CA . MET A 1 323 ? -8.772 -0.846 31.617 1.00 92.75 323 MET A CA 1
ATOM 2592 C C . MET A 1 323 ? -9.381 -2.116 32.231 1.00 92.75 323 MET A C 1
ATOM 2594 O O . MET A 1 323 ? -10.493 -2.067 32.764 1.00 92.75 323 MET A O 1
ATOM 2598 N N . ARG A 1 324 ? -8.682 -3.258 32.174 1.00 95.00 324 ARG A N 1
ATOM 2599 C CA . ARG A 1 324 ? -9.143 -4.525 32.769 1.00 95.00 324 ARG A CA 1
ATOM 2600 C C . ARG A 1 324 ? -9.091 -4.471 34.296 1.00 95.00 324 ARG A C 1
ATOM 2602 O O . ARG A 1 324 ? -10.038 -4.911 34.946 1.00 95.00 324 ARG A O 1
ATOM 2609 N N . GLU A 1 325 ? -8.027 -3.904 34.859 1.00 95.00 325 GLU A N 1
ATOM 2610 C CA . GLU A 1 325 ? -7.879 -3.689 36.302 1.00 95.00 325 GLU A CA 1
ATOM 2611 C C . GLU A 1 325 ? -8.937 -2.707 36.832 1.00 95.00 325 GLU A C 1
ATOM 2613 O O . GLU A 1 325 ? -9.621 -2.997 37.817 1.00 95.00 325 GLU A O 1
ATOM 2618 N N . MET A 1 326 ? -9.166 -1.596 36.122 1.00 93.06 326 MET A N 1
ATOM 2619 C CA . MET A 1 326 ? -10.228 -0.641 36.454 1.00 93.06 326 MET A CA 1
ATOM 2620 C C . MET A 1 326 ? -11.626 -1.280 36.389 1.00 93.06 326 MET A C 1
ATOM 2622 O O . MET A 1 326 ? -12.460 -1.025 37.260 1.00 93.06 326 MET A O 1
ATOM 2626 N N . GLY A 1 327 ? -11.875 -2.146 35.400 1.00 93.69 327 GLY A N 1
ATOM 2627 C CA . GLY A 1 327 ? -13.111 -2.926 35.292 1.00 93.69 327 GLY A CA 1
ATOM 2628 C C . GLY A 1 327 ? -13.338 -3.845 36.496 1.00 93.69 327 GLY A C 1
ATOM 2629 O O . GLY A 1 327 ? -14.405 -3.799 37.106 1.00 93.69 327 GLY A O 1
ATOM 2630 N N . ALA A 1 328 ? -12.318 -4.610 36.897 1.00 94.75 328 ALA A N 1
ATOM 2631 C CA . ALA A 1 328 ? -12.391 -5.487 38.068 1.00 94.75 328 ALA A CA 1
ATOM 2632 C C . ALA A 1 328 ? -12.638 -4.703 39.374 1.00 94.75 328 ALA A C 1
ATOM 2634 O O . ALA A 1 328 ? -13.486 -5.088 40.179 1.00 94.75 328 ALA A O 1
ATOM 2635 N N . SER A 1 329 ? -11.966 -3.560 39.555 1.00 94.12 329 SER A N 1
ATOM 2636 C CA . SER A 1 329 ? -12.185 -2.678 40.711 1.00 94.12 329 SER A CA 1
ATOM 2637 C C . SER A 1 329 ? -13.610 -2.099 40.749 1.00 94.12 329 SER A C 1
ATOM 2639 O O . SER A 1 329 ? -14.218 -1.994 41.816 1.00 94.12 329 SER A O 1
ATOM 2641 N N . PHE A 1 330 ? -14.190 -1.775 39.588 1.00 93.75 330 PHE A N 1
ATOM 2642 C CA . PHE A 1 330 ? -15.578 -1.316 39.487 1.00 93.75 330 PHE A CA 1
ATOM 2643 C C . PHE A 1 330 ? -16.599 -2.420 39.818 1.00 93.75 330 PHE A C 1
ATOM 2645 O O . PHE A 1 330 ? -17.619 -2.148 40.460 1.00 93.75 330 PHE A O 1
ATOM 2652 N N . GLU A 1 331 ? -16.336 -3.668 39.422 1.00 95.19 331 GLU A N 1
ATOM 2653 C CA . GLU A 1 331 ? -17.158 -4.825 39.805 1.00 95.19 331 GLU A CA 1
ATOM 2654 C C . GLU A 1 331 ? -17.105 -5.085 41.319 1.00 95.19 331 GLU A C 1
ATOM 2656 O O . GLU A 1 331 ? -18.156 -5.248 41.946 1.00 95.19 331 GLU A O 1
ATOM 2661 N N . GLU A 1 332 ? -15.917 -5.030 41.931 1.00 95.31 332 GLU A N 1
ATOM 2662 C CA . GLU A 1 332 ? -15.746 -5.144 43.386 1.00 95.31 332 GLU A CA 1
ATOM 2663 C C . GLU A 1 332 ? -16.493 -4.024 44.131 1.00 95.31 332 GLU A C 1
ATOM 2665 O O . GLU A 1 332 ? -17.269 -4.294 45.052 1.00 95.31 332 GLU A O 1
ATOM 2670 N N . ALA A 1 333 ? -16.348 -2.770 43.692 1.00 93.75 333 ALA A N 1
ATOM 2671 C CA . ALA A 1 333 ? -17.047 -1.630 44.283 1.00 93.75 333 ALA A CA 1
ATOM 2672 C C . ALA A 1 333 ? -18.580 -1.768 44.196 1.00 93.75 333 ALA A C 1
ATOM 2674 O O . ALA A 1 333 ? -19.286 -1.450 45.158 1.00 93.75 333 ALA A O 1
ATOM 2675 N N . ASN A 1 334 ? -19.112 -2.286 43.082 1.00 94.75 334 ASN A N 1
ATOM 2676 C CA . ASN A 1 334 ? -20.542 -2.584 42.951 1.00 94.75 334 ASN A CA 1
ATOM 2677 C C . ASN A 1 334 ? -20.992 -3.736 43.860 1.00 94.75 334 ASN A C 1
ATOM 2679 O O . ASN A 1 334 ? -22.083 -3.660 44.429 1.00 94.75 334 ASN A O 1
ATOM 2683 N N . MET A 1 335 ? -20.168 -4.772 44.041 1.00 96.06 335 MET A N 1
ATOM 2684 C CA . MET A 1 335 ? -20.460 -5.867 44.969 1.00 96.06 335 MET A CA 1
ATOM 2685 C C . MET A 1 335 ? -20.536 -5.359 46.416 1.00 96.06 335 MET A C 1
ATOM 2687 O O . MET A 1 335 ? -21.521 -5.615 47.110 1.00 96.06 335 MET A O 1
ATOM 2691 N N . VAL A 1 336 ? -19.548 -4.567 46.850 1.00 96.12 336 VAL A N 1
ATOM 2692 C CA . VAL A 1 336 ? -19.528 -3.933 48.181 1.00 96.12 336 VAL A CA 1
ATOM 2693 C C . VAL A 1 336 ? -20.739 -3.019 48.370 1.00 96.12 336 VAL A C 1
ATOM 2695 O O . VAL A 1 336 ? -21.409 -3.093 49.401 1.00 96.12 336 VAL A O 1
ATOM 2698 N N . LYS A 1 337 ? -21.081 -2.206 47.362 1.00 95.44 337 LYS A N 1
ATOM 2699 C CA . LYS A 1 337 ? -22.283 -1.362 47.380 1.00 95.44 337 LYS A CA 1
ATOM 2700 C C . LYS A 1 337 ? -23.559 -2.192 47.569 1.00 95.44 337 LYS A C 1
ATOM 2702 O O . LYS A 1 337 ? -24.380 -1.837 48.410 1.00 95.44 337 LYS A O 1
ATOM 2707 N N . GLY A 1 338 ? -23.713 -3.298 46.837 1.00 95.06 338 GLY A N 1
ATOM 2708 C CA . GLY A 1 338 ? -24.861 -4.200 46.968 1.00 95.06 338 GLY A CA 1
ATOM 2709 C C . GLY A 1 338 ? -25.000 -4.785 48.378 1.00 95.06 338 GLY A C 1
ATOM 2710 O O . GLY A 1 338 ? -26.086 -4.745 48.955 1.00 95.06 338 GLY A O 1
ATOM 2711 N N . LEU A 1 339 ? -23.888 -5.232 48.971 1.00 96.38 339 LEU A N 1
ATOM 2712 C CA . LEU A 1 339 ? -23.850 -5.729 50.352 1.00 96.38 339 LEU A CA 1
ATOM 2713 C C . LEU A 1 339 ? -24.210 -4.638 51.377 1.00 96.38 339 LEU A C 1
ATOM 2715 O O . LEU A 1 339 ? -24.942 -4.908 52.331 1.00 96.38 339 LEU A O 1
ATOM 2719 N N . MET A 1 340 ? -23.750 -3.396 51.180 1.00 95.44 340 MET A N 1
ATOM 2720 C CA . MET A 1 340 ? -24.139 -2.269 52.040 1.00 95.44 340 MET A CA 1
ATOM 2721 C C . MET A 1 340 ? -25.625 -1.915 51.896 1.00 95.44 340 MET A C 1
ATOM 2723 O O . MET A 1 340 ? -26.291 -1.679 52.902 1.00 95.44 340 MET A O 1
ATOM 2727 N N . GLU A 1 341 ? -26.178 -1.915 50.679 1.00 95.50 341 GLU A N 1
ATOM 2728 C CA . GLU A 1 341 ? -27.616 -1.705 50.456 1.00 95.50 341 GLU A CA 1
ATOM 2729 C C . GLU A 1 341 ? -28.470 -2.792 51.132 1.00 95.50 341 GLU A C 1
ATOM 2731 O O . GLU A 1 341 ? -29.550 -2.496 51.648 1.00 95.50 341 GLU A O 1
ATOM 2736 N N . GLU A 1 342 ? -28.005 -4.043 51.154 1.00 96.62 342 GLU A N 1
ATOM 2737 C CA . GLU A 1 342 ? -28.681 -5.150 51.837 1.00 96.62 342 GLU A CA 1
ATOM 2738 C C . GLU A 1 342 ? -28.608 -5.025 53.369 1.00 96.62 342 GLU A C 1
ATOM 2740 O O . GLU A 1 342 ? -29.636 -5.158 54.038 1.00 96.62 342 GLU A O 1
ATOM 2745 N N . GLN A 1 343 ? -27.452 -4.649 53.932 1.00 94.81 343 GLN A N 1
ATOM 2746 C CA . GLN A 1 343 ? -27.340 -4.326 55.363 1.00 94.81 343 GLN A CA 1
ATOM 2747 C C . GLN A 1 343 ? -28.248 -3.156 55.771 1.00 94.81 343 GLN A C 1
ATOM 2749 O O . GLN A 1 343 ? -28.947 -3.247 56.780 1.00 94.81 343 GLN A O 1
ATOM 2754 N N . CYS A 1 344 ? -28.297 -2.082 54.976 1.00 94.69 344 CYS A N 1
ATOM 2755 C CA . CYS A 1 344 ? -29.190 -0.947 55.222 1.00 94.69 344 CYS A CA 1
ATOM 2756 C C . CYS A 1 344 ? -30.668 -1.371 55.242 1.00 94.69 344 CYS A C 1
ATOM 2758 O O . CYS A 1 344 ? -31.395 -0.986 56.156 1.00 94.69 344 CYS A O 1
ATOM 2760 N N . LYS A 1 345 ? -31.106 -2.223 54.302 1.00 95.31 345 LYS A N 1
ATOM 2761 C CA . LYS A 1 345 ? -32.467 -2.799 54.305 1.00 95.31 345 LYS A CA 1
ATOM 2762 C C . LYS A 1 345 ? -32.737 -3.643 55.555 1.00 95.31 345 LYS A C 1
ATOM 2764 O O . LYS A 1 345 ? -33.857 -3.613 56.062 1.00 95.31 345 LYS A O 1
ATOM 2769 N N . GLY A 1 346 ? -31.733 -4.362 56.063 1.00 94.69 346 GLY A N 1
ATOM 2770 C CA . GLY A 1 346 ? -31.792 -5.052 57.355 1.00 94.69 346 GLY A CA 1
ATOM 2771 C C . GLY A 1 346 ? -32.115 -4.085 58.497 1.00 94.69 346 GLY A C 1
ATOM 2772 O O . GLY A 1 346 ? -33.172 -4.199 59.116 1.00 94.69 346 GLY A O 1
ATOM 2773 N N . TYR A 1 347 ? -31.278 -3.061 58.689 1.00 95.69 347 TYR A N 1
ATOM 2774 C CA . TYR A 1 347 ? -31.477 -2.053 59.737 1.00 95.69 347 TYR A CA 1
ATOM 2775 C C . TYR A 1 347 ? -32.805 -1.285 59.607 1.00 95.69 347 TYR A C 1
ATOM 2777 O O . TYR A 1 347 ? -33.454 -1.011 60.615 1.00 95.69 347 TYR A O 1
ATOM 2785 N N . GLU A 1 348 ? -33.265 -0.967 58.391 1.00 95.62 348 GLU A N 1
ATOM 2786 C CA . GLU A 1 348 ? -34.591 -0.363 58.183 1.00 95.62 348 GLU A CA 1
ATOM 2787 C C . GLU A 1 348 ? -35.745 -1.276 58.626 1.00 95.62 348 GLU A C 1
ATOM 2789 O O . GLU A 1 348 ? -36.802 -0.797 59.048 1.00 95.62 348 GLU A O 1
ATOM 2794 N N . ASN A 1 349 ? -35.595 -2.592 58.474 1.00 96.00 349 ASN A N 1
ATOM 2795 C CA . ASN A 1 349 ? -36.614 -3.557 58.873 1.00 96.00 349 ASN A CA 1
ATOM 2796 C C . ASN A 1 349 ? -36.630 -3.747 60.389 1.00 96.00 349 ASN A C 1
ATOM 2798 O O . ASN A 1 349 ? -37.715 -3.728 60.973 1.00 96.00 349 ASN A O 1
ATOM 2802 N N . ASP A 1 350 ? -35.457 -3.824 61.018 1.00 95.50 350 ASP A N 1
ATOM 2803 C CA . ASP A 1 350 ? -35.316 -3.880 62.475 1.00 95.50 350 ASP A CA 1
ATOM 2804 C C . ASP A 1 350 ? -35.882 -2.612 63.129 1.00 95.50 350 ASP A C 1
ATOM 2806 O O . ASP A 1 350 ? -36.725 -2.701 64.021 1.00 95.50 350 ASP A O 1
ATOM 2810 N N . PHE A 1 351 ? -35.544 -1.427 62.610 1.00 95.81 351 PHE A N 1
ATOM 2811 C CA . PHE A 1 351 ? -36.092 -0.156 63.094 1.00 95.81 351 PHE A CA 1
ATOM 2812 C C . PHE A 1 351 ? -37.623 -0.084 62.939 1.00 95.81 351 PHE A C 1
ATOM 2814 O O . PHE A 1 351 ? -38.332 0.358 63.846 1.00 95.81 351 PHE A O 1
ATOM 2821 N N . ARG A 1 352 ? -38.171 -0.578 61.816 1.00 96.56 352 ARG A N 1
ATOM 2822 C CA . ARG A 1 352 ? -39.630 -0.694 61.617 1.00 96.56 352 ARG A CA 1
ATOM 2823 C C . ARG A 1 352 ? -40.281 -1.708 62.564 1.00 96.56 352 ARG A C 1
ATOM 2825 O O . ARG A 1 352 ? -41.450 -1.527 62.912 1.00 96.56 352 ARG A O 1
ATOM 2832 N N . ALA A 1 353 ? -39.580 -2.767 62.964 1.00 95.69 353 ALA A N 1
ATOM 2833 C CA . ALA A 1 353 ? -40.069 -3.737 63.941 1.00 95.69 353 ALA A CA 1
ATOM 2834 C C . ALA A 1 353 ? -40.067 -3.143 65.360 1.00 95.69 353 ALA A C 1
ATOM 2836 O O . ALA A 1 353 ? -41.106 -3.167 66.022 1.00 95.69 353 ALA A O 1
ATOM 2837 N N . GLU A 1 354 ? -38.962 -2.518 65.775 1.00 95.19 354 GLU A N 1
ATOM 2838 C CA . GLU A 1 354 ? -38.826 -1.831 67.065 1.00 95.19 354 GLU A CA 1
ATOM 2839 C C . GLU A 1 354 ? -39.869 -0.712 67.216 1.00 95.19 354 GLU A C 1
ATOM 2841 O O . GLU A 1 354 ? -40.516 -0.587 68.258 1.00 95.19 354 GLU A O 1
ATOM 2846 N N . GLN A 1 355 ? -40.122 0.063 66.154 1.00 95.31 355 GLN A N 1
ATOM 2847 C CA . GLN A 1 355 ? -41.160 1.095 66.161 1.00 95.31 355 GLN A CA 1
ATOM 2848 C C . GLN A 1 355 ? -42.563 0.506 66.404 1.00 95.31 355 GLN A C 1
ATOM 2850 O O . GLN A 1 355 ? -43.306 1.026 67.241 1.00 95.31 355 GLN A O 1
ATOM 2855 N N . LYS A 1 356 ? -42.917 -0.606 65.742 1.00 95.69 356 LYS A N 1
ATOM 2856 C CA . LYS A 1 356 ? -44.199 -1.305 65.962 1.00 95.69 356 LYS A CA 1
ATOM 2857 C C . LYS A 1 356 ? -44.311 -1.878 67.375 1.00 95.69 356 LYS A C 1
ATOM 2859 O O . LYS A 1 356 ? -45.380 -1.809 67.982 1.00 95.69 356 LYS A O 1
ATOM 2864 N N . GLU A 1 357 ? -43.230 -2.436 67.914 1.00 95.56 357 GLU A N 1
ATOM 2865 C CA . GLU A 1 357 ? -43.209 -2.958 69.283 1.00 95.56 357 GLU A CA 1
ATOM 2866 C C . GLU A 1 357 ? -43.363 -1.832 70.315 1.00 95.56 357 GLU A C 1
ATOM 2868 O O . GLU A 1 357 ? -44.171 -1.939 71.238 1.00 95.56 357 GLU A O 1
ATOM 2873 N N . LYS A 1 358 ? -42.693 -0.695 70.107 1.00 95.81 358 LYS A N 1
ATOM 2874 C CA . LYS A 1 358 ? -42.849 0.516 70.921 1.00 95.81 358 LYS A CA 1
ATOM 2875 C C . LYS A 1 358 ? -44.276 1.067 70.883 1.00 95.81 358 LYS A C 1
ATOM 2877 O O . LYS A 1 358 ? -44.808 1.457 71.926 1.00 95.81 358 LYS A O 1
ATOM 2882 N N . GLU A 1 359 ? -44.918 1.095 69.716 1.00 96.00 359 GLU A N 1
ATOM 2883 C CA . GLU A 1 359 ? -46.327 1.489 69.573 1.00 96.00 359 GLU A CA 1
ATOM 2884 C C . GLU A 1 359 ? -47.258 0.535 70.341 1.00 96.00 359 GLU A C 1
ATOM 2886 O O . GLU A 1 359 ? -48.117 0.994 71.102 1.00 96.00 359 GLU A O 1
ATOM 2891 N N . LYS A 1 360 ? -47.029 -0.781 70.233 1.00 97.19 360 LYS A N 1
ATOM 2892 C CA . LYS A 1 360 ? -47.755 -1.818 70.982 1.00 97.19 360 LYS A CA 1
ATOM 2893 C C . LYS A 1 360 ? -47.596 -1.651 72.499 1.00 97.19 360 LYS A C 1
ATOM 2895 O O . LYS A 1 360 ? -48.601 -1.554 73.202 1.00 97.19 360 LYS A O 1
ATOM 2900 N N . LEU A 1 361 ? -46.365 -1.534 73.001 1.00 95.06 361 LEU A N 1
ATOM 2901 C CA . LEU A 1 361 ? -46.074 -1.309 74.424 1.00 95.06 361 LEU A CA 1
ATOM 2902 C C . LEU A 1 361 ? -46.704 -0.005 74.937 1.00 95.06 361 LEU A C 1
ATOM 2904 O O . LEU A 1 361 ? -47.236 0.042 76.045 1.00 95.06 361 LEU A O 1
ATOM 2908 N N . THR A 1 362 ? -46.717 1.050 74.117 1.00 95.88 362 THR A N 1
ATOM 2909 C CA . THR A 1 362 ? -47.378 2.322 74.453 1.00 95.88 362 THR A CA 1
ATOM 2910 C C . THR A 1 362 ? -48.899 2.160 74.567 1.00 95.88 362 THR A C 1
ATOM 2912 O O . THR A 1 362 ? -49.521 2.772 75.441 1.00 95.88 362 THR A O 1
ATOM 2915 N N . ALA A 1 363 ? -49.518 1.336 73.715 1.00 95.56 363 ALA A N 1
ATOM 2916 C CA . ALA A 1 363 ? -50.941 1.015 73.802 1.00 95.56 363 ALA A CA 1
ATOM 2917 C C . ALA A 1 363 ? -51.261 0.169 75.048 1.00 95.56 363 ALA A C 1
ATOM 2919 O O . ALA A 1 363 ? -52.169 0.523 75.801 1.00 95.56 363 ALA A O 1
ATOM 2920 N N . GLU A 1 364 ? -50.474 -0.874 75.326 1.00 95.56 364 GLU A N 1
ATOM 2921 C CA . GLU A 1 364 ? -50.609 -1.707 76.530 1.00 95.56 364 GLU A CA 1
ATOM 2922 C C . GLU A 1 364 ? -50.447 -0.882 77.818 1.00 95.56 364 GLU A C 1
ATOM 2924 O O . GLU A 1 364 ? -51.255 -1.004 78.743 1.00 95.56 364 GLU A O 1
ATOM 2929 N N . PHE A 1 365 ? -49.474 0.035 77.861 1.00 95.31 365 PHE A N 1
ATOM 2930 C CA . PHE A 1 365 ? -49.265 0.944 78.990 1.00 95.31 365 PHE A CA 1
ATOM 2931 C C . PHE A 1 365 ? -50.457 1.890 79.211 1.00 95.31 365 PHE A C 1
ATOM 2933 O O . PHE A 1 365 ? -50.906 2.063 80.346 1.00 95.31 365 PHE A O 1
ATOM 2940 N N . LYS A 1 366 ? -51.045 2.447 78.140 1.00 95.81 366 LYS A N 1
ATOM 2941 C CA . LYS A 1 366 ? -52.298 3.225 78.228 1.00 95.81 366 LYS A CA 1
ATOM 2942 C C . LYS A 1 366 ? -53.457 2.383 78.774 1.00 95.81 366 LYS A C 1
ATOM 2944 O O . LYS A 1 366 ? -54.232 2.875 79.595 1.00 95.81 366 LYS A O 1
ATOM 2949 N N . THR A 1 367 ? -53.573 1.119 78.364 1.00 95.12 367 THR A N 1
ATOM 2950 C CA . THR A 1 367 ? -54.596 0.196 78.883 1.00 95.12 367 THR A CA 1
ATOM 2951 C C . THR A 1 367 ? -54.386 -0.117 80.368 1.00 95.12 367 THR A C 1
ATOM 2953 O O . THR A 1 367 ? -55.355 -0.127 81.127 1.00 95.12 367 THR A O 1
ATOM 2956 N N . LEU A 1 368 ? -53.140 -0.320 80.809 1.00 94.75 368 LEU A N 1
ATOM 2957 C CA . LEU A 1 368 ? -52.798 -0.519 82.221 1.00 94.75 368 LEU A CA 1
ATOM 2958 C C . LEU A 1 368 ? -53.105 0.719 83.073 1.00 94.75 368 LEU A C 1
ATOM 2960 O O . LEU A 1 368 ? -53.697 0.578 84.140 1.00 94.75 368 LEU A O 1
ATOM 2964 N N . LEU A 1 369 ? -52.784 1.925 82.590 1.00 94.88 369 LEU A N 1
ATOM 2965 C CA . LEU A 1 369 ? -53.152 3.177 83.262 1.00 94.88 369 LEU A CA 1
ATOM 2966 C C . LEU A 1 369 ? -54.671 3.310 83.441 1.00 94.88 369 LEU A C 1
ATOM 2968 O O . LEU A 1 369 ? -55.118 3.688 84.522 1.00 94.88 369 LEU A O 1
ATOM 2972 N N . LYS A 1 370 ? -55.465 2.954 82.420 1.00 95.31 370 LYS A N 1
ATOM 2973 C CA . LYS A 1 370 ? -56.935 2.970 82.506 1.00 95.31 370 LYS A CA 1
ATOM 2974 C C . LYS A 1 370 ? -57.452 1.995 83.569 1.00 95.31 370 LYS A C 1
ATOM 2976 O O . LYS A 1 370 ? -58.227 2.406 84.426 1.00 95.31 370 LYS A O 1
ATOM 2981 N N . LYS A 1 371 ? -56.959 0.750 83.581 1.00 94.12 371 LYS A N 1
ATOM 2982 C CA . LYS A 1 371 ? -57.299 -0.236 84.626 1.00 94.12 371 LYS A CA 1
ATOM 2983 C C . LYS A 1 371 ? -56.924 0.254 86.025 1.00 94.12 371 LYS A C 1
ATOM 2985 O O . LYS A 1 371 ? -57.690 0.092 86.965 1.00 94.12 371 LYS A O 1
ATOM 2990 N N . LEU A 1 372 ? -55.760 0.889 86.169 1.00 93.94 372 LEU A N 1
ATOM 2991 C CA . LEU A 1 372 ? -55.305 1.416 87.454 1.00 93.94 372 LEU A CA 1
ATOM 2992 C C . LEU A 1 372 ? -56.186 2.582 87.936 1.00 93.94 372 LEU A C 1
ATOM 2994 O O . LEU A 1 372 ? -56.461 2.675 89.132 1.00 93.94 372 LEU A O 1
ATOM 2998 N N . GLN A 1 373 ? -56.686 3.427 87.028 1.00 94.06 373 GLN A N 1
ATOM 2999 C CA . GLN A 1 373 ? -57.706 4.435 87.347 1.00 94.06 373 GLN A CA 1
ATOM 3000 C C . GLN A 1 373 ? -59.031 3.792 87.784 1.00 94.06 373 GLN A C 1
ATOM 3002 O O . GLN A 1 373 ? -59.563 4.180 88.823 1.00 94.06 373 GLN A O 1
ATOM 3007 N N . GLU A 1 374 ? -59.522 2.789 87.049 1.00 93.44 374 GLU A N 1
ATOM 3008 C CA . GLU A 1 374 ? -60.747 2.037 87.369 1.00 93.44 374 GLU A CA 1
ATOM 3009 C C . GLU A 1 374 ? -60.662 1.413 88.776 1.00 93.44 374 GLU A C 1
ATOM 3011 O O . GLU A 1 374 ? -61.461 1.753 89.649 1.00 93.44 374 GLU A O 1
ATOM 3016 N N . THR A 1 375 ? -59.614 0.634 89.068 1.00 90.56 375 THR A N 1
ATOM 3017 C CA . THR A 1 375 ? -59.396 0.023 90.395 1.00 90.56 375 THR A CA 1
ATOM 3018 C C . THR A 1 375 ? -59.159 1.051 91.508 1.00 90.56 375 THR A C 1
ATOM 3020 O O . THR A 1 375 ? -59.464 0.793 92.677 1.00 90.56 375 THR A O 1
ATOM 3023 N N . THR A 1 376 ? -58.637 2.240 91.188 1.00 92.00 376 THR A N 1
ATOM 3024 C CA . THR A 1 376 ? -58.522 3.331 92.171 1.00 92.00 376 THR A CA 1
ATOM 3025 C C . THR A 1 376 ? -59.898 3.893 92.534 1.00 92.00 376 THR A C 1
ATOM 3027 O O . THR A 1 376 ? -60.135 4.191 93.705 1.00 92.00 376 THR A O 1
ATOM 3030 N N . GLU A 1 377 ? -60.812 4.015 91.570 1.00 92.81 377 GLU A N 1
ATOM 3031 C CA . GLU A 1 377 ? -62.177 4.491 91.809 1.00 92.81 377 GLU A CA 1
ATOM 3032 C C . GLU A 1 377 ? -63.024 3.446 92.550 1.00 92.81 377 GLU A C 1
ATOM 3034 O O . GLU A 1 377 ? -63.676 3.787 93.537 1.00 92.81 377 GLU A O 1
ATOM 3039 N N . GLU A 1 378 ? -62.913 2.164 92.187 1.00 91.25 378 GLU A N 1
ATOM 3040 C CA . GLU A 1 378 ? -63.486 1.038 92.946 1.00 91.25 378 GLU A CA 1
ATOM 3041 C C . GLU A 1 378 ? -63.027 1.064 94.416 1.00 91.25 378 GLU A C 1
ATOM 3043 O O . GLU A 1 378 ? -63.838 0.965 95.335 1.00 91.25 378 GLU A O 1
ATOM 3048 N N . ASN A 1 379 ? -61.732 1.295 94.671 1.00 90.19 379 ASN A N 1
ATOM 3049 C CA . ASN A 1 379 ? -61.206 1.434 96.033 1.00 90.19 379 ASN A CA 1
ATOM 3050 C C . ASN A 1 379 ? -61.765 2.655 96.786 1.00 90.19 379 ASN A C 1
ATOM 3052 O O . ASN A 1 379 ? -61.906 2.595 98.010 1.00 90.19 379 ASN A O 1
ATOM 3056 N N . LYS A 1 380 ? -62.080 3.768 96.108 1.00 92.00 380 LYS A N 1
ATOM 3057 C CA . LYS A 1 380 ? -62.764 4.910 96.746 1.00 92.00 380 LYS A CA 1
ATOM 3058 C C . LYS A 1 380 ? -64.211 4.565 97.091 1.00 92.00 380 LYS A C 1
ATOM 3060 O O . LYS A 1 380 ? -64.653 4.900 98.189 1.00 92.00 380 LYS A O 1
ATOM 3065 N N . GLN A 1 381 ? -64.925 3.886 96.191 1.00 92.12 381 GLN A N 1
ATOM 3066 C CA . GLN A 1 381 ? -66.298 3.434 96.428 1.00 92.12 381 GLN A CA 1
ATOM 3067 C C . GLN A 1 381 ? -66.351 2.468 97.616 1.00 92.12 381 GLN A C 1
ATOM 3069 O O . GLN A 1 381 ? -67.059 2.746 98.583 1.00 92.12 381 GLN A O 1
ATOM 3074 N N . LEU A 1 382 ? -65.504 1.434 97.624 1.00 91.75 382 LEU A N 1
ATOM 3075 C CA . LEU A 1 382 ? -65.381 0.487 98.737 1.00 91.75 382 LEU A CA 1
ATOM 3076 C C . LEU A 1 382 ? -65.035 1.177 100.063 1.00 91.75 382 LEU A C 1
ATOM 3078 O O . LEU A 1 382 ? -65.590 0.815 101.097 1.00 91.75 382 LEU A O 1
ATOM 3082 N N . LYS A 1 383 ? -64.166 2.201 100.062 1.00 90.25 383 LYS A N 1
ATOM 3083 C CA . LYS A 1 383 ? -63.900 3.019 101.262 1.00 90.25 383 LYS A CA 1
ATOM 3084 C C . LYS A 1 383 ? -65.139 3.786 101.727 1.00 90.25 383 LYS A C 1
ATOM 3086 O O . LYS A 1 383 ? -65.438 3.759 102.915 1.00 90.25 383 LYS A O 1
ATOM 3091 N N . SER A 1 384 ? -65.882 4.412 100.811 1.00 90.56 384 SER A N 1
ATOM 3092 C CA . SER A 1 384 ? -67.137 5.104 101.134 1.00 90.56 384 SER A CA 1
ATOM 3093 C C . SER A 1 384 ? -68.185 4.151 101.716 1.00 90.56 384 SER A C 1
ATOM 3095 O O . SER A 1 384 ? -68.856 4.496 102.685 1.00 90.56 384 SER A O 1
ATOM 3097 N N . GLU A 1 385 ? -68.307 2.936 101.180 1.00 89.56 385 GLU A N 1
ATOM 3098 C CA . GLU A 1 385 ? -69.180 1.893 101.731 1.00 89.56 385 GLU A CA 1
ATOM 3099 C C . GLU A 1 385 ? -68.710 1.418 103.109 1.00 89.56 385 GLU A C 1
ATOM 3101 O O . GLU A 1 385 ? -69.513 1.355 104.039 1.00 89.56 385 GLU A O 1
ATOM 3106 N N . MET A 1 386 ? -67.407 1.179 103.285 1.00 88.38 386 MET A N 1
ATOM 3107 C CA . MET A 1 386 ? -66.794 0.885 104.585 1.00 88.38 386 MET A CA 1
ATOM 3108 C C . MET A 1 386 ? -67.099 1.970 105.624 1.00 88.38 386 MET A C 1
ATOM 3110 O O . MET A 1 386 ? -67.392 1.648 106.774 1.00 88.38 386 MET A O 1
ATOM 3114 N N . ASP A 1 387 ? -67.034 3.244 105.242 1.00 88.94 387 ASP A N 1
ATOM 3115 C CA . ASP A 1 387 ? -67.289 4.360 106.151 1.00 88.94 387 ASP A CA 1
ATOM 3116 C C . ASP A 1 387 ? -68.786 4.510 106.469 1.00 88.94 387 ASP A C 1
ATOM 3118 O O . ASP A 1 387 ? -69.122 4.685 107.638 1.00 88.94 387 ASP A O 1
ATOM 3122 N N . LYS A 1 388 ? -69.695 4.282 105.507 1.00 89.06 388 LYS A N 1
ATOM 3123 C CA . LYS A 1 388 ? -71.144 4.143 105.781 1.00 89.06 388 LYS A C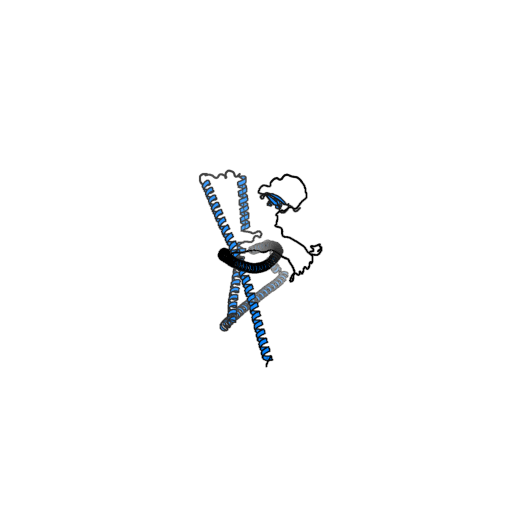A 1
ATOM 3124 C C . LYS A 1 388 ? -71.434 2.991 106.750 1.00 89.06 388 LYS A C 1
ATOM 3126 O O . LYS A 1 388 ? -72.252 3.136 107.655 1.00 89.06 388 LYS A O 1
ATOM 3131 N N . ILE A 1 389 ? -70.749 1.855 106.597 1.00 87.00 389 ILE A N 1
ATOM 3132 C CA . ILE A 1 389 ? -70.863 0.705 107.507 1.00 87.00 389 ILE A CA 1
ATOM 3133 C C . ILE A 1 389 ? -70.341 1.072 108.906 1.00 87.00 389 ILE A C 1
ATOM 3135 O O . ILE A 1 389 ? -71.002 0.763 109.898 1.00 87.00 389 ILE A O 1
ATOM 3139 N N . LYS A 1 390 ? -69.206 1.779 109.019 1.00 85.06 390 LYS A N 1
ATOM 3140 C CA . LYS A 1 390 ? -68.711 2.303 110.309 1.00 85.06 390 LYS A CA 1
ATOM 3141 C C . LYS A 1 390 ? -69.703 3.272 110.948 1.00 85.06 390 LYS A C 1
ATOM 3143 O O . LYS A 1 390 ? -69.916 3.180 112.153 1.00 85.06 390 LYS A O 1
ATOM 3148 N N . GLU A 1 391 ? -70.302 4.186 110.183 1.00 86.19 391 GLU A N 1
ATOM 3149 C CA . GLU A 1 391 ? -71.324 5.108 110.691 1.00 86.19 391 GLU A CA 1
ATOM 3150 C C . GLU A 1 391 ? -72.568 4.363 111.172 1.00 86.19 391 GLU A C 1
ATOM 3152 O O . GLU A 1 391 ? -73.047 4.650 112.266 1.00 86.19 391 GLU A O 1
ATOM 3157 N N . TYR A 1 392 ? -73.033 3.356 110.429 1.00 84.31 392 TYR A N 1
ATOM 3158 C CA . TYR A 1 392 ? -74.129 2.484 110.853 1.00 84.31 392 TYR A CA 1
ATOM 3159 C C . TYR A 1 392 ? -73.806 1.773 112.177 1.00 84.31 392 TYR A C 1
ATOM 3161 O O . TYR A 1 392 ? -74.572 1.875 113.135 1.00 84.31 392 TYR A O 1
ATOM 3169 N N . PHE A 1 393 ? -72.636 1.131 112.288 1.00 81.00 393 PHE A N 1
ATOM 3170 C CA . PHE A 1 393 ? -72.197 0.496 113.538 1.00 81.00 393 PHE A CA 1
ATOM 3171 C C . PHE A 1 393 ? -72.016 1.494 114.688 1.00 81.00 393 PHE A C 1
ATOM 3173 O O . PHE A 1 393 ? -72.316 1.160 115.833 1.00 81.00 393 PHE A O 1
ATOM 3180 N N . LYS A 1 394 ? -71.548 2.715 114.410 1.00 81.19 394 LYS A N 1
ATOM 3181 C CA . LYS A 1 394 ? -71.399 3.779 115.410 1.00 81.19 394 LYS A CA 1
ATOM 3182 C C . LYS A 1 394 ? -72.761 4.273 115.900 1.00 81.19 394 LYS A C 1
ATOM 3184 O O . LYS A 1 394 ? -72.954 4.363 117.106 1.00 81.19 394 LYS A O 1
ATOM 3189 N N . ALA A 1 395 ? -73.710 4.515 114.998 1.00 77.25 395 ALA A N 1
ATOM 3190 C CA . ALA A 1 395 ? -75.081 4.889 115.336 1.00 77.25 395 ALA A CA 1
ATOM 3191 C C . ALA A 1 395 ? -75.797 3.783 116.131 1.00 77.25 395 ALA A C 1
ATOM 3193 O O . ALA A 1 395 ? -76.533 4.075 117.071 1.00 77.25 395 ALA A O 1
ATOM 3194 N N . GLU A 1 396 ? -75.539 2.514 115.810 1.00 72.62 396 GLU A N 1
ATOM 3195 C CA . GLU A 1 396 ? -76.084 1.364 116.537 1.00 72.62 396 GLU A CA 1
ATOM 3196 C C . GLU A 1 396 ? -75.421 1.175 117.921 1.00 72.62 396 GLU A C 1
ATOM 3198 O O . GLU A 1 396 ? -76.092 0.849 118.901 1.00 72.62 396 GLU A O 1
ATOM 3203 N N . LEU A 1 397 ? -74.122 1.472 118.053 1.00 67.75 397 LEU A N 1
ATOM 3204 C CA . LEU A 1 397 ? -73.426 1.563 119.345 1.00 67.75 397 LEU A CA 1
ATOM 3205 C C . LEU A 1 397 ? -73.922 2.739 120.197 1.00 67.75 397 LEU A C 1
ATOM 3207 O O . LEU A 1 397 ? -74.090 2.582 121.404 1.00 67.75 397 LEU A O 1
ATOM 3211 N N . ASP A 1 398 ? -74.176 3.899 119.594 1.00 66.19 398 ASP A N 1
ATOM 3212 C CA . ASP A 1 398 ? -74.698 5.077 120.290 1.00 66.19 398 ASP A CA 1
ATOM 3213 C C . ASP A 1 398 ? -76.173 4.883 120.697 1.00 66.19 398 ASP A C 1
ATOM 3215 O O . ASP A 1 398 ? -76.548 5.265 121.805 1.00 66.19 398 ASP A O 1
ATOM 3219 N N . ARG A 1 399 ? -76.983 4.159 119.906 1.00 60.91 399 ARG A N 1
ATOM 3220 C CA . ARG A 1 399 ? -78.306 3.653 120.333 1.00 60.91 399 ARG A CA 1
ATOM 3221 C C . ARG A 1 399 ? -78.225 2.755 121.568 1.00 60.91 399 ARG A C 1
ATOM 3223 O O . ARG A 1 399 ? -79.081 2.847 122.444 1.00 60.91 399 ARG A O 1
ATOM 3230 N N . ARG A 1 400 ? -77.183 1.925 121.680 1.00 55.47 400 ARG A N 1
ATOM 3231 C CA . ARG A 1 400 ? -76.945 1.061 122.851 1.00 55.47 400 ARG A CA 1
ATOM 3232 C C . ARG A 1 400 ? -76.414 1.797 124.090 1.00 55.47 400 ARG A C 1
ATOM 3234 O O . ARG A 1 400 ? -76.321 1.171 125.140 1.00 55.47 400 ARG A O 1
ATOM 3241 N N . LYS A 1 401 ? -76.103 3.100 124.023 1.00 47.22 401 LYS A N 1
ATOM 3242 C CA . LYS A 1 401 ? -75.662 3.890 125.196 1.00 47.22 401 LYS A CA 1
ATOM 3243 C C . LYS A 1 401 ? -76.802 4.390 126.089 1.00 47.22 401 LYS A C 1
ATOM 3245 O O . LYS A 1 401 ? -76.531 4.949 127.149 1.00 47.22 401 LYS A O 1
ATOM 3250 N N . VAL A 1 402 ? -78.064 4.167 125.717 1.00 44.97 402 VAL A N 1
ATOM 3251 C CA . VAL A 1 402 ? -79.229 4.496 126.555 1.00 44.97 402 VAL A CA 1
ATOM 3252 C C . VAL A 1 402 ? -79.610 3.302 127.444 1.00 44.97 402 VAL A C 1
ATOM 3254 O O . VAL A 1 402 ? -80.695 2.761 127.300 1.00 44.97 402 VAL A O 1
ATOM 3257 N N . TYR A 1 403 ? -78.704 2.871 128.332 1.00 37.47 403 TYR A N 1
ATOM 3258 C CA . TYR A 1 403 ? -78.991 2.238 129.638 1.00 37.47 403 TYR A CA 1
ATOM 3259 C C . TYR A 1 403 ? -77.673 2.093 130.445 1.00 37.47 403 TYR A C 1
ATOM 3261 O O . TYR A 1 403 ? -76.672 1.584 129.949 1.00 37.47 403 TYR A O 1
ATOM 3269 N N . THR A 1 404 ? -77.671 2.610 131.676 1.00 37.62 404 THR A N 1
ATOM 3270 C CA . THR A 1 404 ? -76.562 2.744 132.663 1.00 37.62 404 THR A CA 1
ATOM 3271 C C . THR A 1 404 ? -76.376 1.472 133.541 1.00 37.62 404 THR A C 1
ATOM 3273 O O . THR A 1 404 ? -77.132 0.530 133.300 1.00 37.62 404 THR A O 1
ATOM 3276 N N . PRO A 1 405 ? -75.486 1.369 134.583 1.00 44.88 405 PRO A N 1
ATOM 3277 C CA . PRO A 1 405 ? -74.531 2.315 135.215 1.00 44.88 405 PRO A CA 1
ATOM 3278 C C . PRO A 1 405 ? -73.063 1.753 135.374 1.00 44.88 405 PRO A C 1
ATOM 3280 O O . PRO A 1 405 ? -72.479 1.423 134.349 1.00 44.88 405 PRO A O 1
ATOM 3283 N N . PRO A 1 406 ? -72.380 1.739 136.554 1.00 43.28 406 PRO A N 1
ATOM 3284 C CA . PRO A 1 406 ? -71.303 2.674 136.936 1.00 43.28 406 PRO A CA 1
ATOM 3285 C C . PRO A 1 406 ? -69.864 2.079 137.015 1.00 43.28 406 PRO A C 1
ATOM 3287 O O . PRO A 1 406 ? -69.656 0.880 136.865 1.00 43.28 406 PRO A O 1
ATOM 3290 N N . GLN A 1 407 ? -68.858 2.933 137.289 1.00 46.69 407 GLN A N 1
ATOM 3291 C CA . GLN A 1 407 ? -67.431 2.567 137.472 1.00 46.69 407 GLN A CA 1
ATOM 3292 C C . GLN A 1 407 ? -67.155 1.606 138.652 1.00 46.69 407 GLN A C 1
ATOM 3294 O O . GLN A 1 407 ? -67.920 1.569 139.617 1.00 46.69 407 GLN A O 1
ATOM 3299 N N . PRO A 1 408 ? -65.987 0.926 138.642 1.00 40.91 408 PRO A N 1
ATOM 3300 C CA . PRO A 1 408 ? -64.931 1.333 139.589 1.00 40.91 408 PRO A CA 1
ATOM 3301 C C . PRO A 1 408 ? -63.498 1.365 139.001 1.00 40.91 408 PRO A C 1
ATOM 3303 O O . PRO A 1 408 ? -63.249 0.963 137.868 1.00 40.91 408 PRO A O 1
ATOM 3306 N N . ALA A 1 409 ? -62.551 1.877 139.799 1.00 37.31 409 ALA A N 1
ATOM 3307 C CA . ALA A 1 409 ? -61.134 2.062 139.454 1.00 37.31 409 ALA A CA 1
ATOM 3308 C C . ALA A 1 409 ? -60.227 0.874 139.919 1.00 37.31 409 ALA A C 1
ATOM 3310 O O . ALA A 1 409 ? -60.700 -0.257 139.982 1.00 37.31 409 ALA A O 1
ATOM 3311 N N . PRO A 1 410 ? -58.910 1.052 140.156 1.00 61.84 410 PRO A N 1
ATOM 3312 C CA . PRO A 1 410 ? -57.828 0.633 139.253 1.00 61.84 410 PRO A CA 1
ATOM 3313 C C . PRO A 1 410 ? -57.010 -0.583 139.754 1.00 61.84 410 PRO A C 1
ATOM 3315 O O . PRO A 1 410 ? -57.009 -0.838 140.957 1.00 61.84 410 PRO A O 1
ATOM 3318 N N . ARG A 1 411 ? -56.193 -1.232 138.887 1.00 32.78 411 ARG A N 1
ATOM 3319 C CA . ARG A 1 411 ? -54.860 -1.813 139.244 1.00 32.78 411 ARG A CA 1
ATOM 3320 C C . ARG A 1 411 ? -54.066 -2.477 138.089 1.00 32.78 411 ARG A C 1
ATOM 3322 O O . ARG A 1 411 ? -54.599 -3.270 137.334 1.00 32.78 411 ARG A O 1
ATOM 3329 N N . GLN A 1 412 ? -52.757 -2.180 138.089 1.00 34.06 412 GLN A N 1
ATOM 3330 C CA . GLN A 1 412 ? -51.577 -3.059 137.885 1.00 34.06 412 GLN A CA 1
ATOM 3331 C C . GLN A 1 412 ? -51.315 -3.839 136.559 1.00 34.06 412 GLN A C 1
ATOM 3333 O O . GLN A 1 412 ? -52.077 -4.690 136.124 1.00 34.06 412 GLN A O 1
ATOM 3338 N N . LYS A 1 413 ? -50.112 -3.586 135.998 1.00 45.03 413 LYS A N 1
ATOM 3339 C CA . LYS A 1 413 ? -49.294 -4.447 135.092 1.00 45.03 413 LYS A CA 1
ATOM 3340 C C . LYS A 1 413 ? -48.636 -5.603 135.904 1.00 45.03 413 LYS A C 1
ATOM 3342 O O . LYS A 1 413 ? -48.806 -5.562 137.125 1.00 45.03 413 LYS A O 1
ATOM 3347 N N . PRO A 1 414 ? -47.715 -6.462 135.378 1.00 60.62 414 PRO A N 1
ATOM 3348 C CA . PRO A 1 414 ? -47.302 -6.884 134.007 1.00 60.62 414 PRO A CA 1
ATOM 3349 C C . PRO A 1 414 ? -47.466 -8.453 133.881 1.00 60.62 414 PRO A C 1
ATOM 3351 O O . PRO A 1 414 ? -48.307 -8.943 134.633 1.00 60.62 414 PRO A O 1
ATOM 3354 N N . PRO A 1 415 ? -46.762 -9.295 133.058 1.00 51.56 415 PRO A N 1
ATOM 3355 C CA . PRO A 1 415 ? -45.651 -9.080 132.111 1.00 51.56 415 PRO A CA 1
ATOM 3356 C C . PRO A 1 415 ? -45.724 -9.804 130.732 1.00 51.56 415 PRO A C 1
ATOM 3358 O O . PRO A 1 415 ? -46.722 -10.386 130.330 1.00 51.56 415 PRO A O 1
ATOM 3361 N N . SER A 1 416 ? -44.599 -9.697 130.016 1.00 38.09 416 SER A N 1
ATOM 3362 C CA . SER A 1 416 ? -44.161 -10.292 128.738 1.00 38.09 416 SER A CA 1
ATOM 3363 C C . SER A 1 416 ? -44.536 -11.747 128.402 1.00 38.09 416 SER A C 1
ATOM 3365 O O . SER A 1 416 ? -44.472 -12.596 129.285 1.00 38.09 416 SER A O 1
ATOM 3367 N N . PHE A 1 417 ? -44.634 -12.049 127.093 1.00 36.72 417 PHE A N 1
ATOM 3368 C CA . PHE A 1 417 ? -43.717 -12.932 126.317 1.00 36.72 417 PHE A CA 1
ATOM 3369 C C . PHE A 1 417 ? -43.956 -12.711 124.791 1.00 36.72 417 PHE A C 1
ATOM 3371 O O . PHE A 1 417 ? -45.091 -12.476 124.401 1.00 36.72 417 PHE A O 1
ATOM 3378 N N . GLN A 1 418 ? -42.912 -12.441 123.980 1.00 38.88 418 GLN A N 1
ATOM 3379 C CA . GLN A 1 418 ? -42.277 -13.343 122.974 1.00 38.88 418 GLN A CA 1
ATOM 3380 C C . GLN A 1 418 ? -43.159 -13.715 121.756 1.00 38.88 418 GLN A C 1
ATOM 3382 O O . GLN A 1 418 ? -44.328 -14.006 121.940 1.00 38.88 418 GLN A O 1
ATOM 3387 N N . GLN A 1 419 ? -42.719 -13.774 120.487 1.00 36.03 419 GLN A N 1
ATOM 3388 C CA . GLN A 1 419 ? -41.468 -13.532 119.717 1.00 36.03 419 GLN A CA 1
ATOM 3389 C C . GLN A 1 419 ? -41.938 -13.079 118.295 1.00 36.03 419 GLN A C 1
ATOM 3391 O O . GLN A 1 419 ? -43.062 -13.384 117.919 1.00 36.03 419 GLN A O 1
ATOM 3396 N N . TYR A 1 420 ? -41.225 -12.332 117.442 1.00 32.38 420 TYR A N 1
ATOM 3397 C CA . TYR A 1 420 ? -39.824 -12.446 117.023 1.00 32.38 420 TYR A CA 1
ATOM 3398 C C . TYR A 1 420 ? -39.219 -11.077 116.667 1.00 32.38 420 TYR A C 1
ATOM 3400 O O . TYR A 1 420 ? -39.827 -10.281 115.955 1.00 32.38 420 TYR A O 1
ATOM 3408 N N . SER A 1 421 ? -37.961 -10.864 117.054 1.00 39.31 421 SER A N 1
ATOM 3409 C CA . SER A 1 421 ? -37.111 -9.795 116.520 1.00 39.31 421 SER A CA 1
ATOM 3410 C C . SER A 1 421 ? -35.650 -10.255 116.467 1.00 39.31 421 SER A C 1
ATOM 3412 O O . SER A 1 421 ? -34.958 -10.217 117.483 1.00 39.31 421 SER A O 1
ATOM 3414 N N . GLN A 1 422 ? -35.176 -10.677 115.291 1.00 41.12 422 GLN A N 1
ATOM 3415 C CA . GLN A 1 422 ? -33.751 -10.750 114.921 1.00 41.12 422 GLN A CA 1
ATOM 3416 C C . GLN A 1 422 ? -33.672 -10.468 113.409 1.00 41.12 422 GLN A C 1
ATOM 3418 O O . GLN A 1 422 ? -34.276 -11.182 112.620 1.00 41.12 422 GLN A O 1
ATOM 3423 N N . ASN A 1 423 ? -33.150 -9.325 112.962 1.00 33.59 423 ASN A N 1
ATOM 3424 C CA . ASN A 1 423 ? -31.722 -9.014 112.839 1.00 33.59 423 ASN A CA 1
ATOM 3425 C C . ASN A 1 423 ? -30.899 -10.114 112.156 1.00 33.59 423 ASN A C 1
ATOM 3427 O O . ASN A 1 423 ? -30.445 -11.053 112.803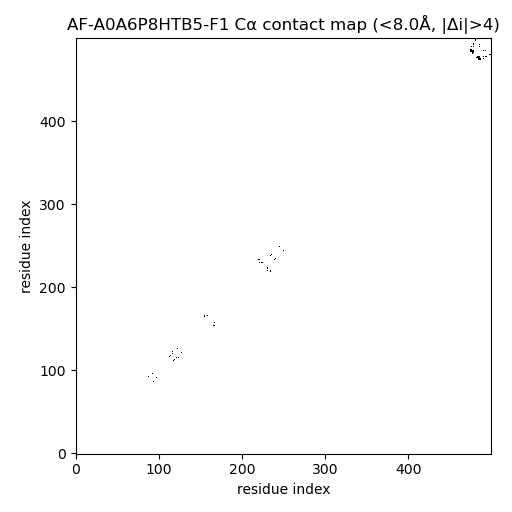 1.00 33.59 423 ASN A O 1
ATOM 3431 N N . ARG A 1 424 ? -30.523 -9.862 110.896 1.00 29.30 424 ARG A N 1
ATOM 3432 C CA . ARG A 1 424 ? -29.165 -10.179 110.449 1.00 29.30 424 ARG A CA 1
ATOM 3433 C C . ARG A 1 424 ? -28.572 -9.032 109.639 1.00 29.30 424 ARG A C 1
ATOM 3435 O O . ARG A 1 424 ? -28.573 -9.032 108.414 1.00 29.30 424 ARG A O 1
ATOM 3442 N N . SER A 1 425 ? -28.013 -8.065 110.357 1.00 35.03 425 SER A N 1
ATOM 3443 C CA . SER A 1 425 ? -27.021 -7.162 109.787 1.00 35.03 425 SER A CA 1
ATOM 3444 C C . SER A 1 425 ? -25.797 -7.976 109.368 1.00 35.03 425 SER A C 1
ATOM 3446 O O . SER A 1 425 ? -25.141 -8.580 110.215 1.00 35.03 425 SER A O 1
ATOM 3448 N N . THR A 1 426 ? -25.425 -7.930 108.092 1.00 34.97 426 THR A N 1
ATOM 3449 C CA . THR A 1 426 ? -24.021 -8.094 107.700 1.00 34.97 426 THR A CA 1
ATOM 3450 C C . THR A 1 426 ? -23.569 -6.848 106.972 1.00 34.97 426 THR A C 1
ATOM 3452 O O . THR A 1 426 ? -23.733 -6.705 105.764 1.00 34.97 426 THR A O 1
ATOM 3455 N N . VAL A 1 427 ? -22.950 -5.956 107.743 1.00 34.88 427 VAL A N 1
ATOM 3456 C CA . VAL A 1 427 ? -22.032 -4.951 107.218 1.00 34.88 427 VAL A CA 1
ATOM 3457 C C . VAL A 1 427 ? -20.972 -5.665 106.378 1.00 34.88 427 VAL A C 1
ATOM 3459 O O . VAL A 1 427 ? -20.159 -6.414 106.919 1.00 34.88 427 VAL A O 1
ATOM 3462 N N . ARG A 1 428 ? -20.911 -5.369 105.079 1.00 32.75 428 ARG A N 1
ATOM 3463 C CA . ARG A 1 428 ? -19.652 -5.426 104.327 1.00 32.75 428 ARG A CA 1
ATOM 3464 C C . ARG A 1 428 ? -19.562 -4.263 103.343 1.00 32.75 428 ARG A C 1
ATOM 3466 O O . ARG A 1 428 ? -19.899 -4.380 102.178 1.00 32.75 428 ARG A O 1
ATOM 3473 N N . LYS A 1 429 ? -19.066 -3.155 103.901 1.00 31.73 429 LYS A N 1
ATOM 3474 C CA . LYS A 1 429 ? -18.073 -2.254 103.306 1.00 31.73 429 LYS A CA 1
ATOM 3475 C C . LYS A 1 429 ? -18.244 -1.919 101.816 1.00 31.73 429 LYS A C 1
ATOM 3477 O O . LYS A 1 429 ? -17.794 -2.671 100.957 1.00 31.73 429 LYS A O 1
ATOM 3482 N N . SER A 1 430 ? -18.626 -0.670 101.554 1.00 44.72 430 SER A N 1
ATOM 3483 C CA . SER A 1 430 ? -17.915 0.119 100.541 1.00 44.72 430 SER A CA 1
ATOM 3484 C C . SER A 1 430 ? -16.404 0.005 100.791 1.00 44.72 430 SER A C 1
ATOM 3486 O O . SER A 1 430 ? -15.967 0.044 101.948 1.00 44.72 430 SER A O 1
ATOM 3488 N N . PRO A 1 431 ? -15.602 -0.109 99.731 1.00 37.56 431 PRO A N 1
ATOM 3489 C CA . PRO A 1 431 ? -14.743 1.035 99.459 1.00 37.56 431 PRO A CA 1
ATOM 3490 C C . PRO A 1 431 ? -14.691 1.387 97.969 1.00 37.56 431 PRO A C 1
ATOM 3492 O O . PRO A 1 431 ? -14.408 0.547 97.118 1.00 37.56 431 PRO A O 1
ATOM 3495 N N . SER A 1 432 ? -14.898 2.670 97.682 1.00 43.84 432 SER A N 1
ATOM 3496 C CA . SER A 1 432 ? -14.352 3.311 96.482 1.00 43.84 432 SER A CA 1
ATOM 3497 C C . SER A 1 432 ? -12.825 3.510 96.654 1.00 43.84 432 SER A C 1
ATOM 3499 O O . SER A 1 432 ? -12.303 3.247 97.739 1.00 43.84 432 SER A O 1
ATOM 3501 N N . PRO A 1 433 ? -12.113 3.962 95.607 1.00 65.44 433 PRO A N 1
ATOM 3502 C CA . PRO A 1 433 ? -11.064 3.233 94.883 1.00 65.44 433 PRO A CA 1
ATOM 3503 C C . PRO A 1 433 ? -9.670 3.349 95.560 1.00 65.44 433 PRO A C 1
ATOM 3505 O O . PRO A 1 433 ? -9.601 3.788 96.709 1.00 65.44 433 PRO A O 1
ATOM 3508 N N . PRO A 1 434 ? -8.540 2.975 94.910 1.00 50.22 434 PRO A N 1
ATOM 3509 C CA . PRO A 1 434 ? -7.853 3.950 94.039 1.00 50.22 434 PRO A CA 1
ATOM 3510 C C . PRO A 1 434 ? -7.119 3.230 92.848 1.00 50.22 434 PRO A C 1
ATOM 3512 O O . PRO A 1 434 ? -7.697 2.255 92.367 1.00 50.22 434 PRO A O 1
ATOM 3515 N N . PRO A 1 435 ? -5.979 3.669 92.246 1.00 52.69 435 PRO A N 1
ATOM 3516 C CA . PRO A 1 435 ? -5.848 3.635 90.778 1.00 52.69 435 PRO A CA 1
ATOM 3517 C C . PRO A 1 435 ? -4.698 2.757 90.236 1.00 52.69 435 PRO A C 1
ATOM 3519 O O . PRO A 1 435 ? -3.655 2.633 90.872 1.00 52.69 435 PRO A O 1
ATOM 3522 N N . GLN A 1 436 ? -4.820 2.243 89.006 1.00 34.31 436 GLN A N 1
ATOM 3523 C CA . GLN A 1 436 ? -3.665 1.744 88.241 1.00 34.31 436 GLN A CA 1
ATOM 3524 C C . GLN A 1 436 ? -3.752 2.092 86.745 1.00 34.31 436 GLN A C 1
ATOM 3526 O O . GLN A 1 436 ? -4.438 1.443 85.961 1.00 34.31 436 GLN A O 1
ATOM 3531 N N . GLU A 1 437 ? -2.984 3.114 86.365 1.00 37.44 437 GLU A N 1
ATOM 3532 C CA . GLU A 1 437 ? -2.217 3.141 85.110 1.00 37.44 437 GLU A CA 1
ATOM 3533 C C . GLU A 1 437 ? -1.093 2.062 85.167 1.00 37.44 437 GLU A C 1
ATOM 3535 O O . GLU A 1 437 ? -0.900 1.478 86.239 1.00 37.44 437 GLU A O 1
ATOM 3540 N N . PRO A 1 438 ? -0.269 1.818 84.118 1.00 39.78 438 PRO A N 1
ATOM 3541 C CA . PRO A 1 438 ? -0.277 2.395 82.769 1.00 39.78 438 PRO A CA 1
ATOM 3542 C C . PRO A 1 438 ? -0.258 1.354 81.629 1.00 39.78 438 PRO A C 1
ATOM 3544 O O . PRO A 1 438 ? 0.439 0.343 81.693 1.00 39.78 438 PRO A O 1
ATOM 3547 N N . TRP A 1 439 ? -0.886 1.678 80.496 1.00 32.12 439 TRP A N 1
ATOM 3548 C CA . TRP A 1 439 ? -0.536 1.047 79.216 1.00 32.12 439 TRP A CA 1
ATOM 3549 C C . TRP A 1 439 ? 0.538 1.890 78.518 1.00 32.12 439 TRP A C 1
ATOM 3551 O O . TRP A 1 439 ? 0.296 3.043 78.163 1.00 32.12 439 TRP A O 1
ATOM 3561 N N . LYS A 1 440 ? 1.731 1.320 78.311 1.00 34.50 440 LYS A N 1
ATOM 3562 C CA . LYS A 1 440 ? 2.804 1.912 77.497 1.00 34.50 440 LYS A CA 1
ATOM 3563 C C . LYS A 1 440 ? 3.323 0.900 76.475 1.00 34.50 440 LYS A C 1
ATOM 3565 O O . LYS A 1 440 ? 3.912 -0.085 76.894 1.00 34.50 440 LYS A O 1
ATOM 3570 N N . ALA A 1 441 ? 3.212 1.277 75.192 1.00 33.00 441 ALA A N 1
ATOM 3571 C CA . ALA A 1 441 ? 4.029 0.850 74.039 1.00 33.00 441 ALA A CA 1
ATOM 3572 C C . ALA A 1 441 ? 4.010 -0.664 73.679 1.00 33.00 441 ALA A C 1
ATOM 3574 O O . ALA A 1 441 ? 4.065 -1.517 74.549 1.00 33.00 441 ALA A O 1
ATOM 3575 N N . SER A 1 442 ? 3.949 -1.117 72.422 1.00 33.75 442 SER A N 1
ATOM 3576 C CA . SER A 1 442 ? 4.009 -0.502 71.073 1.00 33.75 442 SER A CA 1
ATOM 3577 C C . SER A 1 442 ? 3.019 -1.275 70.151 1.00 33.75 442 SER A C 1
ATOM 3579 O O . SER A 1 442 ? 2.434 -2.243 70.620 1.00 33.75 442 SER A O 1
ATOM 3581 N N . GLN A 1 443 ? 2.747 -0.991 68.869 1.00 34.09 443 GLN A N 1
ATOM 3582 C CA . GLN A 1 443 ? 3.449 -0.257 67.800 1.00 34.09 443 GLN A CA 1
ATOM 3583 C C . GLN A 1 443 ? 2.449 0.040 66.642 1.00 34.09 443 GLN A C 1
ATOM 3585 O O . GLN A 1 443 ? 1.367 -0.535 66.641 1.00 34.09 443 GLN A O 1
ATOM 3590 N N . ALA A 1 444 ? 2.835 0.867 65.652 1.00 31.41 444 ALA A N 1
ATOM 3591 C CA . ALA A 1 444 ? 2.042 1.335 64.487 1.00 31.41 444 ALA A CA 1
ATOM 3592 C C . ALA A 1 444 ? 0.861 2.283 64.835 1.00 31.41 444 ALA A C 1
ATOM 3594 O O . ALA A 1 444 ? -0.115 1.897 65.462 1.00 31.41 444 ALA A O 1
ATOM 3595 N N . SER A 1 445 ? 0.965 3.598 64.600 1.00 35.31 445 SER A N 1
ATOM 3596 C CA . SER A 1 445 ? 0.866 4.279 63.286 1.00 35.31 445 SER A CA 1
ATOM 3597 C C . SER A 1 445 ? -0.508 4.057 62.628 1.00 35.31 445 SER A C 1
ATOM 3599 O O . SER A 1 445 ? -0.794 2.946 62.212 1.00 35.31 445 SER A O 1
ATOM 3601 N N . GLY A 1 446 ? -1.410 5.031 62.467 1.00 30.16 446 GLY A N 1
ATOM 3602 C CA . GLY A 1 446 ? -1.332 6.482 62.682 1.00 30.16 446 GLY A CA 1
ATOM 3603 C C . GLY A 1 446 ? -1.751 7.227 61.408 1.00 30.16 446 GLY A C 1
ATOM 3604 O O . GLY A 1 446 ? -1.076 7.104 60.395 1.00 30.16 446 GLY A O 1
ATOM 3605 N N . GLY A 1 447 ? -2.845 7.997 61.452 1.00 32.16 447 GLY A N 1
ATOM 3606 C CA . GLY A 1 447 ? -3.335 8.751 60.288 1.00 32.16 447 GLY A CA 1
ATOM 3607 C C . GLY A 1 447 ? -4.844 8.991 60.309 1.00 32.16 447 GLY A C 1
ATOM 3608 O O . GLY A 1 447 ? -5.606 8.226 59.731 1.00 32.16 447 GLY A O 1
ATOM 3609 N N . GLY A 1 448 ? -5.288 10.052 60.986 1.00 32.53 448 GLY A N 1
ATOM 3610 C CA . GLY A 1 448 ? -6.686 10.486 60.927 1.00 32.53 448 GLY A CA 1
ATOM 3611 C C . GLY A 1 448 ? -6.969 11.303 59.665 1.00 32.53 448 GLY A C 1
ATOM 3612 O O . GLY A 1 448 ? -6.178 12.176 59.307 1.00 32.53 448 GLY A O 1
ATOM 3613 N N . TYR A 1 449 ? -8.118 11.070 59.029 1.00 34.59 449 TYR A N 1
ATOM 3614 C CA . TYR A 1 449 ? -8.603 11.908 57.931 1.00 34.59 449 TYR A CA 1
ATOM 3615 C C . TYR A 1 449 ? -8.871 13.344 58.413 1.00 34.59 449 TYR A C 1
ATOM 3617 O O . TYR A 1 449 ? -9.621 13.569 59.365 1.00 34.59 449 TYR A O 1
ATOM 3625 N N . LYS A 1 450 ? -8.312 14.328 57.701 1.00 38.09 450 LYS A N 1
ATOM 3626 C CA . LYS A 1 450 ? -8.772 15.723 57.702 1.00 38.09 450 LYS A CA 1
ATOM 3627 C C . LYS A 1 450 ? -9.090 16.145 56.271 1.00 38.09 450 LYS A C 1
ATOM 3629 O O . LYS A 1 450 ? -8.438 15.699 55.333 1.00 38.09 450 LYS A O 1
ATOM 3634 N N . ALA A 1 451 ? -10.102 16.999 56.129 1.00 40.47 451 ALA A N 1
ATOM 3635 C CA . ALA A 1 451 ? -10.556 17.513 54.841 1.00 40.47 451 ALA A CA 1
ATOM 3636 C C . ALA A 1 451 ? -9.448 18.305 54.110 1.00 40.47 451 ALA A C 1
ATOM 3638 O O . ALA A 1 451 ? -8.637 18.964 54.772 1.00 40.47 451 ALA A O 1
ATOM 3639 N N . PRO A 1 452 ? -9.413 18.276 52.764 1.00 41.28 452 PRO A N 1
ATOM 3640 C CA . PRO A 1 452 ? -8.375 18.946 51.993 1.00 41.28 452 PRO A CA 1
ATOM 3641 C C . PRO A 1 452 ? -8.583 20.466 51.996 1.00 41.28 452 PRO A C 1
ATOM 3643 O O . PRO A 1 452 ? -9.487 20.990 51.347 1.00 41.28 452 PRO A O 1
ATOM 3646 N N . HIS A 1 453 ? -7.703 21.183 52.694 1.00 33.50 453 HIS A N 1
ATOM 3647 C CA . HIS A 1 453 ? -7.517 22.613 52.471 1.00 33.50 453 HIS A CA 1
ATOM 3648 C C . HIS A 1 453 ? -6.563 22.828 51.296 1.00 33.50 453 HIS A C 1
ATOM 3650 O O . HIS A 1 453 ? -5.445 22.317 51.277 1.00 33.50 453 HIS A O 1
ATOM 3656 N N . PHE A 1 454 ? -7.016 23.618 50.330 1.00 32.03 454 PHE A N 1
ATOM 3657 C CA . PHE A 1 454 ? -6.237 24.053 49.178 1.00 32.03 454 PHE A CA 1
ATOM 3658 C C . PHE A 1 454 ? -5.221 25.120 49.616 1.00 32.03 454 PHE A C 1
ATOM 3660 O O . PHE A 1 454 ? -5.639 26.176 50.087 1.00 32.03 454 PHE A O 1
ATOM 3667 N N . ASN A 1 455 ? -3.915 24.884 49.446 1.00 30.05 455 ASN A N 1
ATOM 3668 C CA . ASN A 1 455 ? -2.943 25.974 49.288 1.00 30.05 455 ASN A CA 1
ATOM 3669 C C . ASN A 1 455 ? -1.618 25.482 48.663 1.00 30.05 455 ASN A C 1
ATOM 3671 O O . ASN A 1 455 ? -0.994 24.585 49.231 1.00 30.05 455 ASN A O 1
ATOM 3675 N N . PRO A 1 456 ? -1.147 26.063 47.544 1.00 40.22 456 PRO A N 1
ATOM 3676 C CA . PRO A 1 456 ? 0.187 25.814 47.014 1.00 40.22 456 PRO A CA 1
ATOM 3677 C C . PRO A 1 456 ? 1.168 26.910 47.455 1.00 40.22 456 PRO A C 1
ATOM 3679 O O . PRO A 1 456 ? 0.952 28.087 47.173 1.00 40.22 456 PRO A O 1
ATOM 3682 N N . GLN A 1 457 ? 2.291 26.542 48.077 1.00 31.67 457 GLN A N 1
ATOM 3683 C CA . GLN A 1 457 ? 3.447 27.440 48.171 1.00 31.67 457 GLN A CA 1
ATOM 3684 C C . GLN A 1 457 ? 4.757 26.671 48.373 1.00 31.67 457 GLN A C 1
ATOM 3686 O O . GLN A 1 457 ? 4.960 26.016 49.391 1.00 31.67 457 GLN A O 1
ATOM 3691 N N . TYR A 1 458 ? 5.660 26.804 47.400 1.00 34.06 458 TYR A N 1
ATOM 3692 C CA . TYR A 1 458 ? 7.082 26.494 47.533 1.00 34.06 458 TYR A CA 1
ATOM 3693 C C . TYR A 1 458 ? 7.853 27.823 47.539 1.00 34.06 458 TYR A C 1
ATOM 3695 O O . TYR A 1 458 ? 7.695 28.638 46.631 1.00 34.06 458 TYR A O 1
ATOM 3703 N N . HIS A 1 459 ? 8.690 28.039 48.554 1.00 34.88 459 HIS A N 1
ATOM 3704 C CA . HIS A 1 459 ? 9.809 28.991 48.499 1.00 34.88 459 HIS A CA 1
ATOM 3705 C C . HIS A 1 459 ? 11.028 28.278 47.866 1.00 34.88 459 HIS A C 1
ATOM 3707 O O . HIS A 1 459 ? 11.112 27.057 47.951 1.00 34.88 459 HIS A O 1
ATOM 3713 N N . GLY A 1 460 ? 12.020 28.942 47.262 1.00 31.27 460 GLY A N 1
ATOM 3714 C CA . GLY A 1 460 ? 12.243 30.378 47.035 1.00 31.27 460 GLY A CA 1
ATOM 3715 C C . GLY A 1 460 ? 13.708 30.653 46.625 1.00 31.27 460 GLY A C 1
ATOM 3716 O O . GLY A 1 460 ? 14.438 29.698 46.374 1.00 31.27 460 GLY A O 1
ATOM 3717 N N . VAL A 1 461 ? 14.123 31.938 46.690 1.00 33.09 461 VAL A N 1
ATOM 3718 C CA . VAL A 1 461 ? 15.470 32.529 46.400 1.00 33.09 461 VAL A CA 1
ATOM 3719 C C . VAL A 1 461 ? 15.747 32.852 44.905 1.00 33.09 461 VAL A C 1
ATOM 3721 O O . VAL A 1 461 ? 15.470 32.006 44.068 1.00 33.09 461 VAL A O 1
ATOM 3724 N N . VAL A 1 462 ? 16.362 33.983 44.482 1.00 30.22 462 VAL A N 1
ATOM 3725 C CA . VAL A 1 462 ? 16.232 35.426 44.859 1.00 30.22 462 VAL A CA 1
ATOM 3726 C C . VAL A 1 462 ? 16.984 36.338 43.842 1.00 30.22 462 VAL A C 1
ATOM 3728 O O . VAL A 1 462 ? 18.061 35.956 43.402 1.00 30.22 462 VAL A O 1
ATOM 3731 N N . CYS A 1 463 ? 16.467 37.555 43.564 1.00 28.86 463 CYS A N 1
ATOM 3732 C CA . CYS A 1 463 ? 17.069 38.671 42.771 1.00 28.86 463 CYS A CA 1
ATOM 3733 C C . CYS A 1 463 ? 17.342 38.432 41.254 1.00 28.86 463 CYS A C 1
ATOM 3735 O O . CYS A 1 463 ? 17.553 37.304 40.835 1.00 28.86 463 CYS A O 1
ATOM 3737 N N . SER A 1 464 ? 17.339 39.434 40.353 1.00 30.52 464 SER A N 1
ATOM 3738 C CA . SER A 1 464 ? 17.276 40.908 40.498 1.00 30.52 464 SER A CA 1
ATOM 3739 C C . SER A 1 464 ? 16.707 41.606 39.234 1.00 30.52 464 SER A C 1
ATOM 3741 O O . SER A 1 464 ? 16.837 41.060 38.146 1.00 30.52 464 SER A O 1
ATOM 3743 N N . ASP A 1 465 ? 16.181 42.828 39.408 1.00 29.92 465 ASP A N 1
ATOM 3744 C CA . ASP A 1 465 ? 16.081 43.963 38.452 1.00 29.92 465 ASP A CA 1
ATOM 3745 C C . ASP A 1 465 ? 15.356 43.861 37.081 1.00 29.92 465 ASP A C 1
ATOM 3747 O O . ASP A 1 465 ? 15.530 42.936 36.296 1.00 29.92 465 ASP A O 1
ATOM 3751 N N . GLY A 1 466 ? 14.645 44.946 36.724 1.00 28.34 466 GLY A N 1
ATOM 3752 C CA . GLY A 1 466 ? 14.280 45.288 35.333 1.00 28.34 466 GLY A CA 1
ATOM 3753 C C . GLY A 1 466 ? 12.770 45.370 35.031 1.00 28.34 466 GLY A C 1
ATOM 3754 O O . GLY A 1 466 ? 11.986 44.623 35.616 1.00 28.34 466 GLY A O 1
ATOM 3755 N N . PRO A 1 467 ? 12.322 46.295 34.154 1.00 33.47 467 PRO A N 1
ATOM 3756 C CA . PRO A 1 467 ? 10.901 46.579 33.955 1.00 33.47 467 PRO A CA 1
ATOM 3757 C C . PRO A 1 467 ? 10.173 45.505 33.136 1.00 33.47 467 PRO A C 1
ATOM 3759 O O . PRO A 1 467 ? 10.676 45.005 32.132 1.00 33.47 467 PRO A O 1
ATOM 3762 N N . VAL A 1 468 ? 8.933 45.212 33.535 1.00 35.03 468 VAL A N 1
ATOM 3763 C CA . VAL A 1 468 ? 8.008 44.373 32.764 1.00 35.03 468 VAL A CA 1
ATOM 3764 C C . VAL A 1 468 ? 7.368 45.213 31.660 1.00 35.03 468 VAL A C 1
ATOM 3766 O O . VAL A 1 468 ? 6.276 45.755 31.835 1.00 35.03 468 VAL A O 1
ATOM 3769 N N . ASP A 1 469 ? 8.028 45.288 30.506 1.00 35.62 469 ASP A N 1
ATOM 3770 C CA . ASP A 1 469 ? 7.333 45.598 29.258 1.00 35.62 469 ASP A CA 1
ATOM 3771 C C . ASP A 1 469 ? 6.477 44.389 28.866 1.00 35.62 469 ASP A C 1
ATOM 3773 O O . ASP A 1 469 ? 6.983 43.325 28.504 1.00 35.62 469 ASP A O 1
ATOM 3777 N N . THR A 1 470 ? 5.155 44.545 28.952 1.00 43.75 470 THR A N 1
ATOM 3778 C CA . THR A 1 470 ? 4.183 43.579 28.425 1.00 43.75 470 THR A CA 1
ATOM 3779 C C . THR A 1 470 ? 4.434 43.320 26.937 1.00 43.75 470 THR A C 1
ATOM 3781 O O . THR A 1 470 ? 4.226 44.239 26.138 1.00 43.75 470 THR A O 1
ATOM 3784 N N . PRO A 1 471 ? 4.777 42.087 26.514 1.00 40.03 471 PRO A N 1
ATOM 3785 C CA . PRO A 1 471 ? 4.812 41.751 25.101 1.00 40.03 471 PRO A CA 1
ATOM 3786 C C . PRO A 1 471 ? 3.380 41.753 24.569 1.00 40.03 471 PRO A C 1
ATOM 3788 O O . PRO A 1 471 ? 2.516 41.021 25.061 1.00 40.03 471 PRO A O 1
ATOM 3791 N N . GLY A 1 472 ? 3.120 42.595 23.571 1.00 39.91 472 GLY A N 1
ATOM 3792 C CA . GLY A 1 472 ? 1.842 42.608 22.871 1.00 39.91 472 GLY A CA 1
ATOM 3793 C C . GLY A 1 472 ? 1.525 41.252 22.232 1.00 39.91 472 GLY A C 1
ATOM 3794 O O . GLY A 1 472 ? 2.413 40.454 21.924 1.00 39.91 472 GLY A O 1
ATOM 3795 N N . ARG A 1 473 ? 0.231 41.002 22.004 1.00 50.91 473 ARG A N 1
ATOM 3796 C CA . ARG A 1 473 ? -0.257 39.851 21.229 1.00 50.91 473 ARG A CA 1
ATOM 3797 C C . ARG A 1 473 ? 0.464 39.812 19.874 1.00 50.91 473 ARG A C 1
ATOM 3799 O O . ARG A 1 473 ? 0.226 40.696 19.058 1.00 50.91 473 ARG A O 1
ATOM 3806 N N . GLY A 1 474 ? 1.307 38.807 19.638 1.00 58.69 474 GLY A N 1
ATOM 3807 C CA . GLY A 1 474 ? 2.003 38.643 18.354 1.00 58.69 474 GLY A CA 1
ATOM 3808 C C . GLY A 1 474 ? 3.406 38.034 18.415 1.00 58.69 474 GLY A C 1
ATOM 3809 O O . GLY A 1 474 ? 3.911 37.628 17.373 1.00 58.69 474 GLY A O 1
ATOM 3810 N N . CYS A 1 475 ? 4.037 37.932 19.590 1.00 75.81 475 CYS A N 1
ATOM 3811 C CA . CYS A 1 475 ? 5.363 37.314 19.713 1.00 75.81 475 CYS A CA 1
ATOM 3812 C C . CYS A 1 475 ? 5.290 35.830 20.105 1.00 75.81 475 CYS A C 1
ATOM 3814 O O . CYS A 1 475 ? 4.593 35.463 21.053 1.00 75.81 475 CYS A O 1
ATOM 3816 N N . LEU A 1 476 ? 6.067 34.996 19.414 1.00 80.38 476 LEU A N 1
ATOM 3817 C CA . LEU A 1 476 ? 6.334 33.597 19.758 1.00 80.38 476 LEU A CA 1
ATOM 3818 C C . LEU A 1 476 ? 7.740 33.484 20.374 1.00 80.38 476 LEU A C 1
ATOM 3820 O O . LEU A 1 476 ? 8.576 34.366 20.186 1.00 80.38 476 LEU A O 1
ATOM 3824 N N . LYS A 1 477 ? 8.026 32.413 21.123 1.00 87.75 477 LYS A N 1
ATOM 3825 C CA . LYS A 1 477 ? 9.392 32.132 21.597 1.00 87.75 477 LYS A CA 1
ATOM 3826 C C . LYS A 1 477 ? 10.132 31.285 20.569 1.00 87.75 477 LYS A C 1
ATOM 3828 O O . LYS A 1 477 ? 9.602 30.264 20.142 1.00 87.75 477 LYS A O 1
ATOM 3833 N N . CYS A 1 478 ? 11.354 31.682 20.224 1.00 84.81 478 CYS A N 1
ATOM 3834 C CA . CYS A 1 478 ? 12.243 30.869 19.403 1.00 84.81 478 CYS A CA 1
ATOM 3835 C C . CYS A 1 478 ? 12.540 29.533 20.118 1.00 84.81 478 CYS A C 1
ATOM 3837 O O . CYS A 1 478 ? 12.890 29.550 21.304 1.00 84.81 478 CYS A O 1
ATOM 3839 N N . PRO A 1 479 ? 12.421 28.372 19.451 1.00 81.25 479 PRO A N 1
ATOM 3840 C CA . PRO A 1 479 ? 12.725 27.087 20.076 1.00 81.25 479 PRO A CA 1
ATOM 3841 C C . PRO A 1 479 ? 14.224 26.901 20.359 1.00 81.25 479 PRO A C 1
ATOM 3843 O O . PRO A 1 479 ? 14.557 26.118 21.240 1.00 81.25 479 PRO A O 1
ATOM 3846 N N . ILE A 1 480 ? 15.104 27.636 19.664 1.00 83.25 480 ILE A N 1
ATOM 3847 C CA . ILE A 1 480 ? 16.566 27.516 19.781 1.00 83.25 480 ILE A CA 1
ATOM 3848 C C . ILE A 1 480 ? 17.105 28.411 20.909 1.00 83.25 480 ILE A C 1
ATOM 3850 O O . ILE A 1 480 ? 17.583 27.898 21.913 1.00 83.25 480 ILE A O 1
ATOM 3854 N N . CYS A 1 481 ? 16.980 29.741 20.802 1.00 87.75 481 CYS A N 1
ATOM 3855 C CA . CYS A 1 481 ? 17.527 30.678 21.803 1.00 87.75 481 CYS A CA 1
ATOM 3856 C C . CYS A 1 481 ? 16.513 31.177 22.856 1.00 87.75 481 CYS A C 1
ATOM 3858 O O . CYS A 1 481 ? 16.827 32.054 23.662 1.00 87.75 481 CYS A O 1
ATOM 3860 N N . HIS A 1 482 ? 15.263 30.695 22.824 1.00 85.00 482 HIS A N 1
ATOM 3861 C CA . HIS A 1 482 ? 14.160 31.066 23.735 1.00 85.00 482 HIS A CA 1
ATOM 3862 C C . HIS A 1 482 ? 13.771 32.556 23.799 1.00 85.00 482 HIS A C 1
ATOM 3864 O O . HIS A 1 482 ? 12.876 32.935 24.566 1.00 85.00 482 HIS A O 1
ATOM 3870 N N . ARG A 1 483 ? 14.365 33.400 22.949 1.00 85.12 483 ARG A N 1
ATOM 3871 C CA . ARG A 1 483 ? 14.022 34.817 22.805 1.00 85.12 483 ARG A CA 1
ATOM 3872 C C . ARG A 1 483 ? 12.618 34.975 22.213 1.00 85.12 483 ARG A C 1
ATOM 3874 O O . ARG A 1 483 ? 12.202 34.196 21.357 1.00 85.12 483 ARG A O 1
ATOM 3881 N N . ALA A 1 484 ? 11.873 35.975 22.683 1.00 85.12 484 ALA A N 1
ATOM 3882 C CA . ALA A 1 484 ? 10.565 36.311 22.125 1.00 85.12 484 ALA A CA 1
ATOM 3883 C C . ALA A 1 484 ? 10.740 37.145 20.846 1.00 85.12 484 ALA A C 1
ATOM 3885 O O . ALA A 1 484 ? 11.385 38.193 20.886 1.00 85.12 484 ALA A O 1
ATOM 3886 N N . VAL A 1 485 ? 10.162 36.684 19.737 1.00 84.38 485 VAL A N 1
ATOM 3887 C CA . VAL A 1 485 ? 10.286 37.277 18.396 1.00 84.38 485 VAL A CA 1
ATOM 3888 C C . VAL A 1 485 ? 8.885 37.439 17.787 1.00 84.38 485 VAL A C 1
ATOM 3890 O O . VAL A 1 485 ? 8.044 36.554 17.984 1.00 84.38 485 VAL A O 1
ATOM 3893 N N . PRO A 1 486 ? 8.581 38.548 17.083 1.00 88.00 486 PRO A N 1
ATOM 3894 C CA . PRO A 1 486 ? 7.311 38.714 16.377 1.00 88.00 486 PRO A CA 1
ATOM 3895 C C . PRO A 1 486 ? 7.055 37.571 15.387 1.00 88.00 486 PRO A C 1
ATOM 3897 O O . PRO A 1 486 ? 7.977 37.117 14.715 1.00 88.00 486 PRO A O 1
ATOM 3900 N N . HIS A 1 487 ? 5.802 37.131 15.262 1.00 81.69 487 HIS A N 1
ATOM 3901 C CA . HIS A 1 487 ? 5.416 36.015 14.388 1.00 81.69 487 HIS A CA 1
ATOM 3902 C C . HIS A 1 487 ? 5.896 36.192 12.935 1.00 81.69 487 HIS A C 1
ATOM 3904 O O . HIS A 1 487 ? 6.312 35.227 12.305 1.00 81.69 487 HIS A O 1
ATOM 3910 N N . GLU A 1 488 ? 5.868 37.419 12.412 1.00 80.56 488 GLU A N 1
ATOM 3911 C CA . GLU A 1 488 ? 6.294 37.761 11.043 1.00 80.56 488 GLU A CA 1
ATOM 3912 C C . GLU A 1 488 ? 7.810 37.619 10.812 1.00 80.56 488 GLU A C 1
ATOM 3914 O O . GLU A 1 488 ? 8.242 37.525 9.671 1.00 80.56 488 GLU A O 1
ATOM 3919 N N . GLN A 1 489 ? 8.613 37.587 11.881 1.00 84.19 489 GLN A N 1
ATOM 3920 C CA . GLN A 1 489 ? 10.082 37.521 11.838 1.00 84.19 489 GLN A CA 1
ATOM 3921 C C . GLN A 1 489 ? 10.630 36.198 12.395 1.00 84.19 489 GLN A C 1
ATOM 3923 O O . GLN A 1 489 ? 11.842 36.018 12.477 1.00 84.19 489 GLN A O 1
ATOM 3928 N N . MET A 1 490 ? 9.761 35.266 12.805 1.00 86.75 490 MET A N 1
ATOM 3929 C CA . MET A 1 490 ? 10.182 34.013 13.436 1.00 86.75 490 MET A CA 1
ATOM 3930 C C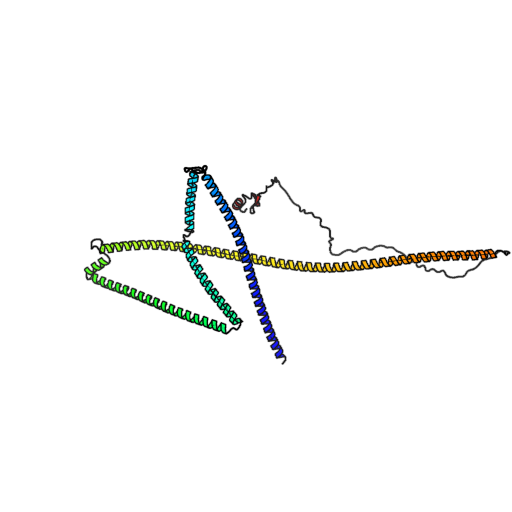 . MET A 1 490 ? 10.940 33.095 12.467 1.00 86.75 490 MET A C 1
ATOM 3932 O O . MET A 1 490 ? 11.907 32.461 12.868 1.00 86.75 490 MET A O 1
ATOM 3936 N N . GLU A 1 491 ? 10.523 33.034 11.203 1.00 82.12 491 GLU A N 1
ATOM 3937 C CA . GLU A 1 491 ? 11.136 32.166 10.189 1.00 82.12 491 GLU A CA 1
ATOM 3938 C C . GLU A 1 491 ? 12.538 32.663 9.796 1.00 82.12 491 GLU A C 1
ATOM 3940 O O . GLU A 1 491 ? 13.500 31.900 9.828 1.00 82.12 491 GLU A O 1
ATOM 3945 N N . GLU A 1 492 ? 12.678 33.969 9.548 1.00 85.94 492 GLU A N 1
ATOM 3946 C CA . GLU A 1 492 ? 13.965 34.633 9.296 1.00 85.94 492 GLU A CA 1
ATOM 3947 C C . GLU A 1 492 ? 14.900 34.503 10.515 1.00 85.94 492 GLU A C 1
ATOM 3949 O O . GLU A 1 492 ? 16.056 34.113 10.379 1.00 85.94 492 GLU A O 1
ATOM 3954 N N . HIS A 1 493 ? 14.371 34.691 11.731 1.00 87.00 493 HIS A N 1
ATOM 3955 C CA . HIS A 1 493 ? 15.141 34.501 12.958 1.00 87.00 493 HIS A CA 1
ATOM 3956 C C . HIS A 1 493 ? 15.601 33.054 13.182 1.00 87.00 4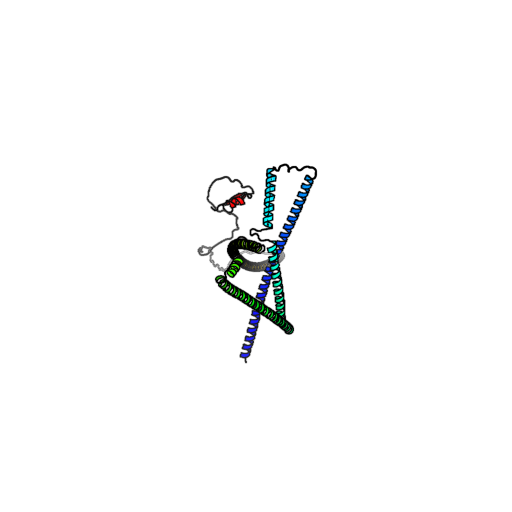93 HIS A C 1
ATOM 3958 O O . HIS A 1 493 ? 16.729 32.868 13.617 1.00 87.00 493 HIS A O 1
ATOM 3964 N N . ILE A 1 494 ? 14.767 32.038 12.926 1.00 86.19 494 ILE A N 1
ATOM 3965 C CA . ILE A 1 494 ? 15.161 30.626 13.095 1.00 86.19 494 ILE A CA 1
ATOM 3966 C C . ILE A 1 494 ? 16.298 30.259 12.135 1.00 86.19 494 ILE A C 1
ATOM 3968 O O . ILE A 1 494 ? 17.210 29.545 12.544 1.00 86.19 494 ILE A O 1
ATOM 3972 N N . ASN A 1 495 ? 16.277 30.781 10.905 1.00 82.00 495 ASN A N 1
ATOM 3973 C CA . ASN A 1 495 ? 17.330 30.541 9.914 1.00 82.00 495 ASN A CA 1
ATOM 3974 C C . ASN A 1 495 ? 18.684 31.165 10.309 1.00 82.00 495 ASN A C 1
ATOM 3976 O O . ASN A 1 495 ? 19.721 30.581 10.008 1.00 82.00 495 ASN A O 1
ATOM 3980 N N . ASP A 1 496 ? 18.669 32.298 11.021 1.00 83.19 496 ASP A N 1
ATOM 3981 C CA . ASP A 1 496 ? 19.866 33.006 11.506 1.00 83.19 496 ASP A CA 1
ATOM 3982 C C . ASP A 1 496 ? 20.249 32.653 12.969 1.00 83.19 496 ASP A C 1
ATOM 3984 O O . ASP A 1 496 ? 21.170 33.244 13.541 1.00 83.19 496 ASP A O 1
ATOM 3988 N N . CYS A 1 497 ? 19.531 31.737 13.633 1.00 85.50 497 CYS A N 1
ATOM 3989 C CA . CYS A 1 497 ? 19.722 31.440 15.058 1.00 85.50 497 CYS A CA 1
ATOM 3990 C C . CYS A 1 497 ? 20.702 30.280 15.292 1.00 85.50 497 CYS A C 1
ATOM 3992 O O . CYS A 1 497 ? 20.289 29.150 15.560 1.00 85.50 497 CYS A O 1
ATOM 3994 N N . ASP A 1 498 ? 22.001 30.585 15.279 1.00 71.81 498 ASP A N 1
ATOM 3995 C CA . ASP A 1 498 ? 23.059 29.627 15.623 1.00 71.81 498 ASP A CA 1
ATOM 3996 C C . ASP A 1 498 ? 22.880 29.005 17.025 1.00 71.81 498 ASP A C 1
ATOM 3998 O O . ASP A 1 498 ? 22.568 29.680 18.013 1.00 71.81 498 ASP A O 1
ATOM 4002 N N . HIS A 1 499 ? 23.131 27.695 17.123 1.00 53.38 499 HIS A N 1
ATOM 4003 C CA . HIS A 1 499 ? 23.104 26.948 18.381 1.00 53.38 499 HIS A CA 1
ATOM 4004 C C . HIS A 1 499 ? 24.260 27.369 19.310 1.00 53.38 499 HIS A C 1
ATOM 4006 O O . HIS A 1 499 ? 25.414 27.010 19.067 1.00 53.38 499 HIS A O 1
ATOM 4012 N N . THR A 1 500 ? 23.939 28.069 20.404 1.00 46.34 500 THR A N 1
ATOM 4013 C CA . THR A 1 500 ? 24.849 28.363 21.532 1.00 46.34 500 THR A CA 1
ATOM 4014 C C . THR A 1 500 ? 24.155 28.166 22.874 1.00 46.34 500 THR A C 1
ATOM 4016 O O . THR A 1 500 ? 22.944 28.471 22.951 1.00 46.34 500 THR A O 1
#

Solvent-accessible surface area (backbone atoms only — not comparable to full-atom values): 29471 Å² total; per-residue (Å²): 119,69,66,61,57,54,54,51,52,53,52,53,50,53,50,52,52,52,53,53,51,49,52,52,54,50,50,52,52,50,52,53,50,49,53,55,52,50,56,51,49,58,52,47,55,53,51,51,49,53,51,50,54,51,51,52,51,50,53,52,49,52,53,51,48,55,50,50,52,52,50,49,53,51,53,53,53,62,62,64,74,77,69,85,76,95,71,80,64,89,88,62,52,69,68,55,53,61,43,53,53,51,49,51,50,50,48,48,54,49,48,52,42,51,76,59,25,51,101,83,64,55,51,63,74,56,53,53,48,55,51,47,54,50,51,50,51,52,49,54,51,52,53,51,52,49,50,54,50,54,50,50,54,50,49,51,52,26,58,79,67,68,35,66,65,60,48,51,52,50,54,53,49,54,50,53,50,50,58,47,52,54,50,52,50,53,54,52,48,55,50,51,52,53,54,49,54,51,51,53,51,52,51,53,53,52,53,50,53,51,54,48,51,52,50,53,52,53,50,52,57,53,50,19,75,80,33,65,68,52,31,52,52,50,38,52,75,76,60,58,77,85,82,91,66,71,76,69,55,52,51,50,50,53,49,49,53,52,49,49,55,48,48,56,52,49,50,53,52,47,55,53,48,53,52,52,49,51,55,48,52,54,50,53,49,54,49,52,54,52,51,52,52,52,52,50,52,51,53,52,51,51,54,52,52,48,55,53,50,54,52,54,50,53,52,50,54,51,52,53,50,54,51,49,53,52,49,53,52,52,53,51,53,52,51,54,48,51,53,50,54,50,50,50,54,49,53,55,48,52,52,54,48,53,52,52,51,51,52,48,52,53,50,53,51,54,53,50,52,51,51,54,51,51,56,51,50,52,52,50,51,53,49,54,51,51,47,53,50,50,49,51,54,47,54,54,52,56,62,63,64,81,69,87,87,84,86,84,87,89,85,85,85,87,85,89,80,89,87,89,88,79,86,82,85,76,91,76,72,87,78,81,84,89,90,81,85,82,93,76,90,87,81,83,87,87,84,80,92,74,83,89,78,88,80,90,84,84,87,80,89,82,91,80,89,82,83,85,76,79,80,64,96,58,58,44,63,41,91,79,81,61,49,76,36,47,59,92,48,42,67,66,46,60,77,70,53,78,94,124

Organism: Actinia tenebrosa (NCBI:txid6105)

Sequence (500 aa):
MADSKILVNAHEFNRLRSTVYFLLQEKQQLESKLIGVQVLTDQLDRKEEDCRILKFKVQEFEVLLSRAENRIAQLTQQNGKGFQKGVVTPGVSKKLLDSLTRENTKLKLALEHVLNKTPKGIDLAVENHDLHDMVMAQKDELEQVRKAAEELRSALRAVESENTTELRGQVARLTAELTNTERSLKAKQVYCEAVVNENERLKSSIEAVKSERITQLAILKKLANDYPVIKEVIERAWCGPEDNVDGQNGQHKAEIMKHVKKIEELQKQLEENEKYKGDLENEVQKLRESYAILAEEMHQLDAQSKAMLDGFIEENEKLKDEMREMGASFEEANMVKGLMEEQCKGYENDFRAEQKEKEKLTAEFKTLLKKLQETTEENKQLKSEMDKIKEYFKAELDRRKVYTPPQPAPRQKPPSFQQYSQNRSTVRKSPSPPPQEPWKASQASGGGYKAPHFNPQYHGVVCSDGPVDTPGRGCLKCPICHRAVPHEQMEEHINDCDHT

Secondary structure (DSSP, 8-state):
-HHHHHHHHHHHHHHHHHHHHHHHHHHHHHHHHHHHHHHHHHHHHHHHHHHHHHHHHHHHHHHHHHHHHHHHHHHHHHHHSS--S--PPTTS-HHHHHHHHHHHHHHHHHHHHHHH--TT---HHHHHHHHHHHHHHHHHHHHHHHHHHHHHHHHHHHHHTT-HHHHHHHHHHHHHHHHHHHHHHHHHHHHHHHHHHHHHHHHHHHHHHHHHHHHHHHHHHHHHHH-HHHHHHHHHHHSPPSS-S-THHHHHHHHHHHHHHHHHHHHHHHHHHHHHHHHHHHHHHHHHHHHHHHHHHHHHHHHHHHHHHHHHHHHHHHHHHHHHHHHHHHHHHHHHHHHHHHHHHHHHHHHHHHHHHHHHHHHHHHHHHHHHHHHHHHHHHHHHHHHHHHHHHHHHHHHTTSS------------------------------------------------------------------PPPTTEEEPTTT--EEEGGGHHHHHHT----